Protein AF-A0A9P6SJZ7-F1 (afdb_monomer_lite)

Structure (mmCIF, N/CA/C/O backbone):
data_AF-A0A9P6SJZ7-F1
#
_entry.id   AF-A0A9P6SJZ7-F1
#
loop_
_atom_site.group_PDB
_atom_site.id
_atom_site.type_symbol
_atom_site.label_atom_id
_atom_site.label_alt_id
_atom_site.label_comp_id
_atom_site.label_asym_id
_atom_site.label_entity_id
_atom_site.label_seq_id
_atom_site.pdbx_PDB_ins_code
_atom_site.Cartn_x
_atom_site.Cartn_y
_atom_site.Cartn_z
_atom_site.occupancy
_atom_site.B_iso_or_equiv
_atom_site.auth_seq_id
_atom_site.auth_comp_id
_atom_site.auth_asym_id
_atom_site.auth_atom_id
_atom_site.pdbx_PDB_model_num
ATOM 1 N N . MET A 1 1 ? -29.362 -33.592 77.273 1.00 45.28 1 MET A N 1
ATOM 2 C CA . MET A 1 1 ? -28.822 -32.541 76.388 1.00 45.28 1 MET A CA 1
ATOM 3 C C . MET A 1 1 ? -29.513 -32.690 75.047 1.00 45.28 1 MET A C 1
ATOM 5 O O . MET A 1 1 ? -29.214 -33.643 74.344 1.00 45.28 1 MET A O 1
ATOM 9 N N . SER A 1 2 ? -30.472 -31.814 74.749 1.00 42.22 2 SER A N 1
ATOM 10 C CA . SER A 1 2 ? -31.204 -31.801 73.478 1.00 42.22 2 SER A CA 1
ATOM 11 C C . SER A 1 2 ? -31.212 -30.365 72.966 1.00 42.22 2 SER A C 1
ATOM 13 O O . SER A 1 2 ? -31.568 -29.448 73.703 1.00 42.22 2 SER A O 1
ATOM 15 N N . ILE A 1 3 ? -30.719 -30.195 71.743 1.00 48.28 3 ILE A N 1
ATOM 16 C CA . ILE A 1 3 ? -30.498 -28.920 71.056 1.00 48.28 3 ILE A CA 1
ATOM 17 C C . ILE A 1 3 ? -31.860 -28.366 70.599 1.00 48.28 3 ILE A C 1
ATOM 19 O O . ILE A 1 3 ? -32.620 -29.124 69.993 1.00 48.28 3 ILE A O 1
ATOM 23 N N . PRO A 1 4 ? -32.193 -27.088 70.862 1.00 56.38 4 PRO A N 1
ATOM 24 C CA . PRO A 1 4 ? -33.429 -26.502 70.364 1.00 56.38 4 PRO A CA 1
ATOM 25 C C . PRO A 1 4 ? -33.301 -26.196 68.865 1.00 56.38 4 PRO A C 1
ATOM 27 O O . PRO A 1 4 ? -32.329 -25.579 68.425 1.00 56.38 4 PRO A O 1
ATOM 30 N N . GLN A 1 5 ? -34.291 -26.642 68.090 1.00 55.72 5 GLN A N 1
ATOM 31 C CA . GLN A 1 5 ? -34.474 -26.267 66.688 1.00 55.72 5 GLN A CA 1
ATOM 32 C C . GLN A 1 5 ? -34.684 -24.751 66.582 1.00 55.72 5 GLN A C 1
ATOM 34 O O . GLN A 1 5 ? -35.579 -24.202 67.220 1.00 55.72 5 GLN A O 1
ATOM 39 N N . GLN A 1 6 ? -33.858 -24.089 65.770 1.00 48.66 6 GLN A N 1
ATOM 40 C CA . GLN A 1 6 ? -34.093 -22.719 65.323 1.00 48.66 6 GLN A CA 1
ATOM 41 C C . GLN A 1 6 ? -35.108 -22.735 64.177 1.00 48.66 6 GLN A C 1
ATOM 43 O O . GLN A 1 6 ? -34.898 -23.413 63.169 1.00 48.66 6 GLN A O 1
ATOM 48 N N . ASP A 1 7 ? -36.196 -21.989 64.355 1.00 55.56 7 ASP A N 1
ATOM 49 C CA . ASP A 1 7 ? -37.190 -21.708 63.322 1.00 55.56 7 ASP A CA 1
ATOM 50 C C . ASP A 1 7 ? -36.573 -20.960 62.122 1.00 55.56 7 ASP A C 1
ATOM 52 O O . ASP A 1 7 ? -35.641 -20.162 62.291 1.00 55.56 7 ASP A O 1
ATOM 56 N N . PRO A 1 8 ? -37.089 -21.187 60.900 1.00 63.00 8 PRO A N 1
ATOM 57 C CA . PRO A 1 8 ? -36.600 -20.541 59.692 1.00 63.00 8 PRO A CA 1
ATOM 58 C C . PRO A 1 8 ? -36.871 -19.034 59.743 1.00 63.00 8 PRO A C 1
ATOM 60 O O . PRO A 1 8 ? -38.009 -18.585 59.872 1.00 63.00 8 PRO A O 1
ATOM 63 N N . GLN A 1 9 ? -35.791 -18.264 59.626 1.00 53.25 9 GLN A N 1
ATOM 64 C CA . GLN A 1 9 ? -35.767 -16.806 59.591 1.00 53.25 9 GLN A CA 1
ATOM 65 C C . GLN A 1 9 ? -36.839 -16.238 58.646 1.00 53.25 9 GLN A C 1
ATOM 67 O O . GLN A 1 9 ? -36.715 -16.315 57.424 1.00 53.25 9 GLN A O 1
ATOM 72 N N . THR A 1 10 ? -37.868 -15.603 59.207 1.00 60.62 10 THR A N 1
ATOM 73 C CA . THR A 1 10 ? -38.680 -14.630 58.472 1.00 60.62 10 THR A CA 1
ATOM 74 C C . THR A 1 10 ? -37.756 -13.495 58.020 1.00 60.62 10 THR A C 1
ATOM 76 O O . THR A 1 10 ? -37.111 -12.888 58.882 1.00 60.62 10 THR A O 1
ATOM 79 N N . PRO A 1 11 ? -37.646 -13.206 56.709 1.00 64.38 11 PRO A N 1
ATOM 80 C CA . PRO A 1 11 ? -36.772 -12.150 56.217 1.00 64.38 11 PRO A CA 1
ATOM 81 C C . PRO A 1 11 ? -37.195 -10.828 56.852 1.00 64.38 11 PRO A C 1
ATOM 83 O O . PRO A 1 11 ? -38.359 -10.432 56.760 1.00 64.38 11 PRO A O 1
ATOM 86 N N . ALA A 1 12 ? -36.253 -10.181 57.541 1.00 62.22 12 ALA A N 1
ATOM 87 C CA . ALA A 1 12 ? -36.493 -8.905 58.193 1.00 62.22 12 ALA A CA 1
ATOM 88 C C . ALA A 1 12 ? -37.081 -7.917 57.168 1.00 62.22 12 ALA A C 1
ATOM 90 O O . ALA A 1 12 ? -36.536 -7.793 56.064 1.00 62.22 12 ALA A O 1
ATOM 91 N N . PRO A 1 13 ? -38.197 -7.238 57.485 1.00 59.28 13 PRO A N 1
ATOM 92 C CA . PRO A 1 13 ? -38.797 -6.287 56.569 1.00 59.28 13 PRO A CA 1
ATOM 93 C C . PRO A 1 13 ? -37.778 -5.195 56.238 1.00 59.28 13 PRO A C 1
ATOM 95 O O . PRO A 1 13 ? -37.149 -4.611 57.118 1.00 59.28 13 PRO A O 1
ATOM 98 N N . CYS A 1 14 ? -37.605 -4.948 54.943 1.00 65.62 14 CYS A N 1
ATOM 99 C CA . CYS A 1 14 ? -36.791 -3.870 54.396 1.00 65.62 14 CYS A CA 1
ATOM 100 C C . CYS A 1 14 ? -37.142 -2.542 55.101 1.00 65.62 14 CYS A C 1
ATOM 102 O O . CYS A 1 14 ? -38.218 -1.989 54.874 1.00 65.62 14 CYS A O 1
ATOM 104 N N . GLY A 1 15 ? -36.242 -2.016 55.943 1.00 60.41 15 GLY A N 1
ATOM 105 C CA . GLY A 1 15 ? -36.462 -0.757 56.677 1.00 60.41 15 GLY A CA 1
ATOM 106 C C . GLY A 1 15 ? -36.709 0.448 55.759 1.00 60.41 15 GLY A C 1
ATOM 107 O O . GLY A 1 15 ? -37.401 1.387 56.124 1.00 60.41 15 GLY A O 1
ATOM 108 N N . ILE A 1 16 ? -36.242 0.372 54.511 1.00 63.00 16 ILE A N 1
ATOM 109 C CA . ILE A 1 16 ? -36.445 1.394 53.471 1.00 63.00 16 ILE A CA 1
ATOM 110 C C . ILE A 1 16 ? -37.892 1.381 52.932 1.00 63.00 16 ILE A C 1
ATOM 112 O O . ILE A 1 16 ? -38.389 2.386 52.427 1.00 63.00 16 ILE A O 1
ATOM 116 N N . CYS A 1 17 ? -38.584 0.247 53.041 1.00 60.72 17 CYS A N 1
ATOM 117 C CA . CYS A 1 17 ? -39.892 0.011 52.440 1.00 60.72 17 CYS A CA 1
ATOM 118 C C . CYS A 1 17 ? -41.051 0.434 53.358 1.00 60.72 17 CYS A C 1
ATOM 120 O O . CYS A 1 17 ? -42.159 0.639 52.871 1.00 60.72 17 CYS A O 1
ATOM 122 N N . HIS A 1 18 ? -40.805 0.566 54.667 1.00 60.94 18 HIS A N 1
ATOM 123 C CA . HIS A 1 18 ? -41.845 0.867 55.656 1.00 60.94 18 HIS A CA 1
ATOM 124 C C . HIS A 1 18 ? -42.040 2.367 55.932 1.00 60.94 18 HIS A C 1
ATOM 126 O O . HIS A 1 18 ? -43.090 2.744 56.446 1.00 60.94 18 HIS A O 1
ATOM 132 N N . GLU A 1 19 ? -41.074 3.216 55.562 1.00 66.75 19 GLU A N 1
ATOM 133 C CA . GLU A 1 19 ? -41.114 4.667 55.826 1.00 66.75 19 GLU A CA 1
ATOM 134 C C . GLU A 1 19 ? -41.378 5.531 54.582 1.00 66.75 19 GLU A C 1
ATOM 136 O O . GLU A 1 19 ? -41.682 6.717 54.707 1.00 66.75 19 GLU A O 1
ATOM 141 N N . ARG A 1 20 ? -41.290 4.973 53.366 1.00 70.19 20 ARG A N 1
ATOM 142 C CA . ARG A 1 20 ? -41.592 5.728 52.139 1.00 70.19 20 ARG A CA 1
ATOM 143 C C . ARG A 1 20 ? -43.094 5.789 51.892 1.00 70.19 20 ARG A C 1
ATOM 145 O O . ARG A 1 20 ? -43.771 4.761 51.892 1.00 70.19 20 ARG A O 1
ATOM 152 N N . SER A 1 21 ? -43.614 6.984 51.604 1.00 83.31 21 SER A N 1
ATOM 153 C CA . SER A 1 21 ? -45.007 7.110 51.184 1.00 83.31 21 SER A CA 1
ATOM 154 C C . SER A 1 21 ? -45.212 6.401 49.841 1.00 83.31 21 SER A C 1
ATOM 156 O O . SER A 1 21 ? -44.324 6.375 48.982 1.00 83.31 21 SER A O 1
ATOM 158 N N . THR A 1 22 ? -46.407 5.850 49.618 1.00 81.06 22 THR A N 1
ATOM 159 C CA . THR A 1 22 ? -46.780 5.242 48.330 1.00 81.06 22 THR A CA 1
ATOM 160 C C . THR A 1 22 ? -46.576 6.220 47.163 1.00 81.06 22 THR A C 1
ATOM 162 O O . THR A 1 22 ? -46.242 5.807 46.054 1.00 81.06 22 THR A O 1
ATOM 165 N N . TRP A 1 23 ? -46.703 7.526 47.421 1.00 83.75 23 TRP A N 1
ATOM 166 C CA . TRP A 1 23 ? -46.460 8.584 46.444 1.00 83.75 23 TRP A CA 1
ATOM 167 C C . TRP A 1 23 ? -44.984 8.736 46.062 1.00 83.75 23 TRP A C 1
ATOM 169 O O . TRP A 1 23 ? -44.693 8.942 44.885 1.00 83.75 23 TRP A O 1
ATOM 179 N N . ASP A 1 24 ? -44.054 8.588 47.007 1.00 79.81 24 ASP A N 1
ATOM 180 C CA . ASP A 1 24 ? -42.613 8.670 46.725 1.00 79.81 24 ASP A CA 1
ATOM 181 C C . ASP A 1 24 ? -42.132 7.468 45.913 1.00 79.81 24 ASP A C 1
ATOM 183 O O . ASP A 1 24 ? -41.314 7.613 45.004 1.00 79.81 24 ASP A O 1
ATOM 187 N N . PHE A 1 25 ? -42.683 6.285 46.196 1.00 80.06 25 PHE A N 1
ATOM 188 C CA . PHE A 1 25 ? -42.429 5.090 45.395 1.00 80.06 25 PHE A CA 1
ATOM 189 C C . PHE A 1 25 ? -42.925 5.257 43.954 1.00 80.06 25 PHE A C 1
ATOM 191 O O . PHE A 1 25 ? -42.176 4.994 43.015 1.00 80.06 25 PHE A O 1
ATOM 198 N N . LEU A 1 26 ? -44.167 5.720 43.768 1.00 81.94 26 LEU A N 1
ATOM 199 C CA . LEU A 1 26 ? -44.723 5.952 42.432 1.00 81.94 26 LEU A CA 1
ATOM 200 C C . LEU A 1 26 ? -43.916 7.003 41.666 1.00 81.94 26 LEU A C 1
ATOM 202 O O . LEU A 1 26 ? -43.630 6.804 40.489 1.00 81.94 26 LEU A O 1
ATOM 206 N N . ARG A 1 27 ? -43.498 8.086 42.329 1.00 84.75 27 ARG A N 1
ATOM 207 C CA . ARG A 1 27 ? -42.651 9.115 41.717 1.00 84.75 27 ARG A CA 1
ATOM 208 C C . ARG A 1 27 ? -41.313 8.542 41.243 1.00 84.75 27 ARG A C 1
ATOM 210 O O . ARG A 1 27 ? -40.975 8.733 40.082 1.00 84.75 27 ARG A O 1
ATOM 217 N N . ASP A 1 28 ? -40.591 7.815 42.100 1.00 80.06 28 ASP A N 1
ATOM 218 C CA . ASP A 1 28 ? -39.312 7.177 41.735 1.00 80.06 28 ASP A CA 1
ATOM 219 C C . ASP A 1 28 ? -39.501 6.168 40.590 1.00 80.06 28 ASP A C 1
ATOM 221 O O . ASP A 1 28 ? -38.721 6.139 39.639 1.00 80.06 28 ASP A O 1
ATOM 225 N N . PHE A 1 29 ? -40.586 5.389 40.623 1.00 82.56 29 PHE A N 1
ATOM 226 C CA . PHE A 1 29 ? -40.931 4.474 39.539 1.00 82.56 29 PHE A CA 1
ATOM 227 C C . PHE A 1 29 ? -41.121 5.207 38.202 1.00 82.56 29 PHE A C 1
ATOM 229 O O . PHE A 1 29 ? -40.480 4.838 37.218 1.00 82.56 29 PHE A O 1
ATOM 236 N N . TYR A 1 30 ? -41.941 6.262 38.154 1.00 88.62 30 TYR A N 1
ATOM 237 C CA . TYR A 1 30 ? -42.153 7.032 36.924 1.00 88.62 30 TYR A CA 1
ATOM 238 C C . TYR A 1 30 ? -40.876 7.725 36.445 1.00 88.62 30 TYR A C 1
ATOM 240 O O . TYR A 1 30 ? -40.575 7.654 35.257 1.00 88.62 30 TYR A O 1
ATOM 248 N N . SER A 1 31 ? -40.070 8.295 37.346 1.00 86.06 31 SER A N 1
ATOM 249 C CA . SER A 1 31 ? -38.780 8.893 36.980 1.00 86.06 31 SER A CA 1
ATOM 250 C C . SER A 1 31 ? -37.820 7.875 36.358 1.00 86.06 31 SER A C 1
ATOM 252 O O . SER A 1 31 ? -37.134 8.187 35.387 1.00 86.06 31 SER A O 1
ATOM 254 N N . ARG A 1 32 ? -37.791 6.631 36.855 1.00 87.88 32 ARG A N 1
ATOM 255 C CA . ARG A 1 32 ? -36.987 5.555 36.249 1.00 87.88 32 ARG A CA 1
ATOM 256 C C . ARG A 1 32 ? -37.519 5.132 34.885 1.00 87.88 32 ARG A C 1
ATOM 258 O O . ARG A 1 32 ? -36.720 4.876 33.989 1.00 87.88 32 ARG A O 1
ATOM 265 N N . VAL A 1 33 ? -38.841 5.061 34.714 1.00 89.12 33 VAL A N 1
ATOM 266 C CA . VAL A 1 33 ? -39.465 4.750 33.417 1.00 89.12 33 VAL A CA 1
ATOM 267 C C . VAL A 1 33 ? -39.166 5.848 32.394 1.00 89.12 33 VAL A C 1
ATOM 269 O O . VAL A 1 33 ? -38.791 5.538 31.266 1.00 89.12 33 VAL A O 1
ATOM 272 N N . GLU A 1 34 ? -39.263 7.119 32.783 1.00 89.31 34 GLU A N 1
ATOM 273 C CA . GLU A 1 34 ? -38.906 8.256 31.928 1.00 89.31 34 GLU A CA 1
ATOM 274 C C . GLU A 1 34 ? -37.420 8.248 31.561 1.00 89.31 34 GLU A C 1
ATOM 276 O O . GLU A 1 34 ? -37.086 8.401 30.386 1.00 89.31 34 GLU A O 1
ATOM 281 N N . ALA A 1 35 ? -36.529 7.996 32.526 1.00 88.88 35 ALA A N 1
ATOM 282 C CA . ALA A 1 35 ? -35.095 7.875 32.270 1.00 88.88 35 ALA A CA 1
ATOM 283 C C . ALA A 1 35 ? -34.780 6.711 31.316 1.00 88.88 35 ALA A C 1
ATOM 285 O O . ALA A 1 35 ? -34.012 6.878 30.369 1.00 88.88 35 ALA A O 1
ATOM 286 N N . ALA A 1 36 ? -35.416 5.551 31.514 1.00 87.31 36 ALA A N 1
ATOM 287 C CA . ALA A 1 36 ? -35.267 4.398 30.631 1.00 87.31 36 ALA A CA 1
ATOM 288 C C . ALA A 1 36 ? -35.778 4.695 29.212 1.00 87.31 36 ALA A C 1
ATOM 290 O O . ALA A 1 36 ? -35.131 4.321 28.236 1.00 87.31 36 ALA A O 1
ATOM 291 N N . HIS A 1 37 ? -36.903 5.402 29.080 1.00 91.50 37 HIS A N 1
ATOM 292 C CA . HIS A 1 37 ? -37.440 5.797 27.779 1.00 91.50 37 HIS A CA 1
ATOM 293 C C . HIS A 1 37 ? -36.558 6.841 27.078 1.00 91.50 37 HIS A C 1
ATOM 295 O O . HIS A 1 37 ? -36.327 6.745 25.874 1.00 91.50 37 HIS A O 1
ATOM 301 N N . GLY A 1 38 ? -36.015 7.806 27.826 1.00 91.69 38 GLY A N 1
ATOM 302 C CA . GLY A 1 38 ? -35.042 8.770 27.313 1.00 91.69 38 GLY A CA 1
ATOM 303 C C . GLY A 1 38 ? -33.769 8.089 26.811 1.00 91.69 38 GLY A C 1
ATOM 304 O O . GLY A 1 38 ? -33.299 8.395 25.717 1.00 91.69 38 GLY A O 1
ATOM 305 N N . TYR A 1 39 ? -33.260 7.110 27.563 1.00 92.31 39 TYR A N 1
ATOM 306 C CA . TYR A 1 39 ? -32.106 6.312 27.156 1.00 92.31 39 TYR A CA 1
ATOM 307 C C . TYR A 1 39 ? -32.390 5.467 25.907 1.00 92.31 39 TYR A C 1
ATOM 309 O O . TYR A 1 39 ? -31.587 5.473 24.978 1.00 92.31 39 TYR A O 1
ATOM 317 N N . ALA A 1 40 ? -33.550 4.804 25.839 1.00 91.88 40 ALA A N 1
ATOM 318 C CA . ALA A 1 40 ? -33.957 4.037 24.661 1.00 91.88 40 ALA A CA 1
ATOM 319 C C . ALA A 1 40 ? -34.009 4.913 23.399 1.00 91.88 40 ALA A C 1
ATOM 321 O O . ALA A 1 40 ? -33.452 4.542 22.372 1.00 91.88 40 ALA A O 1
ATOM 322 N N . ARG A 1 41 ? -34.584 6.118 23.501 1.00 95.31 41 ARG A N 1
ATOM 323 C CA . ARG A 1 41 ? -34.624 7.074 22.387 1.00 95.31 41 ARG A CA 1
ATOM 324 C C . ARG A 1 41 ? -33.229 7.565 21.983 1.00 95.31 41 ARG A C 1
ATOM 326 O O . ARG A 1 41 ? -32.966 7.747 20.801 1.00 95.31 41 ARG A O 1
ATOM 333 N N . SER A 1 42 ? -32.330 7.779 22.948 1.00 94.75 42 SER A N 1
ATOM 334 C CA . SER A 1 42 ? -30.931 8.118 22.649 1.00 94.75 42 SER A CA 1
ATOM 335 C C . SER A 1 42 ? -30.250 7.004 21.859 1.00 94.75 42 SER A C 1
ATOM 337 O O . SER A 1 42 ? -29.617 7.285 20.849 1.00 94.75 42 SER A O 1
ATOM 339 N N . LEU A 1 43 ? -30.435 5.746 22.271 1.00 94.00 43 LEU A N 1
ATOM 340 C CA . LEU A 1 43 ? -29.889 4.591 21.559 1.00 94.00 43 LEU A CA 1
ATOM 341 C C . LEU A 1 43 ? -30.452 4.454 20.141 1.00 94.00 43 LEU A C 1
ATOM 343 O O . LEU A 1 43 ? -29.705 4.113 19.231 1.00 94.00 43 LEU A O 1
ATOM 347 N N . GLU A 1 44 ? -31.743 4.717 19.935 1.00 96.75 44 GLU A N 1
ATOM 348 C CA . GLU A 1 44 ? -32.350 4.727 18.597 1.00 96.75 44 GLU A CA 1
ATOM 349 C C . GLU A 1 44 ? -31.699 5.786 17.696 1.00 96.75 44 GLU A C 1
ATOM 351 O O . GLU A 1 44 ? -31.292 5.472 16.578 1.00 96.75 44 GLU A O 1
ATOM 356 N N . ASN A 1 45 ? -31.502 7.004 18.210 1.00 94.69 45 ASN A N 1
ATOM 357 C CA . ASN A 1 45 ? -30.818 8.069 17.475 1.00 94.69 45 ASN A CA 1
ATOM 358 C C . ASN A 1 45 ? -29.359 7.705 17.150 1.00 94.69 45 ASN A C 1
ATOM 360 O O . ASN A 1 45 ? -28.892 7.953 16.037 1.00 94.69 45 ASN A O 1
ATOM 364 N N . ASP A 1 46 ? -28.641 7.103 18.101 1.00 94.50 46 ASP A N 1
ATOM 365 C CA . ASP A 1 46 ? -27.258 6.662 17.900 1.00 94.50 46 ASP A CA 1
ATOM 366 C C . ASP A 1 46 ? -27.182 5.542 16.849 1.00 94.50 46 ASP A C 1
ATOM 368 O O . ASP A 1 46 ? -26.295 5.547 15.992 1.00 94.50 46 ASP A O 1
ATOM 372 N N . LEU A 1 47 ? -28.134 4.603 16.862 1.00 95.25 47 LEU A N 1
ATOM 373 C CA . LEU A 1 47 ? -28.239 3.545 15.855 1.00 95.25 47 LEU A CA 1
ATOM 374 C C . LEU A 1 47 ? -28.514 4.110 14.459 1.00 95.25 47 LEU A C 1
ATOM 376 O O . LEU A 1 47 ? -27.890 3.662 13.494 1.00 95.25 47 LEU A O 1
ATOM 380 N N . ASP A 1 48 ? -29.396 5.100 14.341 1.00 95.44 48 ASP A N 1
ATOM 381 C CA . ASP A 1 48 ? -29.671 5.766 13.067 1.00 95.44 48 ASP A CA 1
ATOM 382 C C . ASP A 1 48 ? -28.449 6.535 12.549 1.00 95.44 48 ASP A C 1
ATOM 384 O O . ASP A 1 48 ? -28.130 6.460 11.357 1.00 95.44 48 ASP A O 1
ATOM 388 N N . LEU A 1 49 ? -27.700 7.198 13.436 1.00 95.56 49 LEU A N 1
ATOM 389 C CA . LEU A 1 49 ? -26.453 7.875 13.081 1.00 95.56 49 LEU A CA 1
ATOM 390 C C . LEU A 1 49 ? -25.395 6.885 12.574 1.00 95.56 49 LEU A C 1
ATOM 392 O O . LEU A 1 49 ? -24.780 7.111 11.529 1.00 95.56 49 LEU A O 1
ATOM 396 N N . VAL A 1 50 ? -25.206 5.763 13.277 1.00 92.69 50 VAL A N 1
ATOM 397 C CA . VAL A 1 50 ? -24.278 4.701 12.857 1.00 92.69 50 VAL A CA 1
ATOM 398 C C . VAL A 1 50 ? -24.711 4.104 11.518 1.00 92.69 50 VAL A C 1
ATOM 400 O O . VAL A 1 50 ? -23.876 3.886 10.640 1.00 92.69 50 VAL A O 1
ATOM 403 N N . ARG A 1 51 ? -26.013 3.880 11.317 1.00 94.69 51 ARG A N 1
ATOM 404 C CA . ARG A 1 51 ? -26.553 3.365 10.055 1.00 94.69 51 ARG A CA 1
ATOM 405 C C . ARG A 1 51 ? -26.298 4.323 8.893 1.00 94.69 51 ARG A C 1
ATOM 407 O O . ARG A 1 51 ? -25.907 3.872 7.817 1.00 94.69 51 ARG A O 1
ATOM 414 N N . PHE A 1 52 ? -26.483 5.624 9.100 1.00 96.94 52 PHE A N 1
ATOM 415 C CA . PHE A 1 52 ? -26.171 6.637 8.094 1.00 96.94 52 PHE A CA 1
ATOM 416 C C . PHE A 1 52 ? -24.675 6.650 7.746 1.00 96.94 52 PHE A C 1
ATOM 418 O O . PHE A 1 52 ? -24.316 6.623 6.569 1.00 96.94 52 PHE A O 1
ATOM 425 N N . ALA A 1 53 ? -23.801 6.611 8.757 1.00 90.69 53 ALA A N 1
ATOM 426 C CA . ALA A 1 53 ? -22.357 6.560 8.548 1.00 90.69 53 ALA A CA 1
ATOM 427 C C . ALA A 1 53 ? -21.928 5.305 7.764 1.00 90.69 53 ALA A C 1
ATOM 429 O O . ALA A 1 53 ? -21.113 5.400 6.849 1.00 90.69 53 ALA A O 1
ATOM 430 N N . LEU A 1 54 ? -22.518 4.139 8.061 1.00 91.31 54 LEU A N 1
ATOM 431 C CA . LEU A 1 54 ? -22.255 2.900 7.321 1.00 91.31 54 LEU A CA 1
ATOM 432 C C . LEU A 1 54 ? -22.659 3.004 5.847 1.00 91.31 54 LEU A C 1
ATOM 434 O O . LEU A 1 54 ? -21.870 2.625 4.984 1.00 91.31 54 LEU A O 1
ATOM 438 N N . LEU A 1 55 ? -23.836 3.563 5.552 1.00 94.56 55 LEU A N 1
ATOM 439 C CA . LEU A 1 55 ? -24.281 3.790 4.172 1.00 94.56 55 LEU A CA 1
ATOM 440 C C . LEU A 1 55 ? -23.334 4.733 3.416 1.00 94.56 55 LEU A C 1
ATOM 442 O O . LEU A 1 55 ? -23.021 4.507 2.246 1.00 94.56 55 LEU A O 1
ATOM 446 N N . GLN A 1 56 ? -22.834 5.773 4.084 1.00 91.00 56 GLN A N 1
ATOM 447 C CA . GLN A 1 56 ? -21.857 6.685 3.493 1.00 91.00 56 GLN A CA 1
ATOM 448 C C . GLN A 1 56 ? -20.520 5.981 3.210 1.00 91.00 56 GLN A C 1
ATOM 450 O O . GLN A 1 56 ? -19.935 6.171 2.140 1.00 91.00 56 GLN A O 1
ATOM 455 N N . CYS A 1 57 ? -20.045 5.145 4.136 1.00 88.38 57 CYS A N 1
ATOM 456 C CA . CYS A 1 57 ? -18.849 4.330 3.931 1.00 88.38 57 CYS A CA 1
ATOM 457 C C . CYS A 1 57 ? -19.019 3.345 2.768 1.00 88.38 57 CYS A C 1
ATOM 459 O O . CYS A 1 57 ? -18.110 3.224 1.951 1.00 88.38 57 CYS A O 1
ATOM 461 N N . GLU A 1 58 ? -20.173 2.685 2.660 1.00 92.44 58 GLU A N 1
ATOM 462 C CA . GLU A 1 58 ? -20.492 1.762 1.566 1.00 92.44 58 GLU A CA 1
ATOM 463 C C . GLU A 1 58 ? -20.473 2.472 0.206 1.00 92.44 58 GLU A C 1
ATOM 465 O O . GLU A 1 58 ? -19.809 2.016 -0.724 1.00 92.44 58 GLU A O 1
ATOM 470 N N . SER A 1 59 ? -21.110 3.642 0.106 1.00 93.94 59 SER A N 1
ATOM 471 C CA . SER A 1 59 ? -21.094 4.454 -1.116 1.00 93.94 59 SER A CA 1
ATOM 472 C C . SER A 1 59 ? -19.678 4.908 -1.501 1.00 93.94 59 SER A C 1
ATOM 474 O O . SER A 1 59 ? -19.292 4.815 -2.668 1.00 93.94 59 SER A O 1
ATOM 476 N N . SER A 1 60 ? -18.872 5.338 -0.524 1.00 89.56 60 SER A N 1
ATOM 477 C CA . SER A 1 60 ? -17.471 5.726 -0.744 1.00 89.56 60 SER A CA 1
ATOM 478 C C . SER A 1 60 ? -16.608 4.545 -1.210 1.00 89.56 60 SER A C 1
ATOM 480 O O . SER A 1 60 ? -15.788 4.674 -2.125 1.00 89.56 60 SER A O 1
ATOM 482 N N . LEU A 1 61 ? -16.827 3.362 -0.630 1.00 89.81 61 LEU A N 1
ATOM 483 C CA . LEU A 1 61 ? -16.138 2.138 -1.022 1.00 89.81 61 LEU A CA 1
ATOM 484 C C . LEU A 1 61 ? -16.519 1.714 -2.444 1.00 89.81 61 LEU A C 1
ATOM 486 O O . LEU A 1 61 ? -15.633 1.387 -3.228 1.00 89.81 61 LEU A O 1
ATOM 490 N N . ASN A 1 62 ? -17.797 1.802 -2.814 1.00 91.69 62 ASN A N 1
ATOM 491 C CA . ASN A 1 62 ? -18.228 1.497 -4.176 1.00 91.69 62 ASN A CA 1
ATOM 492 C C . ASN A 1 62 ? -17.629 2.481 -5.199 1.00 91.69 62 ASN A C 1
ATOM 494 O O . ASN A 1 62 ? -17.091 2.057 -6.217 1.00 91.69 62 ASN A O 1
ATOM 498 N N . SER A 1 63 ? -17.614 3.783 -4.891 1.00 91.06 63 SER A N 1
ATOM 499 C CA . SER A 1 63 ? -16.992 4.799 -5.757 1.00 91.06 63 SER A CA 1
ATOM 500 C C . SER A 1 63 ? -15.481 4.601 -5.927 1.00 91.06 63 SER A C 1
ATOM 502 O O . SER A 1 63 ? -14.942 4.824 -7.013 1.00 91.06 63 SER A O 1
ATOM 504 N N . SER A 1 64 ? -14.770 4.212 -4.863 1.00 85.06 64 SER A N 1
ATOM 505 C CA . SER A 1 64 ? -13.330 3.939 -4.964 1.00 85.06 64 SER A CA 1
ATOM 506 C C . SER A 1 64 ? -13.049 2.656 -5.748 1.00 85.06 64 SER A C 1
ATOM 508 O O . SER A 1 64 ? -12.102 2.615 -6.531 1.00 85.06 64 SER A O 1
ATOM 510 N N . TRP A 1 65 ? -13.905 1.643 -5.610 1.00 91.69 65 TRP A N 1
ATOM 511 C CA . TRP A 1 65 ? -13.827 0.412 -6.389 1.00 91.69 65 TRP A CA 1
ATOM 512 C C . TRP A 1 65 ? -14.064 0.645 -7.889 1.00 91.69 65 TRP A C 1
ATOM 514 O O . TRP A 1 65 ? -13.309 0.124 -8.708 1.00 91.69 65 TRP A O 1
ATOM 524 N N . GLU A 1 66 ? -15.056 1.463 -8.254 1.00 96.44 66 GLU A N 1
ATOM 525 C CA . GLU A 1 66 ? -15.328 1.836 -9.650 1.00 96.44 66 GLU A CA 1
ATOM 526 C C . GLU A 1 66 ? -14.131 2.555 -10.286 1.00 96.44 66 GLU A C 1
ATOM 528 O O . GLU A 1 66 ? -13.678 2.145 -11.356 1.00 96.44 66 GLU A O 1
ATOM 533 N N . ARG A 1 67 ? -13.549 3.542 -9.588 1.00 90.00 67 ARG A N 1
ATOM 534 C CA . ARG A 1 67 ? -12.335 4.247 -10.040 1.00 90.00 67 ARG A CA 1
ATOM 535 C C . ARG A 1 67 ? -11.149 3.308 -10.239 1.00 90.00 67 ARG A C 1
ATOM 537 O O . ARG A 1 67 ? -10.487 3.360 -11.269 1.00 90.00 67 ARG A O 1
ATOM 544 N N . LEU A 1 68 ? -10.910 2.395 -9.297 1.00 89.75 68 LEU A N 1
ATOM 545 C CA . LEU A 1 68 ? -9.840 1.404 -9.434 1.00 89.75 68 LEU A CA 1
ATOM 546 C C . LEU A 1 68 ? -10.056 0.493 -10.653 1.00 89.75 68 LEU A C 1
ATOM 548 O O . LEU A 1 68 ? -9.099 0.050 -11.288 1.00 89.75 68 LEU A O 1
ATOM 552 N N . ASN A 1 69 ? -11.307 0.161 -10.970 1.00 92.94 69 ASN A N 1
ATOM 553 C CA . ASN A 1 69 ? -11.618 -0.665 -12.129 1.00 92.94 69 ASN A CA 1
ATOM 554 C C . ASN A 1 69 ? -11.399 0.086 -13.453 1.00 92.94 69 ASN A C 1
ATOM 556 O O . ASN A 1 69 ? -10.940 -0.525 -14.419 1.00 92.94 69 ASN A O 1
ATOM 560 N N . GLU A 1 70 ? -11.677 1.388 -13.480 1.00 95.44 70 GLU A N 1
ATOM 561 C CA . GLU A 1 70 ? -11.369 2.280 -14.602 1.00 95.44 70 GLU A CA 1
ATOM 562 C C . GLU A 1 70 ? -9.854 2.385 -14.832 1.00 95.44 70 GLU A C 1
ATOM 564 O O . GLU A 1 70 ? -9.386 2.053 -15.919 1.00 95.44 70 GLU A O 1
ATOM 569 N N . GLU A 1 71 ? -9.063 2.656 -13.789 1.00 89.62 71 GLU A N 1
ATOM 570 C CA . GLU A 1 71 ? -7.592 2.673 -13.883 1.00 89.62 71 GLU A CA 1
ATOM 571 C C . GLU A 1 71 ? -7.023 1.332 -14.381 1.00 89.62 71 GLU A C 1
ATOM 573 O O . GLU A 1 71 ? -6.079 1.284 -15.168 1.00 89.62 71 GLU A O 1
ATOM 578 N N . ARG A 1 72 ? -7.611 0.201 -13.971 1.00 93.12 72 ARG A N 1
ATOM 579 C CA . ARG A 1 72 ? -7.214 -1.134 -14.461 1.00 93.12 72 ARG A CA 1
ATOM 580 C C . ARG A 1 72 ? -7.554 -1.368 -15.931 1.00 93.12 72 ARG A C 1
ATOM 582 O O . ARG A 1 72 ? -6.953 -2.248 -16.555 1.00 93.12 72 ARG A O 1
ATOM 589 N N . LEU A 1 73 ? -8.568 -0.696 -16.466 1.00 94.50 73 LEU A N 1
ATOM 590 C CA . LEU A 1 73 ? -8.884 -0.735 -17.893 1.00 94.50 73 LEU A CA 1
ATOM 591 C C . LEU A 1 73 ? -7.893 0.133 -18.668 1.00 94.50 73 LEU A C 1
ATOM 593 O O . LEU A 1 73 ? -7.319 -0.351 -19.641 1.00 94.50 73 LEU A O 1
ATOM 597 N N . GLU A 1 74 ? -7.621 1.346 -18.189 1.00 92.38 74 GLU A N 1
ATOM 598 C CA . GLU A 1 74 ? -6.626 2.249 -18.778 1.00 92.38 74 GLU A CA 1
ATOM 599 C C . GLU A 1 74 ? -5.226 1.628 -18.788 1.00 92.38 74 GLU A C 1
ATOM 601 O O . GLU A 1 74 ? -4.555 1.627 -19.818 1.00 92.38 74 GLU A O 1
ATOM 606 N N . TYR A 1 75 ? -4.812 1.000 -17.684 1.00 88.75 75 TYR A N 1
ATOM 607 C CA . TYR A 1 75 ? -3.535 0.293 -17.597 1.00 88.75 75 TYR A CA 1
ATOM 608 C C . TYR A 1 75 ? -3.418 -0.827 -18.639 1.00 88.75 75 TYR A C 1
ATOM 610 O O . TYR A 1 75 ? -2.375 -0.975 -19.273 1.00 88.75 75 TYR A O 1
ATOM 618 N N . ARG A 1 76 ? -4.488 -1.608 -18.847 1.00 95.31 76 ARG A N 1
ATOM 619 C CA . ARG A 1 76 ? -4.506 -2.662 -19.874 1.00 95.31 76 ARG A CA 1
ATOM 620 C C . ARG A 1 76 ? -4.399 -2.080 -21.281 1.00 95.31 76 ARG A C 1
ATOM 622 O O . ARG A 1 76 ? -3.615 -2.594 -22.071 1.00 95.31 76 ARG A O 1
ATOM 629 N N . ALA A 1 77 ? -5.121 -0.999 -21.568 1.00 93.38 77 ALA A N 1
ATOM 630 C CA . ALA A 1 77 ? -5.038 -0.317 -22.857 1.00 93.38 77 ALA A CA 1
ATOM 631 C C . ALA A 1 77 ? -3.623 0.233 -23.120 1.00 93.38 77 ALA A C 1
ATOM 633 O O . ALA A 1 77 ? -3.056 -0.010 -24.183 1.00 93.38 77 ALA A O 1
ATOM 634 N N . ALA A 1 78 ? -3.012 0.889 -22.129 1.00 90.69 78 ALA A N 1
ATOM 635 C CA . ALA A 1 78 ? -1.640 1.387 -22.228 1.00 90.69 78 ALA A CA 1
ATOM 636 C C . ALA A 1 78 ? -0.623 0.249 -22.420 1.00 90.69 78 ALA A C 1
ATOM 638 O O . ALA A 1 78 ? 0.330 0.371 -23.188 1.00 90.69 78 ALA A O 1
ATOM 639 N N . GLN A 1 79 ? -0.830 -0.888 -21.751 1.00 93.75 79 GLN A N 1
ATOM 640 C CA . GLN A 1 79 ? 0.013 -2.067 -21.925 1.00 93.75 79 GLN A CA 1
ATOM 641 C C . GLN A 1 79 ? -0.077 -2.626 -23.354 1.00 93.75 79 GLN A C 1
ATOM 643 O O . GLN A 1 79 ? 0.948 -2.990 -23.930 1.00 93.75 79 GLN A O 1
ATOM 648 N N . GLU A 1 80 ? -1.275 -2.688 -23.937 1.00 96.62 80 GLU A N 1
ATOM 649 C CA . GLU A 1 80 ? -1.476 -3.114 -25.327 1.00 96.62 80 GLU A CA 1
ATOM 650 C C . GLU A 1 80 ? -0.814 -2.148 -26.323 1.00 96.62 80 GLU A C 1
ATOM 652 O O . GLU A 1 80 ? -0.149 -2.594 -27.260 1.00 96.62 80 GLU A O 1
ATOM 657 N N . GLU A 1 81 ? -0.909 -0.837 -26.087 1.00 95.50 81 GLU A N 1
ATOM 658 C CA . GLU A 1 81 ? -0.246 0.187 -26.904 1.00 95.50 81 GLU A CA 1
ATOM 659 C C . GLU A 1 81 ? 1.285 0.061 -26.858 1.00 95.50 81 GLU A C 1
ATOM 661 O O . GLU A 1 81 ? 1.943 0.085 -27.899 1.00 95.50 81 GLU A O 1
ATOM 666 N N . LEU A 1 82 ? 1.864 -0.174 -25.674 1.00 90.44 82 LEU A N 1
ATOM 667 C CA . LEU A 1 82 ? 3.304 -0.419 -25.530 1.00 90.44 82 LEU A CA 1
ATOM 668 C C . LEU A 1 82 ? 3.763 -1.682 -26.267 1.00 90.44 82 LEU A C 1
ATOM 670 O O . LEU A 1 82 ? 4.853 -1.701 -26.843 1.00 90.44 82 LEU A O 1
ATOM 674 N N . VAL A 1 83 ? 2.952 -2.743 -26.261 1.00 93.69 83 VAL A N 1
ATOM 675 C CA . VAL A 1 83 ? 3.248 -3.964 -27.025 1.00 93.69 83 VAL A CA 1
ATOM 676 C C . VAL A 1 83 ? 3.234 -3.674 -28.525 1.00 93.69 83 VAL A C 1
ATOM 678 O O . VAL A 1 83 ? 4.142 -4.114 -29.232 1.00 93.69 83 VAL A O 1
ATOM 681 N N . PHE A 1 84 ? 2.258 -2.900 -29.005 1.00 93.75 84 PHE A N 1
ATOM 682 C CA . PHE A 1 84 ? 2.182 -2.495 -30.408 1.00 93.75 84 PHE A CA 1
ATOM 683 C C . PHE A 1 84 ? 3.393 -1.650 -30.832 1.00 93.75 84 PHE A C 1
ATOM 685 O O . PHE A 1 84 ? 4.020 -1.930 -31.855 1.00 93.75 84 PHE A O 1
ATOM 692 N N . GLU A 1 85 ? 3.776 -0.661 -30.023 1.00 94.56 85 GLU A N 1
ATOM 693 C CA . GLU A 1 85 ? 4.957 0.170 -30.274 1.00 94.56 85 GLU A CA 1
ATOM 694 C C . GLU A 1 85 ? 6.254 -0.646 -30.301 1.00 94.56 85 GLU A C 1
ATOM 696 O O . GLU A 1 85 ? 7.100 -0.462 -31.181 1.00 94.56 85 GLU A O 1
ATOM 701 N N . ARG A 1 86 ? 6.397 -1.615 -29.390 1.00 92.56 86 ARG A N 1
ATOM 702 C CA . ARG A 1 86 ? 7.551 -2.520 -29.372 1.00 92.56 86 ARG A CA 1
ATOM 703 C C . ARG A 1 86 ? 7.668 -3.328 -30.662 1.00 92.56 86 ARG A C 1
ATOM 705 O O . ARG A 1 86 ? 8.771 -3.454 -31.196 1.00 92.56 86 ARG A O 1
ATOM 712 N N . GLU A 1 87 ? 6.558 -3.866 -31.161 1.00 95.69 87 GLU A N 1
ATOM 713 C CA . GLU A 1 87 ? 6.571 -4.654 -32.396 1.00 95.69 87 GLU A CA 1
ATOM 714 C C . GLU A 1 87 ? 6.884 -3.767 -33.611 1.00 95.69 87 GLU A C 1
ATOM 716 O O . GLU A 1 87 ? 7.700 -4.140 -34.452 1.00 95.69 87 GLU A O 1
ATOM 721 N N . ARG A 1 88 ? 6.370 -2.531 -33.643 1.00 93.88 88 ARG A N 1
ATOM 722 C CA . ARG A 1 88 ? 6.716 -1.540 -34.676 1.00 93.88 88 ARG A CA 1
ATOM 723 C C . ARG A 1 88 ? 8.206 -1.178 -34.674 1.00 93.88 88 ARG A C 1
ATOM 725 O O . ARG A 1 88 ? 8.830 -1.047 -35.731 1.00 93.88 88 ARG A O 1
ATOM 732 N N . HIS A 1 89 ? 8.799 -0.998 -33.495 1.00 94.06 89 HIS A N 1
ATOM 733 C CA . HIS A 1 89 ? 10.235 -0.737 -33.369 1.00 94.06 89 HIS A CA 1
ATOM 734 C C . HIS A 1 89 ? 11.073 -1.918 -33.855 1.00 94.06 89 HIS A C 1
ATOM 736 O O . HIS A 1 89 ? 12.063 -1.717 -34.557 1.00 94.06 89 HIS A O 1
ATOM 742 N N . LYS A 1 90 ? 10.647 -3.145 -33.548 1.00 96.50 90 LYS A N 1
ATOM 743 C CA . LYS A 1 90 ? 11.282 -4.363 -34.052 1.00 96.50 90 LYS A CA 1
ATOM 744 C C . LYS A 1 90 ? 11.235 -4.438 -35.582 1.00 96.50 90 LYS A C 1
ATOM 746 O O . LYS A 1 90 ? 12.275 -4.634 -36.196 1.00 96.50 90 LYS A O 1
ATOM 751 N N . GLU A 1 91 ? 10.088 -4.170 -36.207 1.00 95.31 91 GLU A N 1
ATOM 752 C CA . GLU A 1 91 ? 9.978 -4.109 -37.676 1.00 95.31 91 GLU A CA 1
ATOM 753 C C . GLU A 1 91 ? 10.907 -3.051 -38.295 1.00 95.31 91 GLU A C 1
ATOM 755 O O . GLU A 1 91 ? 11.539 -3.281 -39.330 1.00 95.31 91 GLU A O 1
ATOM 760 N N . THR A 1 92 ? 11.017 -1.888 -37.650 1.00 94.56 92 THR A N 1
ATOM 761 C CA . THR A 1 92 ? 11.901 -0.803 -38.100 1.00 94.56 92 THR A CA 1
ATOM 762 C C . THR A 1 92 ? 13.369 -1.217 -38.016 1.00 94.56 92 THR A C 1
ATOM 764 O O . THR A 1 92 ? 14.144 -0.962 -38.940 1.00 94.56 92 THR A O 1
ATOM 767 N N . MET A 1 93 ? 13.752 -1.887 -36.931 1.00 93.62 93 MET A N 1
ATOM 768 C CA . MET A 1 93 ? 15.102 -2.400 -36.722 1.00 93.62 93 MET A CA 1
ATOM 769 C C . MET A 1 93 ? 15.457 -3.483 -37.751 1.00 93.62 93 MET A C 1
ATOM 771 O O . MET A 1 93 ? 16.513 -3.392 -38.375 1.00 93.62 93 MET A O 1
ATOM 775 N N . ASP A 1 94 ? 14.545 -4.420 -38.025 1.00 96.06 94 ASP A N 1
ATOM 776 C CA . ASP A 1 94 ? 14.718 -5.450 -39.058 1.00 96.06 94 ASP A CA 1
ATOM 777 C C . ASP A 1 94 ? 14.900 -4.831 -40.460 1.00 96.06 94 ASP A C 1
ATOM 779 O O . ASP A 1 94 ? 15.647 -5.341 -41.301 1.00 96.06 94 ASP A O 1
ATOM 783 N N . MET A 1 95 ? 14.209 -3.721 -40.747 1.00 97.00 95 MET A N 1
ATOM 784 C CA . MET A 1 95 ? 14.362 -2.985 -42.005 1.00 97.00 95 MET A CA 1
ATOM 785 C C . MET A 1 95 ? 15.724 -2.286 -42.094 1.00 97.00 95 MET A C 1
ATOM 787 O O . MET A 1 95 ? 16.387 -2.365 -43.131 1.00 97.00 95 MET A O 1
ATOM 791 N N . LEU A 1 96 ? 16.160 -1.627 -41.016 1.00 93.31 96 LEU A N 1
ATOM 792 C CA . LEU A 1 96 ? 17.481 -0.997 -40.936 1.00 93.31 96 LEU A CA 1
ATOM 793 C C . LEU A 1 96 ? 18.593 -2.028 -41.123 1.00 93.31 96 LEU A C 1
ATOM 795 O O . LEU A 1 96 ? 19.501 -1.801 -41.920 1.00 93.31 96 LEU A O 1
ATOM 799 N N . GLU A 1 97 ? 18.493 -3.181 -40.464 1.00 94.81 97 GLU A N 1
ATOM 800 C CA . GLU A 1 97 ? 19.456 -4.270 -40.602 1.00 94.81 97 GLU A CA 1
ATOM 801 C C . GLU A 1 97 ? 19.577 -4.732 -42.061 1.00 94.81 97 GLU A C 1
ATOM 803 O O . GLU A 1 97 ? 20.688 -4.846 -42.582 1.00 94.81 97 GLU A O 1
ATOM 808 N N . LYS A 1 98 ? 18.457 -4.915 -42.773 1.00 97.19 98 LYS A N 1
ATOM 809 C CA . LYS A 1 98 ? 18.471 -5.253 -44.209 1.00 97.19 98 LYS A CA 1
ATOM 810 C C . LYS A 1 98 ? 19.138 -4.171 -45.059 1.00 97.19 98 LYS A C 1
ATOM 812 O O . LYS A 1 98 ? 19.916 -4.499 -45.953 1.00 97.19 98 LYS A O 1
ATOM 817 N N . MET A 1 99 ? 18.862 -2.894 -44.783 1.00 95.19 99 MET A N 1
ATOM 818 C CA . MET A 1 99 ? 19.502 -1.781 -45.496 1.00 95.19 99 MET A CA 1
ATOM 819 C C . MET A 1 99 ? 21.013 -1.741 -45.249 1.00 95.19 99 MET A C 1
ATOM 821 O O . MET A 1 99 ? 21.770 -1.534 -46.196 1.00 95.19 99 MET A O 1
ATOM 825 N N . PHE A 1 100 ? 21.466 -1.996 -44.018 1.00 95.38 100 PHE A N 1
ATOM 826 C CA . PHE A 1 100 ? 22.893 -2.089 -43.704 1.00 95.38 100 PHE A CA 1
ATOM 827 C C . PHE A 1 100 ? 23.571 -3.245 -44.442 1.00 95.38 100 PHE A C 1
ATOM 829 O O . PHE A 1 100 ? 24.635 -3.049 -45.027 1.00 95.38 100 PHE A O 1
ATOM 836 N N . HIS A 1 101 ? 22.948 -4.425 -44.477 1.00 97.75 101 HIS A N 1
ATOM 837 C CA . HIS A 1 101 ? 23.471 -5.566 -45.231 1.00 97.75 101 HIS A CA 1
ATOM 838 C C . HIS A 1 101 ? 23.602 -5.256 -46.729 1.00 97.75 101 HIS A C 1
ATOM 840 O O . HIS A 1 101 ? 24.631 -5.563 -47.335 1.00 97.75 101 HIS A O 1
ATOM 846 N N . GLU A 1 102 ? 22.601 -4.609 -47.330 1.00 98.00 102 GLU A N 1
ATOM 847 C CA . GLU A 1 102 ? 22.646 -4.245 -48.750 1.00 98.00 102 GLU A CA 1
ATOM 848 C C . GLU A 1 102 ? 23.675 -3.139 -49.038 1.00 98.00 102 GLU A C 1
ATOM 850 O O . GLU A 1 102 ? 24.375 -3.190 -50.052 1.00 98.00 102 GLU A O 1
ATOM 855 N N . ALA A 1 103 ? 23.836 -2.173 -48.129 1.00 94.81 103 ALA A N 1
ATOM 856 C CA . ALA A 1 103 ? 24.871 -1.146 -48.228 1.00 94.81 103 ALA A CA 1
ATOM 857 C C . ALA A 1 103 ? 26.282 -1.753 -48.147 1.00 94.81 103 ALA A C 1
ATOM 859 O O . ALA A 1 103 ? 27.139 -1.427 -48.969 1.00 94.81 103 ALA A O 1
ATOM 860 N N . MET A 1 104 ? 26.509 -2.690 -47.220 1.00 96.31 104 MET A N 1
ATOM 861 C CA . MET A 1 104 ? 27.771 -3.431 -47.099 1.00 96.31 104 MET A CA 1
ATOM 862 C C . MET A 1 104 ? 28.079 -4.233 -48.364 1.00 96.31 104 MET A C 1
ATOM 864 O O . MET A 1 104 ? 29.195 -4.177 -48.881 1.00 96.31 104 MET A O 1
ATOM 868 N N . ARG A 1 105 ? 27.080 -4.937 -48.906 1.00 98.00 105 ARG A N 1
ATOM 869 C CA . ARG A 1 105 ? 27.205 -5.661 -50.175 1.00 98.00 105 ARG A CA 1
ATOM 870 C C . ARG A 1 105 ? 27.545 -4.719 -51.333 1.00 98.00 105 ARG A C 1
ATOM 872 O O . ARG A 1 105 ? 28.416 -5.031 -52.141 1.00 98.00 105 ARG A O 1
ATOM 879 N N . SER A 1 106 ? 26.879 -3.569 -51.407 1.00 96.75 106 SER A N 1
ATOM 880 C CA . SER A 1 106 ? 27.134 -2.551 -52.431 1.00 96.75 106 SER A CA 1
ATOM 881 C C . SER A 1 106 ? 28.556 -1.992 -52.331 1.00 96.75 106 SER A C 1
ATOM 883 O O . SER A 1 106 ? 29.218 -1.837 -53.356 1.00 96.75 106 SER A O 1
ATOM 885 N N . GLY A 1 107 ? 29.053 -1.762 -51.110 1.00 97.19 107 GLY A N 1
ATOM 886 C CA . GLY A 1 107 ? 30.440 -1.368 -50.854 1.00 97.19 107 GLY A CA 1
ATOM 887 C C . GLY A 1 107 ? 31.444 -2.405 -51.361 1.00 97.19 107 GLY A C 1
ATOM 888 O O . GLY A 1 107 ? 32.335 -2.066 -52.131 1.00 97.19 107 GLY A O 1
ATOM 889 N N . GLN A 1 108 ? 31.232 -3.687 -51.045 1.00 97.50 108 GLN A N 1
ATOM 890 C CA . GLN A 1 108 ? 32.092 -4.780 -51.524 1.00 97.50 108 GLN A CA 1
ATOM 891 C C . GLN A 1 108 ? 32.143 -4.870 -53.058 1.00 97.50 108 GLN A C 1
ATOM 893 O O . GLN A 1 108 ? 33.206 -5.100 -53.632 1.00 97.50 108 GLN A O 1
ATOM 898 N N . ILE A 1 109 ? 31.005 -4.675 -53.737 1.00 97.88 109 ILE A N 1
ATOM 899 C CA . ILE A 1 109 ? 30.949 -4.639 -55.207 1.00 97.88 109 ILE A CA 1
ATOM 900 C C . ILE A 1 109 ? 31.734 -3.436 -55.745 1.00 97.88 109 ILE A C 1
ATOM 902 O O . ILE A 1 109 ? 32.481 -3.578 -56.713 1.00 97.88 109 ILE A O 1
ATOM 906 N N . ALA A 1 110 ? 31.583 -2.260 -55.130 1.00 97.19 110 ALA A N 1
ATOM 907 C CA . ALA A 1 110 ? 32.303 -1.057 -55.535 1.00 97.19 110 ALA A CA 1
ATOM 908 C C . ALA A 1 110 ? 33.824 -1.208 -55.364 1.00 97.19 110 ALA A C 1
ATOM 910 O O . ALA A 1 110 ? 34.575 -0.814 -56.258 1.00 97.19 110 ALA A O 1
ATOM 911 N N . ASP A 1 111 ? 34.274 -1.825 -54.270 1.00 97.00 111 ASP A N 1
ATOM 912 C CA . ASP A 1 111 ? 35.688 -2.121 -54.024 1.00 97.00 111 ASP A CA 1
ATOM 913 C C . ASP A 1 111 ? 36.242 -3.109 -55.060 1.00 97.00 111 ASP A C 1
ATOM 915 O O . ASP A 1 111 ? 37.314 -2.882 -55.628 1.00 97.00 111 ASP A O 1
ATOM 919 N N . PHE A 1 112 ? 35.484 -4.166 -55.376 1.00 97.81 112 PHE A N 1
ATOM 920 C CA . PHE A 1 112 ? 35.847 -5.139 -56.409 1.00 97.81 112 PHE A CA 1
ATOM 921 C C . PHE A 1 112 ? 36.006 -4.480 -57.789 1.00 97.81 112 PHE A C 1
ATOM 923 O O . PHE A 1 112 ? 37.051 -4.622 -58.428 1.00 97.81 112 PHE A O 1
ATOM 930 N N . LEU A 1 113 ? 35.010 -3.698 -58.222 1.00 96.50 113 LEU A N 1
ATOM 931 C CA . LEU A 1 113 ? 35.049 -2.972 -59.498 1.00 96.50 113 LEU A CA 1
ATOM 932 C C . LEU A 1 113 ? 36.176 -1.930 -59.531 1.00 96.50 113 LEU A C 1
ATOM 934 O O . LEU A 1 113 ? 36.826 -1.744 -60.560 1.00 96.50 113 LEU A O 1
ATOM 938 N N . SER A 1 114 ? 36.442 -1.261 -58.406 1.00 96.50 114 SER A N 1
ATOM 939 C CA . SER A 1 114 ? 37.567 -0.329 -58.282 1.00 96.50 114 SER A CA 1
ATOM 940 C C . SER A 1 114 ? 38.907 -1.046 -58.461 1.00 96.50 114 SER A C 1
ATOM 942 O O . SER A 1 114 ? 39.794 -0.522 -59.140 1.00 96.50 114 SER A O 1
ATOM 944 N N . GLY A 1 115 ? 39.034 -2.263 -57.923 1.00 96.25 115 GLY A N 1
ATOM 945 C CA . GLY A 1 115 ? 40.174 -3.150 -58.146 1.00 96.25 115 GLY A CA 1
ATOM 946 C C . GLY A 1 115 ? 40.357 -3.512 -59.622 1.00 96.25 115 GLY A C 1
ATOM 947 O O . GLY A 1 115 ? 41.446 -3.318 -60.167 1.00 96.25 115 GLY A O 1
ATOM 948 N N . GLU A 1 116 ? 39.295 -3.952 -60.305 1.00 97.19 116 GLU A N 1
ATOM 949 C CA . GLU A 1 116 ? 39.342 -4.249 -61.746 1.00 97.19 116 GLU A CA 1
ATOM 950 C C . GLU A 1 116 ? 39.766 -3.021 -62.567 1.00 97.19 116 GLU A C 1
ATOM 952 O O . GLU A 1 116 ? 40.684 -3.104 -63.386 1.00 97.19 116 GLU A O 1
ATOM 957 N N . ILE A 1 117 ? 39.187 -1.846 -62.301 1.00 95.94 117 ILE A N 1
ATOM 958 C CA . ILE A 1 117 ? 39.558 -0.599 -62.988 1.00 95.94 117 ILE A CA 1
ATOM 959 C C . ILE A 1 117 ? 41.033 -0.249 -62.753 1.00 95.94 117 ILE A C 1
ATOM 961 O O . ILE A 1 117 ? 41.721 0.161 -63.692 1.00 95.94 117 ILE A O 1
ATOM 965 N N . ALA A 1 118 ? 41.539 -0.399 -61.527 1.00 94.25 118 ALA A N 1
ATOM 966 C CA . ALA A 1 118 ? 42.941 -0.135 -61.215 1.00 94.25 118 ALA A CA 1
ATOM 967 C C . ALA A 1 118 ? 43.883 -1.073 -61.989 1.00 94.25 118 ALA A C 1
ATOM 969 O O . ALA A 1 118 ? 44.868 -0.604 -62.564 1.00 94.25 118 ALA A O 1
ATOM 970 N N . THR A 1 119 ? 43.554 -2.369 -62.076 1.00 94.25 119 THR A N 1
ATOM 971 C CA . THR A 1 119 ? 44.342 -3.337 -62.861 1.00 94.25 119 THR A CA 1
ATOM 972 C C . THR A 1 119 ? 44.342 -3.014 -64.355 1.00 94.25 119 THR A C 1
ATOM 974 O O . THR A 1 119 ? 45.406 -3.008 -64.975 1.00 94.25 119 THR A O 1
ATOM 977 N N . LEU A 1 120 ? 43.186 -2.655 -64.926 1.00 93.56 120 LEU A N 1
ATOM 978 C CA . LEU A 1 120 ? 43.076 -2.242 -66.327 1.00 93.56 120 LEU A CA 1
ATOM 979 C C . LEU A 1 120 ? 43.899 -0.980 -66.609 1.00 93.56 120 LEU A C 1
ATOM 981 O O . LEU A 1 120 ? 44.634 -0.930 -67.594 1.00 93.56 120 LEU A O 1
ATOM 985 N N . ARG A 1 121 ? 43.839 0.025 -65.725 1.00 90.81 121 ARG A N 1
ATOM 986 C CA . ARG A 1 121 ? 44.651 1.248 -65.850 1.00 90.81 121 ARG A CA 1
ATOM 987 C C . ARG A 1 121 ? 46.149 0.957 -65.777 1.00 90.81 121 ARG A C 1
ATOM 989 O O . ARG A 1 121 ? 46.904 1.524 -66.562 1.00 90.81 121 ARG A O 1
ATOM 996 N N . ALA A 1 122 ? 46.578 0.073 -64.877 1.00 90.25 122 ALA A N 1
ATOM 997 C CA . ALA A 1 122 ? 47.977 -0.336 -64.777 1.00 90.25 122 ALA A CA 1
ATOM 998 C C . ALA A 1 122 ? 48.448 -1.068 -66.046 1.00 90.25 122 ALA A C 1
ATOM 1000 O O . ALA A 1 122 ? 49.516 -0.755 -66.567 1.00 90.25 122 ALA A O 1
ATOM 1001 N N . ALA A 1 123 ? 47.634 -1.975 -66.597 1.00 88.12 123 ALA A N 1
ATOM 1002 C CA . ALA A 1 123 ? 47.937 -2.664 -67.853 1.00 88.12 123 ALA A CA 1
ATOM 1003 C C . ALA A 1 123 ? 48.065 -1.690 -69.039 1.00 88.12 123 ALA A C 1
ATOM 1005 O O . ALA A 1 123 ? 48.972 -1.829 -69.856 1.00 88.12 123 ALA A O 1
ATOM 1006 N N . MET A 1 124 ? 47.207 -0.666 -69.104 1.00 84.38 124 MET A N 1
ATOM 1007 C CA . MET A 1 124 ? 47.304 0.394 -70.114 1.00 84.38 124 MET A CA 1
ATOM 1008 C C . MET A 1 124 ? 48.560 1.261 -69.947 1.00 84.38 124 MET A C 1
ATOM 1010 O O . MET A 1 124 ? 49.138 1.681 -70.944 1.00 84.38 124 MET A O 1
ATOM 1014 N N . ALA A 1 125 ? 49.005 1.516 -68.714 1.00 79.56 125 ALA A N 1
ATOM 1015 C CA . ALA A 1 125 ? 50.213 2.299 -68.440 1.00 79.56 125 ALA A CA 1
ATOM 1016 C C . ALA A 1 125 ? 51.520 1.559 -68.797 1.00 79.56 125 ALA A C 1
ATOM 1018 O O . ALA A 1 125 ? 52.537 2.204 -69.036 1.00 79.56 125 ALA A O 1
ATOM 1019 N N . VAL A 1 126 ? 51.495 0.222 -68.858 1.00 71.75 126 VAL A N 1
ATOM 1020 C CA . VAL A 1 126 ? 52.632 -0.629 -69.268 1.00 71.75 126 VAL A CA 1
ATOM 1021 C C . VAL A 1 126 ? 52.669 -0.846 -70.799 1.00 71.75 126 VAL A C 1
ATOM 1023 O O . VAL A 1 126 ? 53.614 -1.425 -71.331 1.00 71.75 126 VAL A O 1
ATOM 1026 N N . GLY A 1 127 ? 51.675 -0.337 -71.535 1.00 56.84 127 GLY A N 1
ATOM 1027 C CA . GLY A 1 127 ? 51.587 -0.414 -72.994 1.00 56.84 127 GLY A CA 1
ATOM 1028 C C . GLY A 1 127 ? 52.450 0.616 -73.731 1.00 56.84 127 GLY A C 1
ATOM 1029 O O . GLY A 1 127 ? 51.977 1.691 -74.092 1.00 56.84 127 GLY A O 1
ATOM 1030 N N . ASP A 1 128 ? 53.692 0.229 -74.013 1.00 47.34 128 ASP A N 1
ATOM 1031 C CA . ASP A 1 128 ? 54.508 0.700 -75.140 1.00 47.34 128 ASP A CA 1
ATOM 1032 C C . ASP A 1 128 ? 53.749 0.479 -76.477 1.00 47.34 128 ASP A C 1
ATOM 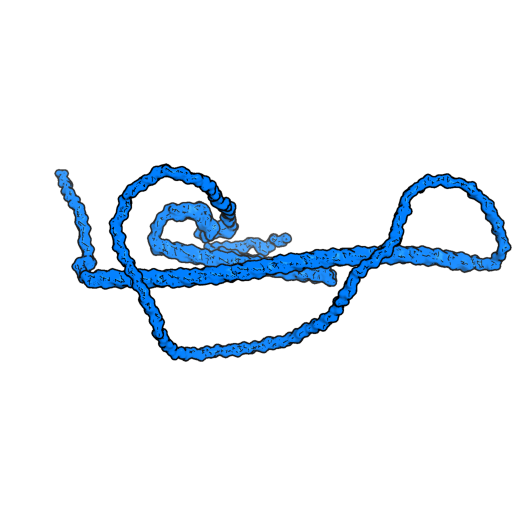1034 O O . ASP A 1 128 ? 53.200 -0.610 -76.692 1.00 47.34 128 ASP A O 1
ATOM 1038 N N . PRO A 1 129 ? 53.651 1.463 -77.395 1.00 55.12 129 PRO A N 1
ATOM 1039 C CA . PRO A 1 129 ? 52.904 1.287 -78.634 1.00 55.12 129 PRO A CA 1
ATOM 1040 C C . PRO A 1 129 ? 53.735 0.524 -79.673 1.00 55.12 129 PRO A C 1
ATOM 1042 O O . PRO A 1 129 ? 54.512 1.137 -80.404 1.00 55.12 129 PRO A O 1
ATOM 1045 N N . ARG A 1 130 ? 53.517 -0.789 -79.844 1.00 43.69 130 ARG A N 1
ATOM 1046 C CA . ARG A 1 130 ? 53.879 -1.477 -81.103 1.00 43.69 130 ARG A CA 1
ATOM 1047 C C . ARG A 1 130 ? 52.888 -2.558 -81.558 1.00 43.69 130 ARG A C 1
ATOM 1049 O O . ARG A 1 130 ? 52.139 -3.090 -80.746 1.00 43.69 130 ARG A O 1
ATOM 1056 N N . PRO A 1 131 ? 52.812 -2.794 -82.886 1.00 52.47 131 PRO A N 1
ATOM 1057 C CA . PRO A 1 131 ? 51.551 -3.043 -83.576 1.00 52.47 131 PRO A CA 1
ATOM 1058 C C . PRO A 1 131 ? 51.231 -4.526 -83.812 1.00 52.47 131 PRO A C 1
ATOM 1060 O O . PRO A 1 131 ? 52.123 -5.359 -83.912 1.00 52.47 131 PRO A O 1
ATOM 1063 N N . LEU A 1 132 ? 49.924 -4.779 -83.972 1.00 62.25 132 LEU A N 1
ATOM 1064 C CA . LEU A 1 132 ? 49.261 -5.788 -84.819 1.00 62.25 132 LEU A CA 1
ATOM 1065 C C . LEU A 1 132 ? 50.096 -7.001 -85.280 1.00 62.25 132 LEU A C 1
ATOM 1067 O O . LEU A 1 132 ? 50.847 -6.864 -86.238 1.00 62.25 132 LEU A O 1
ATOM 1071 N N . SER A 1 133 ? 49.840 -8.175 -84.684 1.00 54.50 133 SER A N 1
ATOM 1072 C CA . SER A 1 133 ? 49.845 -9.559 -85.237 1.00 54.50 133 SER A CA 1
ATOM 1073 C C . SER A 1 133 ? 49.950 -10.507 -84.017 1.00 54.50 133 SER A C 1
ATOM 1075 O O . SER A 1 133 ? 50.719 -10.205 -83.121 1.00 54.50 133 SER A O 1
ATOM 1077 N N . GLU A 1 134 ? 49.242 -11.613 -83.779 1.00 42.47 134 GLU A N 1
ATOM 1078 C CA . GLU A 1 134 ? 48.643 -12.651 -84.612 1.00 42.47 134 GLU A CA 1
ATOM 1079 C C . GLU A 1 134 ? 47.505 -13.355 -83.842 1.00 42.47 134 GLU A C 1
ATOM 1081 O O . GLU A 1 134 ? 47.501 -13.473 -82.618 1.00 42.47 134 GLU A O 1
ATOM 1086 N N . LYS A 1 135 ? 46.555 -13.887 -84.609 1.00 49.38 135 LYS A N 1
ATOM 1087 C CA . LYS A 1 135 ? 45.529 -14.861 -84.214 1.00 49.38 135 LYS A CA 1
ATOM 1088 C C . LYS A 1 135 ? 46.193 -16.219 -83.917 1.00 49.38 135 LYS A C 1
ATOM 1090 O O . LYS A 1 135 ? 47.042 -16.627 -84.708 1.00 49.38 135 LYS A O 1
ATOM 1095 N N . PRO A 1 136 ? 45.712 -17.012 -82.938 1.00 48.28 136 PRO A N 1
ATOM 1096 C CA . PRO A 1 136 ? 45.404 -18.396 -83.314 1.00 48.28 136 PRO A CA 1
ATOM 1097 C C . PRO A 1 136 ? 44.159 -19.015 -82.648 1.00 48.28 136 PRO A C 1
ATOM 1099 O O . PRO A 1 136 ? 43.936 -18.935 -81.448 1.00 48.28 136 PRO A O 1
ATOM 1102 N N . LYS A 1 137 ? 43.391 -19.684 -83.519 1.00 43.38 137 LYS A N 1
ATOM 1103 C CA . LYS A 1 137 ? 42.742 -21.005 -83.393 1.00 43.38 137 LYS A CA 1
ATOM 1104 C C . LYS A 1 137 ? 42.109 -21.438 -82.057 1.00 43.38 137 LYS A C 1
ATOM 1106 O O . LYS A 1 137 ? 42.784 -21.857 -81.127 1.00 43.38 137 LYS A O 1
ATOM 1111 N N . SER A 1 138 ? 40.782 -21.583 -82.122 1.00 47.47 138 SER A N 1
ATOM 1112 C CA . SER A 1 138 ? 40.020 -22.685 -81.510 1.00 47.47 138 SER A CA 1
ATOM 1113 C C . SER A 1 138 ? 40.646 -24.053 -81.838 1.00 47.4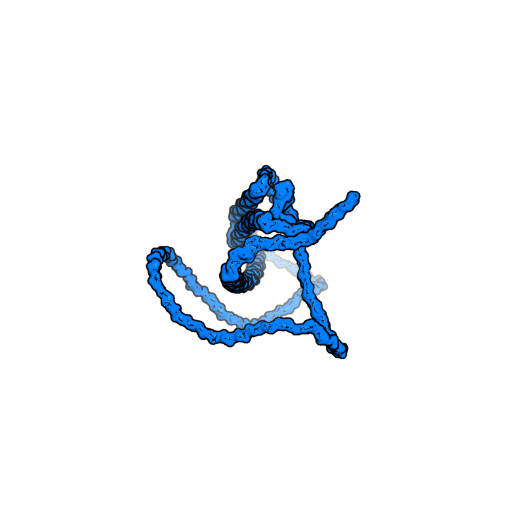7 138 SER A C 1
ATOM 1115 O O . SER A 1 138 ? 41.126 -24.228 -82.966 1.00 47.47 138 SER A O 1
ATOM 1117 N N . PRO A 1 139 ? 40.578 -25.047 -80.935 1.00 54.91 139 PRO A N 1
ATOM 1118 C CA . PRO A 1 139 ? 39.428 -25.963 -80.983 1.00 54.91 139 PRO A CA 1
ATOM 1119 C C . PRO A 1 139 ? 39.007 -26.523 -79.607 1.00 54.91 139 PRO A C 1
ATOM 1121 O O . PRO A 1 139 ? 39.840 -26.743 -78.736 1.00 54.91 139 PRO A O 1
ATOM 1124 N N . ASN A 1 140 ? 37.722 -26.845 -79.443 1.00 41.84 140 ASN A N 1
ATOM 1125 C CA . ASN A 1 140 ? 37.235 -28.229 -79.328 1.00 41.84 140 ASN A CA 1
ATOM 1126 C C . ASN A 1 140 ? 35.931 -28.296 -78.510 1.00 41.84 140 ASN A C 1
ATOM 1128 O O . ASN A 1 140 ? 35.873 -27.902 -77.348 1.00 41.84 140 ASN A O 1
ATOM 1132 N N . GLU A 1 141 ? 34.896 -28.812 -79.162 1.00 43.72 141 GLU A N 1
ATOM 1133 C CA . GLU A 1 141 ? 33.584 -29.147 -78.617 1.00 43.72 141 GLU A CA 1
ATOM 1134 C C . GLU A 1 141 ? 33.675 -30.475 -77.837 1.00 43.72 141 GLU A C 1
ATOM 1136 O O . GLU A 1 141 ? 34.331 -31.410 -78.294 1.00 43.72 141 GLU A O 1
ATOM 1141 N N . ASN A 1 142 ? 33.092 -30.576 -76.634 1.00 47.72 142 ASN A N 1
ATOM 1142 C CA . ASN A 1 142 ? 31.918 -31.407 -76.261 1.00 47.72 142 ASN A CA 1
ATOM 1143 C C . ASN A 1 142 ? 32.194 -32.112 -74.903 1.00 47.72 142 ASN A C 1
ATOM 1145 O O . ASN A 1 142 ? 33.359 -32.228 -74.528 1.00 47.72 142 ASN A O 1
ATOM 1149 N N . PRO A 1 143 ? 31.213 -32.750 -74.227 1.00 54.56 143 PRO A N 1
ATOM 1150 C CA . PRO A 1 143 ? 29.843 -32.335 -73.924 1.00 54.56 143 PRO A CA 1
ATOM 1151 C C . PRO A 1 143 ? 29.504 -32.449 -72.406 1.00 54.56 143 PRO A C 1
ATOM 1153 O O . PRO A 1 143 ? 30.281 -32.914 -71.579 1.00 54.56 143 PRO A O 1
ATOM 1156 N N . VAL A 1 144 ? 28.287 -32.012 -72.075 1.00 45.88 144 VAL A N 1
ATOM 1157 C CA . VAL A 1 144 ? 27.579 -31.963 -70.772 1.00 45.88 144 VAL A CA 1
ATOM 1158 C C . VAL A 1 144 ? 27.390 -33.355 -70.108 1.00 45.88 144 VAL A C 1
ATOM 1160 O O . VAL A 1 144 ? 27.328 -34.356 -70.821 1.00 45.88 144 VAL A O 1
ATOM 1163 N N . PRO A 1 145 ? 27.243 -33.447 -68.762 1.00 53.69 145 PRO A N 1
ATOM 1164 C CA . PRO A 1 145 ? 25.928 -33.754 -68.146 1.00 53.69 145 PRO A CA 1
ATOM 1165 C C . PRO A 1 145 ? 25.677 -32.904 -66.871 1.00 53.69 145 PRO A C 1
ATOM 1167 O O . PRO A 1 145 ? 26.515 -32.825 -65.985 1.00 53.69 145 PRO A O 1
ATOM 1170 N N . ARG A 1 146 ? 24.636 -32.065 -66.796 1.00 44.22 146 ARG A N 1
ATOM 1171 C CA . ARG A 1 146 ? 23.256 -32.316 -66.320 1.00 44.22 146 ARG A CA 1
ATOM 1172 C C . ARG A 1 146 ? 23.135 -32.878 -64.886 1.00 44.22 146 ARG A C 1
ATOM 1174 O O . ARG A 1 146 ? 23.130 -34.085 -64.695 1.00 44.22 146 ARG A O 1
ATOM 1181 N N . ALA A 1 147 ? 22.854 -31.982 -63.936 1.00 39.16 147 ALA A N 1
ATOM 1182 C CA . ALA A 1 147 ? 21.998 -32.190 -62.755 1.00 39.16 147 ALA A CA 1
ATOM 1183 C C . ALA A 1 147 ? 21.408 -30.805 -62.389 1.00 39.16 147 ALA A C 1
ATOM 1185 O O . ALA A 1 147 ? 22.153 -29.882 -62.096 1.00 39.16 147 ALA A O 1
ATOM 1186 N N . ALA A 1 148 ? 20.176 -30.492 -62.803 1.00 37.25 148 ALA A N 1
ATOM 1187 C CA . ALA A 1 148 ? 18.908 -30.731 -62.102 1.00 37.25 148 ALA A CA 1
ATOM 1188 C C . ALA A 1 148 ? 18.560 -29.617 -61.089 1.00 37.25 148 ALA A C 1
ATOM 1190 O O . ALA A 1 148 ? 19.141 -29.578 -60.017 1.00 37.25 148 ALA A O 1
ATOM 1191 N N . SER A 1 149 ? 17.570 -28.791 -61.480 1.00 40.19 149 SER A N 1
ATOM 1192 C CA . SER A 1 149 ? 16.441 -28.269 -60.675 1.00 40.19 149 SER A CA 1
ATOM 1193 C C . SER A 1 149 ? 16.804 -27.404 -59.443 1.00 40.19 149 SER A C 1
ATOM 1195 O O . SER A 1 149 ? 17.590 -27.802 -58.608 1.00 40.19 149 SER A O 1
ATOM 1197 N N . ILE A 1 150 ? 16.250 -26.223 -59.159 1.00 41.66 150 ILE A N 1
ATOM 1198 C CA . ILE A 1 150 ? 14.855 -25.767 -59.150 1.00 41.66 150 ILE A CA 1
ATOM 1199 C C . ILE A 1 150 ? 14.920 -24.229 -59.047 1.00 41.66 150 ILE A C 1
ATOM 1201 O O . ILE A 1 150 ? 15.422 -23.723 -58.051 1.00 41.66 150 ILE A O 1
ATOM 1205 N N . LEU A 1 151 ? 14.385 -23.475 -60.011 1.00 38.09 151 LEU A N 1
ATOM 1206 C CA . LEU A 1 151 ? 13.950 -22.091 -59.777 1.00 38.09 151 LEU A CA 1
ATOM 1207 C C . LEU A 1 151 ? 12.651 -21.859 -60.541 1.00 38.09 151 LEU A C 1
ATOM 1209 O O . LEU A 1 151 ? 12.613 -21.480 -61.711 1.00 38.09 151 LEU A O 1
ATOM 1213 N N . SER A 1 152 ? 11.568 -22.153 -59.836 1.00 34.25 152 SER A N 1
ATOM 1214 C CA . SER A 1 152 ? 10.216 -21.744 -60.165 1.00 34.25 152 SER A CA 1
ATOM 1215 C C . SER A 1 152 ? 10.122 -20.229 -59.975 1.00 34.25 152 SER A C 1
ATOM 1217 O O . SER A 1 152 ? 10.241 -19.731 -58.859 1.00 34.25 152 SER A O 1
ATOM 1219 N N . SER A 1 153 ? 9.885 -19.491 -61.057 1.00 46.22 153 SER A N 1
ATOM 1220 C CA . SER A 1 153 ? 9.217 -18.188 -60.956 1.00 46.22 153 SER A CA 1
ATOM 1221 C C . SER A 1 153 ? 7.784 -18.388 -60.439 1.00 46.22 153 SER A C 1
ATOM 1223 O O . SER A 1 153 ? 7.177 -19.428 -60.706 1.00 46.22 153 SER A O 1
ATOM 1225 N N . PRO A 1 154 ? 7.197 -17.379 -59.780 1.00 53.62 154 PRO A N 1
ATOM 1226 C CA . PRO A 1 154 ? 6.160 -16.621 -60.484 1.00 53.62 154 PRO A CA 1
ATOM 1227 C C . PRO A 1 154 ? 6.350 -15.106 -60.295 1.00 53.62 154 PRO A C 1
ATOM 1229 O O . PRO A 1 154 ? 6.701 -14.620 -59.230 1.00 53.62 154 PRO A O 1
ATOM 1232 N N . ARG A 1 155 ? 6.292 -14.326 -61.374 1.00 36.50 155 ARG A N 1
ATOM 1233 C CA . ARG A 1 155 ? 5.063 -13.796 -61.995 1.00 36.50 155 ARG A CA 1
ATOM 1234 C C . ARG A 1 155 ? 4.476 -12.639 -61.176 1.00 36.50 155 ARG A C 1
ATOM 1236 O O . ARG A 1 155 ? 3.779 -12.831 -60.188 1.00 36.50 155 ARG A O 1
ATOM 1243 N N . ARG A 1 156 ? 4.763 -11.430 -61.673 1.00 47.34 156 ARG A N 1
ATOM 1244 C CA . ARG A 1 156 ? 4.054 -10.182 -61.375 1.00 47.34 156 ARG A CA 1
ATOM 1245 C C . ARG A 1 156 ? 2.546 -10.416 -61.464 1.00 47.34 156 ARG A C 1
ATOM 1247 O O . ARG A 1 156 ? 2.078 -10.834 -62.519 1.00 47.34 156 ARG A O 1
ATOM 1254 N N . ASN A 1 157 ? 1.822 -10.055 -60.412 1.00 35.25 157 ASN A N 1
ATOM 1255 C CA . ASN A 1 157 ? 0.419 -9.686 -60.501 1.00 35.25 157 ASN A CA 1
ATOM 1256 C C . ASN A 1 157 ? 0.245 -8.315 -59.858 1.00 35.25 157 ASN A C 1
ATOM 1258 O O . ASN A 1 157 ? 0.424 -8.132 -58.657 1.00 35.25 157 ASN A O 1
ATOM 1262 N N . SER A 1 158 ? -0.082 -7.360 -60.719 1.00 46.81 158 SER A N 1
ATOM 1263 C CA . SER A 1 158 ? -0.656 -6.073 -60.378 1.00 46.81 158 SER A CA 1
ATOM 1264 C C . SER A 1 158 ? -2.005 -6.304 -59.700 1.00 46.81 158 SER A C 1
ATOM 1266 O O . SER A 1 158 ? -2.907 -6.886 -60.298 1.00 46.81 158 SER A O 1
ATOM 1268 N N . GLY A 1 159 ? -2.138 -5.838 -58.465 1.00 33.34 159 GLY A N 1
ATOM 1269 C CA . GLY A 1 159 ? -3.395 -5.762 -57.733 1.00 33.34 159 GLY A CA 1
ATOM 1270 C C . GLY A 1 159 ? -3.440 -4.420 -57.028 1.00 33.34 159 GLY A C 1
ATOM 1271 O O . GLY A 1 159 ? -2.895 -4.263 -55.943 1.00 33.34 159 GLY A O 1
ATOM 1272 N N . ALA A 1 160 ? -4.028 -3.433 -57.697 1.00 45.78 160 ALA A N 1
ATOM 1273 C CA . ALA A 1 160 ? -4.394 -2.172 -57.086 1.00 45.78 160 ALA A CA 1
ATOM 1274 C C . ALA A 1 160 ? -5.538 -2.431 -56.097 1.00 45.78 160 ALA A C 1
ATOM 1276 O O . ALA A 1 160 ? -6.654 -2.734 -56.511 1.00 45.78 160 ALA A O 1
ATOM 1277 N N . THR A 1 161 ? -5.269 -2.289 -54.803 1.00 38.91 161 THR A N 1
ATOM 1278 C CA . THR A 1 161 ? -6.303 -2.029 -53.798 1.00 38.91 161 THR A CA 1
ATOM 1279 C C . THR A 1 161 ? -6.053 -0.657 -53.204 1.00 38.91 161 THR A C 1
ATOM 1281 O O . THR A 1 161 ? -5.111 -0.415 -52.454 1.00 38.91 161 THR A O 1
ATOM 1284 N N . GLN A 1 162 ? -6.921 0.240 -53.643 1.00 48.50 162 GLN A N 1
ATOM 1285 C CA . GLN A 1 162 ? -7.261 1.531 -53.082 1.00 48.50 162 GLN A CA 1
ATOM 1286 C C . GLN A 1 162 ? -7.470 1.396 -51.564 1.00 48.50 162 GLN A C 1
ATOM 1288 O O . GLN A 1 162 ? -8.451 0.804 -51.127 1.00 48.50 162 GLN A O 1
ATOM 1293 N N . ILE A 1 163 ? -6.543 1.927 -50.766 1.00 42.03 163 ILE A N 1
ATOM 1294 C CA . ILE A 1 163 ? -6.778 2.232 -49.353 1.00 42.03 163 ILE A CA 1
ATOM 1295 C C . ILE A 1 163 ? -6.491 3.717 -49.174 1.00 42.03 163 ILE A C 1
ATOM 1297 O O . ILE A 1 163 ? -5.470 4.249 -49.614 1.00 42.03 163 ILE A O 1
ATOM 1301 N N . GLU A 1 164 ? -7.496 4.383 -48.626 1.00 38.84 164 GLU A N 1
ATOM 1302 C CA . GLU A 1 164 ? -7.644 5.817 -48.494 1.00 38.84 164 GLU A CA 1
ATOM 1303 C C . GLU A 1 164 ? -6.436 6.481 -47.828 1.00 38.84 164 GLU A C 1
ATOM 1305 O O . GLU A 1 164 ? -6.020 6.142 -46.721 1.00 38.84 164 GLU A O 1
ATOM 1310 N N . LYS A 1 165 ? -5.934 7.528 -48.484 1.00 43.41 165 LYS A N 1
ATOM 1311 C CA . LYS A 1 165 ? -5.151 8.576 -47.837 1.00 43.41 165 LYS A CA 1
ATOM 1312 C C . LYS A 1 165 ? -6.066 9.329 -46.866 1.00 43.41 165 LYS A C 1
ATOM 1314 O O . LYS A 1 165 ? -6.701 10.304 -47.260 1.00 43.41 165 LYS A O 1
ATOM 1319 N N . LYS A 1 166 ? -6.109 8.928 -45.595 1.00 40.22 166 LYS A N 1
ATOM 1320 C CA . LYS A 1 166 ? -6.444 9.869 -44.520 1.00 40.22 166 LYS A CA 1
ATOM 1321 C C . LYS A 1 166 ? -5.180 10.645 -44.167 1.00 40.22 166 LYS A C 1
ATOM 1323 O O . LYS A 1 166 ? -4.293 10.149 -43.484 1.00 40.22 166 LYS A O 1
ATOM 1328 N N . LEU A 1 167 ? -5.107 11.866 -44.699 1.00 37.81 167 LEU A N 1
ATOM 1329 C CA . LEU A 1 167 ? -4.263 12.933 -44.173 1.00 37.81 167 LEU A CA 1
ATOM 1330 C C . LEU A 1 167 ? -4.526 13.052 -42.665 1.00 37.81 167 LEU A C 1
ATOM 1332 O O . LEU A 1 167 ? -5.600 13.497 -42.265 1.00 37.81 167 LEU A O 1
ATOM 1336 N N . CYS A 1 168 ? -3.543 12.704 -41.842 1.00 35.62 168 CYS A N 1
ATOM 1337 C CA . CYS A 1 168 ? -3.435 13.271 -40.507 1.00 35.62 168 CYS A CA 1
ATOM 1338 C C . CYS A 1 168 ? -2.484 14.464 -40.618 1.00 35.62 168 CYS A C 1
ATOM 1340 O O . CYS A 1 168 ? -1.264 14.315 -40.633 1.00 35.62 168 CYS A O 1
ATOM 1342 N N . SER A 1 169 ? -3.064 15.651 -40.777 1.00 39.47 169 SER A N 1
ATOM 1343 C CA . SER A 1 169 ? -2.360 16.914 -40.576 1.00 39.47 169 SER A CA 1
ATOM 1344 C C . SER A 1 169 ? -1.934 17.024 -39.106 1.00 39.47 169 SER A C 1
ATOM 1346 O O . SER A 1 169 ? -2.748 16.728 -38.226 1.00 39.47 169 SER A O 1
ATOM 1348 N N . PRO A 1 170 ? -0.715 17.497 -38.798 1.00 41.69 170 PRO A N 1
ATOM 1349 C CA . PRO A 1 170 ? -0.347 17.849 -37.439 1.00 41.69 170 PRO A CA 1
ATOM 1350 C C . PRO A 1 170 ? -0.991 19.199 -37.110 1.00 41.69 170 PRO A C 1
ATOM 1352 O O . PRO A 1 170 ? -0.520 20.257 -37.527 1.00 41.69 170 PRO A O 1
ATOM 1355 N N . THR A 1 171 ? -2.104 19.178 -36.378 1.00 39.47 171 THR A N 1
ATOM 1356 C CA . THR A 1 171 ? -2.642 20.402 -35.776 1.00 39.47 171 THR A CA 1
ATOM 1357 C C . THR A 1 171 ? -1.782 20.717 -34.560 1.00 39.47 171 THR A C 1
ATOM 1359 O O . THR A 1 171 ? -1.994 20.175 -33.478 1.00 39.47 171 THR A O 1
ATOM 1362 N N . GLY A 1 172 ? -0.778 21.571 -34.754 1.00 45.69 172 GLY A N 1
ATOM 1363 C CA . GLY A 1 172 ? -0.067 22.208 -33.658 1.00 45.69 172 GLY A CA 1
ATOM 1364 C C . GLY A 1 172 ? -1.067 22.980 -3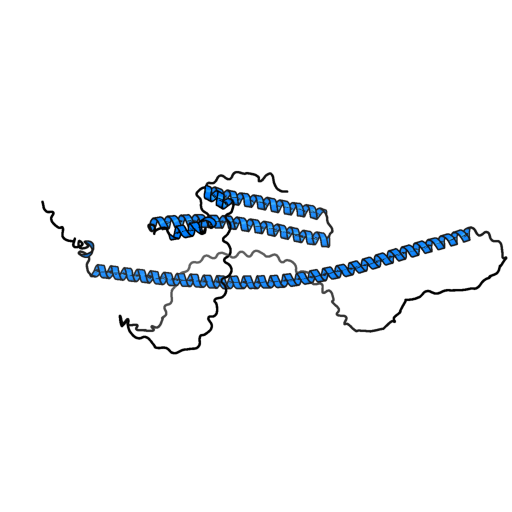2.802 1.00 45.69 172 GLY A C 1
ATOM 1365 O O . GLY A 1 172 ? -1.655 23.963 -33.252 1.00 45.69 172 GLY A O 1
ATOM 1366 N N . ARG A 1 173 ? -1.279 22.520 -31.571 1.00 36.34 173 ARG A N 1
ATOM 1367 C CA . ARG A 1 173 ? -1.951 23.292 -30.532 1.00 36.34 173 ARG A CA 1
ATOM 1368 C C . ARG A 1 173 ? -0.922 23.537 -29.436 1.00 36.34 173 ARG A C 1
ATOM 1370 O O . ARG A 1 173 ? -0.524 22.616 -28.731 1.00 36.34 173 ARG A O 1
ATOM 1377 N N . ALA A 1 174 ? -0.457 24.781 -29.380 1.00 45.44 174 ALA A N 1
ATOM 1378 C CA . ALA A 1 174 ? 0.400 25.294 -28.325 1.00 45.44 174 ALA A CA 1
ATOM 1379 C C . ALA A 1 174 ? -0.260 25.091 -26.944 1.00 45.44 174 ALA A C 1
ATOM 1381 O O . ALA A 1 174 ? -1.492 25.161 -26.847 1.00 45.44 174 ALA A O 1
ATOM 1382 N N . PRO A 1 175 ? 0.527 24.849 -25.883 1.00 49.09 175 PRO A N 1
ATOM 1383 C CA . PRO A 1 175 ? 0.002 24.771 -24.528 1.00 49.09 175 PRO A CA 1
ATOM 1384 C C . PRO A 1 175 ? -0.438 26.170 -24.063 1.00 49.09 175 PRO A C 1
ATOM 1386 O O . PRO A 1 175 ? 0.254 27.148 -24.355 1.00 49.09 175 PRO A O 1
ATOM 1389 N N . PRO A 1 176 ? -1.575 26.309 -23.357 1.00 49.25 176 PRO A N 1
ATOM 1390 C CA . PRO A 1 176 ? -1.943 27.584 -22.772 1.00 49.25 176 PRO A CA 1
ATOM 1391 C C . PRO A 1 176 ? -1.010 27.910 -21.605 1.00 49.25 176 PRO A C 1
ATOM 1393 O O . PRO A 1 176 ? -0.753 27.083 -20.730 1.00 49.25 176 PRO A O 1
ATOM 1396 N N . GLU A 1 177 ? -0.534 29.149 -21.633 1.00 38.56 177 GLU A N 1
ATOM 1397 C CA . GLU A 1 177 ? 0.216 29.823 -20.586 1.00 38.56 177 GLU A CA 1
ATOM 1398 C C . GLU A 1 177 ? -0.419 29.608 -19.207 1.00 38.56 177 GLU A C 1
ATOM 1400 O O . GLU A 1 177 ? -1.619 29.804 -18.983 1.00 38.56 177 GLU A O 1
ATOM 1405 N N . SER A 1 178 ? 0.436 29.218 -18.270 1.00 39.03 178 SER A N 1
ATOM 1406 C CA . SER A 1 178 ? 0.189 29.171 -16.839 1.00 39.03 178 SER A CA 1
ATOM 1407 C C . SER A 1 178 ? -0.234 30.547 -16.324 1.00 39.03 178 SER A C 1
ATOM 1409 O O . SER A 1 178 ? 0.604 31.415 -16.086 1.00 39.03 178 SER A O 1
ATOM 1411 N N . LYS A 1 179 ? -1.540 30.743 -16.118 1.00 39.66 179 LYS A N 1
ATOM 1412 C CA . LYS A 1 179 ? -2.037 31.826 -15.268 1.00 39.66 179 LYS A CA 1
ATOM 1413 C C . LYS A 1 179 ? -1.792 31.466 -13.809 1.00 39.66 179 LYS A C 1
ATOM 1415 O O . LYS A 1 179 ? -2.292 30.455 -13.313 1.00 39.66 179 LYS A O 1
ATOM 1420 N N . GLU A 1 180 ? -1.013 32.319 -13.158 1.00 38.81 180 GLU A N 1
ATOM 1421 C CA . GLU A 1 180 ? -0.798 32.384 -11.720 1.00 38.81 180 GLU A CA 1
ATOM 1422 C C . GLU A 1 180 ? -2.132 32.254 -10.971 1.00 38.81 180 GLU A C 1
ATOM 1424 O O . GLU A 1 180 ? -3.066 33.033 -11.168 1.00 38.81 180 GLU A O 1
ATOM 1429 N N . ARG A 1 181 ? -2.231 31.246 -10.099 1.00 38.03 181 ARG A N 1
ATOM 1430 C CA . ARG A 1 181 ? -3.274 31.204 -9.073 1.00 38.03 181 ARG A CA 1
ATOM 1431 C C . ARG A 1 181 ? -2.879 32.173 -7.970 1.00 38.03 181 ARG A C 1
ATOM 1433 O O . ARG A 1 181 ? -2.154 31.829 -7.042 1.00 38.03 181 ARG A O 1
ATOM 1440 N N . GLU A 1 182 ? -3.385 33.388 -8.104 1.00 39.31 182 GLU A N 1
ATOM 1441 C CA . GLU A 1 182 ? -3.504 34.365 -7.035 1.00 39.31 182 GLU A CA 1
ATOM 1442 C C . GLU A 1 182 ? -4.314 33.747 -5.879 1.00 39.31 182 GLU A C 1
ATOM 1444 O O . GLU A 1 182 ? -5.467 33.333 -6.035 1.00 39.31 182 GLU A O 1
ATOM 1449 N N . TYR A 1 183 ? -3.676 33.619 -4.714 1.00 36.03 183 TYR A N 1
ATOM 1450 C CA . TYR A 1 183 ? -4.307 33.171 -3.475 1.00 36.03 183 TYR A CA 1
ATOM 1451 C C . TYR A 1 183 ? -5.336 34.216 -3.021 1.00 36.03 183 TYR A C 1
ATOM 1453 O O . TYR A 1 183 ? -5.003 35.195 -2.351 1.00 36.03 183 TYR A O 1
ATOM 1461 N N . VAL A 1 184 ? -6.611 33.990 -3.340 1.00 36.28 184 VAL A N 1
ATOM 1462 C CA . VAL A 1 184 ? -7.720 34.731 -2.731 1.00 36.28 184 VAL A CA 1
ATOM 1463 C C . VAL A 1 184 ? -7.864 34.276 -1.276 1.00 36.28 184 VAL A C 1
ATOM 1465 O O . VAL A 1 184 ? -8.349 33.184 -0.984 1.00 36.28 184 VAL A O 1
ATOM 1468 N N . LYS A 1 185 ? -7.426 35.136 -0.349 1.00 39.81 185 LYS A N 1
ATOM 1469 C CA . LYS A 1 185 ? -7.774 35.077 1.077 1.00 39.81 185 LYS A CA 1
ATOM 1470 C C . LYS A 1 185 ? -9.296 35.155 1.224 1.00 39.81 185 LYS A C 1
ATOM 1472 O O . LYS A 1 185 ? -9.886 36.200 0.963 1.00 39.81 185 LYS A O 1
ATOM 1477 N N . LEU A 1 186 ? -9.917 34.079 1.698 1.00 35.94 186 LEU A N 1
ATOM 1478 C CA . LEU A 1 186 ? -11.278 34.131 2.230 1.00 35.94 186 LEU A CA 1
ATOM 1479 C C . LEU A 1 186 ? -11.251 34.794 3.620 1.00 35.94 186 LEU A C 1
ATOM 1481 O O . LEU A 1 186 ? -10.468 34.363 4.473 1.00 35.94 186 LEU A O 1
ATOM 1485 N N . PRO A 1 187 ? -12.073 35.825 3.881 1.00 43.12 187 PRO A N 1
ATOM 1486 C CA . PRO A 1 187 ? -12.210 36.380 5.217 1.00 43.12 187 PRO A CA 1
ATOM 1487 C C . PRO A 1 187 ? -13.059 35.453 6.094 1.00 43.12 187 PRO A C 1
ATOM 1489 O O . PRO A 1 187 ? -14.191 35.104 5.760 1.00 43.12 187 PRO A O 1
ATOM 1492 N N . VAL A 1 188 ? -12.507 35.099 7.254 1.00 39.38 188 VAL A N 1
ATOM 1493 C CA . VAL A 1 188 ? -13.262 34.584 8.399 1.00 39.38 188 VAL A CA 1
ATOM 1494 C C . VAL A 1 188 ? -14.194 35.702 8.859 1.00 39.38 188 VAL A C 1
ATOM 1496 O O . VAL A 1 188 ? -13.744 36.704 9.409 1.00 39.38 188 VAL A O 1
ATOM 1499 N N . SER A 1 189 ? -15.492 35.545 8.603 1.00 32.75 189 SER A N 1
ATOM 1500 C CA . SER A 1 189 ? -16.528 36.394 9.181 1.00 32.75 189 SER A CA 1
ATOM 1501 C C . SER A 1 189 ? -17.170 35.644 10.341 1.00 32.75 189 SER A C 1
ATOM 1503 O O . SER A 1 189 ? -17.970 34.729 10.166 1.00 32.75 189 SER A O 1
ATOM 1505 N N . THR A 1 190 ? -16.759 36.026 11.546 1.00 43.81 190 THR A N 1
ATOM 1506 C CA . THR A 1 190 ? -17.543 35.876 12.766 1.00 43.81 190 THR A CA 1
ATOM 1507 C C . THR A 1 190 ? -18.815 36.699 12.620 1.00 43.81 190 THR A C 1
ATOM 1509 O O . THR A 1 190 ? -18.700 37.897 12.386 1.00 43.81 190 THR A O 1
ATOM 1512 N N . ASN A 1 191 ? -19.986 36.090 12.799 1.00 33.12 191 ASN A N 1
ATOM 1513 C CA . ASN A 1 191 ? -21.162 36.775 13.331 1.00 33.12 191 ASN A CA 1
ATOM 1514 C C . ASN A 1 191 ? -22.135 35.758 13.932 1.00 33.12 191 ASN A C 1
ATOM 1516 O O . ASN A 1 191 ? -22.788 34.985 13.236 1.00 33.12 191 ASN A O 1
ATOM 1520 N N . SER A 1 192 ? -22.211 35.803 15.257 1.00 38.69 192 SER A N 1
ATOM 1521 C CA . SER A 1 192 ? -23.336 35.344 16.057 1.00 38.69 192 SER A CA 1
ATOM 1522 C C . SER A 1 192 ? -24.549 36.218 15.747 1.00 38.69 192 SER A C 1
ATOM 1524 O O . SER A 1 192 ? -24.444 37.441 15.820 1.00 38.69 192 SER A O 1
ATOM 1526 N N . THR A 1 193 ? -25.708 35.632 15.458 1.00 33.88 193 THR A N 1
ATOM 1527 C CA . THR A 1 193 ? -26.999 36.305 15.655 1.00 33.88 193 THR A CA 1
ATOM 1528 C C . THR A 1 193 ? -28.075 35.258 15.922 1.00 33.88 193 THR A C 1
ATOM 1530 O O . THR A 1 193 ? -28.327 34.370 15.110 1.00 33.88 193 THR A O 1
ATOM 1533 N N . GLU A 1 194 ? -28.661 35.372 17.109 1.00 36.12 194 GLU A N 1
ATOM 1534 C CA . GLU A 1 194 ? -29.902 34.745 17.550 1.00 36.12 194 GLU A CA 1
ATOM 1535 C C . GLU A 1 194 ? -31.056 35.065 16.592 1.00 36.12 194 GLU A C 1
ATOM 1537 O O . GLU A 1 194 ? -31.219 36.220 16.211 1.00 36.12 194 GLU A O 1
ATOM 1542 N N . ALA A 1 195 ? -31.912 34.086 16.287 1.00 33.44 195 ALA A N 1
ATOM 1543 C CA . ALA A 1 195 ? -33.360 34.295 16.192 1.00 33.44 195 ALA A CA 1
ATOM 1544 C C . ALA A 1 195 ? -34.112 32.975 15.944 1.00 33.44 195 ALA A C 1
ATOM 1546 O O . ALA A 1 195 ? -33.953 32.325 14.918 1.00 33.44 195 ALA A O 1
ATOM 1547 N N . SER A 1 196 ? -35.000 32.679 16.892 1.00 34.09 196 SER A N 1
ATOM 1548 C CA . SER A 1 196 ? -36.406 32.321 16.669 1.00 34.09 196 SER A CA 1
ATOM 1549 C C . SER A 1 196 ? -36.761 31.058 15.875 1.00 34.09 196 SER A C 1
ATOM 1551 O O . SER A 1 196 ? -36.717 30.990 14.651 1.00 34.09 196 SER A O 1
ATOM 1553 N N . ALA A 1 197 ? -37.291 30.101 16.636 1.00 42.09 197 ALA A N 1
ATOM 1554 C CA . ALA A 1 197 ? -38.098 28.976 16.187 1.00 42.09 197 ALA A CA 1
ATOM 1555 C C . ALA A 1 197 ? -39.332 29.389 15.360 1.00 42.09 197 ALA A C 1
ATOM 1557 O O . ALA A 1 197 ? -39.944 30.425 15.633 1.00 42.09 197 ALA A O 1
ATOM 1558 N N . PRO A 1 198 ? -39.821 28.475 14.507 1.00 47.88 198 PRO A N 1
ATOM 1559 C CA . PRO A 1 198 ? -41.245 28.347 14.252 1.00 47.88 198 PRO A CA 1
ATOM 1560 C C . PRO A 1 198 ? -41.784 26.980 14.700 1.00 47.88 198 PRO A C 1
ATOM 1562 O O . PRO A 1 198 ? -41.224 25.920 14.425 1.00 47.88 198 PRO A O 1
ATOM 1565 N N . ARG A 1 199 ? -42.924 27.044 15.393 1.00 41.22 199 ARG A N 1
ATOM 1566 C CA . ARG A 1 199 ? -43.863 25.941 15.623 1.00 41.22 199 ARG A CA 1
ATOM 1567 C C . ARG A 1 199 ? -44.487 25.487 14.297 1.00 41.22 199 ARG A C 1
ATOM 1569 O O . ARG A 1 199 ? -44.829 26.334 13.476 1.00 41.22 199 ARG A O 1
ATOM 1576 N N . SER A 1 200 ? -44.704 24.185 14.139 1.00 35.12 200 SER A N 1
ATOM 1577 C CA . SER A 1 200 ? -45.849 23.564 13.433 1.00 35.12 200 SER A CA 1
ATOM 1578 C C . SER A 1 200 ? -45.691 22.040 13.548 1.00 35.12 200 SER A C 1
ATOM 1580 O O . SER A 1 200 ? -44.665 21.478 13.187 1.00 35.12 200 SER A O 1
ATOM 1582 N N . ASP A 1 201 ? -46.515 21.393 14.366 1.00 33.16 201 ASP A N 1
ATOM 1583 C CA . ASP A 1 201 ? -47.792 20.767 13.984 1.00 33.16 201 ASP A CA 1
ATOM 1584 C C . ASP A 1 201 ? -47.588 19.406 13.300 1.00 33.16 201 ASP A C 1
ATOM 1586 O O . ASP A 1 201 ? -47.552 19.274 12.080 1.00 33.16 201 ASP A O 1
ATOM 1590 N N . THR A 1 202 ? -47.478 18.365 14.128 1.00 39.62 202 THR A N 1
ATOM 1591 C CA . THR A 1 202 ? -47.663 16.966 13.724 1.00 39.62 202 THR A CA 1
ATOM 1592 C C . THR A 1 202 ? -49.097 16.539 14.056 1.00 39.62 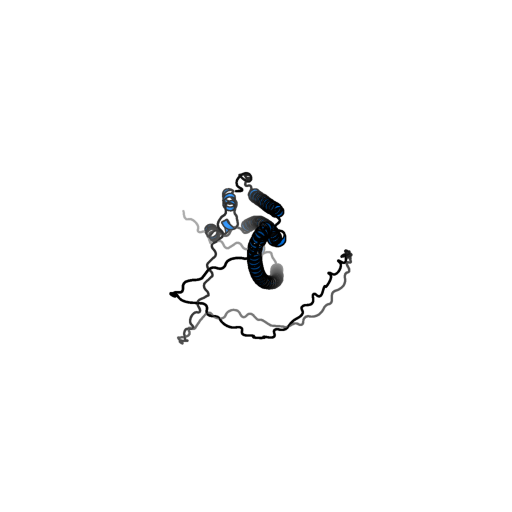202 THR A C 1
ATOM 1594 O O . THR A 1 202 ? -49.529 16.715 15.198 1.00 39.62 202 THR A O 1
ATOM 1597 N N . PRO A 1 203 ? -49.866 15.974 13.105 1.00 47.66 203 PRO A N 1
ATOM 1598 C CA . PRO A 1 203 ? -51.174 15.416 13.406 1.00 47.66 203 PRO A CA 1
ATOM 1599 C C . PRO A 1 203 ? -51.039 14.027 14.041 1.00 47.66 203 PRO A C 1
ATOM 1601 O O . PRO A 1 203 ? -50.281 13.168 13.587 1.00 47.66 203 PRO A O 1
ATOM 1604 N N . ALA A 1 204 ? -51.819 13.827 15.100 1.00 37.06 204 ALA A N 1
ATOM 1605 C CA . ALA A 1 204 ? -51.978 12.572 15.811 1.00 37.06 204 ALA A CA 1
ATOM 1606 C C . ALA A 1 204 ? -52.596 11.492 14.907 1.00 37.06 204 ALA A C 1
ATOM 1608 O O . ALA A 1 204 ? -53.688 11.680 14.371 1.00 37.06 204 ALA A O 1
ATOM 1609 N N . TYR A 1 205 ? -51.938 10.334 14.802 1.00 36.00 205 TYR A N 1
ATOM 1610 C CA . TYR A 1 205 ? -52.614 9.085 14.465 1.00 36.00 205 TYR A CA 1
ATOM 1611 C C . TYR A 1 205 ? -52.636 8.195 15.708 1.00 36.00 205 TYR A C 1
ATOM 1613 O O . TYR A 1 205 ? -51.626 7.792 16.279 1.00 36.00 205 TYR A O 1
ATOM 1621 N N . GLU A 1 206 ? -53.853 7.955 16.156 1.00 34.38 206 GLU A N 1
ATOM 1622 C CA . GLU A 1 206 ? -54.215 7.195 17.332 1.00 34.38 206 GLU A CA 1
ATOM 1623 C C . GLU A 1 206 ? -54.290 5.715 16.927 1.00 34.38 206 GLU A C 1
ATOM 1625 O O . GLU A 1 206 ? -55.200 5.303 16.211 1.00 34.38 206 GLU A O 1
ATOM 1630 N N . THR A 1 207 ? -53.330 4.889 17.350 1.00 35.19 207 THR A N 1
ATOM 1631 C CA . THR A 1 207 ? -53.469 3.424 17.268 1.00 35.19 207 THR A CA 1
ATOM 1632 C C . THR A 1 207 ? -53.398 2.809 18.657 1.00 35.19 207 THR A C 1
ATOM 1634 O O . THR A 1 207 ? -52.356 2.565 19.254 1.00 35.19 207 THR A O 1
ATOM 1637 N N . ARG A 1 208 ? -54.604 2.578 19.170 1.00 36.97 208 ARG A N 1
ATOM 1638 C CA . ARG A 1 208 ? -54.960 1.826 20.368 1.00 36.97 208 ARG A CA 1
ATOM 1639 C C . ARG A 1 208 ? -54.424 0.387 20.275 1.00 36.97 208 ARG A C 1
ATOM 1641 O O . ARG A 1 208 ? -55.062 -0.462 19.661 1.00 36.97 208 ARG A O 1
ATOM 1648 N N . PHE A 1 209 ? -53.315 0.089 20.952 1.00 33.22 209 PHE A N 1
ATOM 1649 C CA . PHE A 1 209 ? -52.904 -1.284 21.267 1.00 33.22 209 PHE A CA 1
ATOM 1650 C C . PHE A 1 209 ? -53.247 -1.608 22.726 1.00 33.22 209 PHE A C 1
ATOM 1652 O O . PHE A 1 209 ? -52.703 -1.025 23.661 1.00 33.22 209 PHE A O 1
ATOM 1659 N N . LYS A 1 210 ? -54.185 -2.541 22.922 1.00 39.66 210 LYS A N 1
ATOM 1660 C CA . LYS A 1 210 ? -54.443 -3.193 24.213 1.00 39.66 210 LYS A CA 1
ATOM 1661 C C . LYS A 1 210 ? -53.557 -4.442 24.315 1.00 39.66 210 LYS A C 1
ATOM 1663 O O . LYS A 1 210 ? -53.538 -5.206 23.353 1.00 39.66 210 LYS A O 1
ATOM 1668 N N . PRO A 1 211 ? -52.898 -4.721 25.452 1.00 35.66 211 PRO A N 1
ATOM 1669 C CA . PRO A 1 211 ? -52.240 -5.999 25.661 1.00 35.66 211 PRO A CA 1
ATOM 1670 C C . PRO A 1 211 ? -53.219 -6.967 26.336 1.00 35.66 211 PRO A C 1
ATOM 1672 O O . PRO A 1 211 ? -53.630 -6.753 27.477 1.00 35.66 211 PRO A O 1
ATOM 1675 N N . THR A 1 212 ? -53.594 -8.047 25.655 1.00 35.34 212 THR A N 1
ATOM 1676 C CA . THR A 1 212 ? -54.227 -9.202 26.304 1.00 35.34 212 THR A CA 1
ATOM 1677 C C . THR A 1 212 ? -53.169 -10.252 26.606 1.00 35.34 212 THR A C 1
ATOM 1679 O O . THR A 1 212 ? -52.555 -10.832 25.714 1.00 35.34 212 THR A O 1
ATOM 1682 N N . LYS A 1 213 ? -52.953 -10.441 27.908 1.00 37.25 213 LYS A N 1
ATOM 1683 C CA . LYS A 1 213 ? -52.170 -11.506 28.528 1.00 37.25 213 LYS A CA 1
ATOM 1684 C C . LYS A 1 213 ? -52.842 -12.863 28.298 1.00 37.25 213 LYS A C 1
ATOM 1686 O O . LYS A 1 213 ? -54.044 -12.977 28.497 1.00 37.25 213 LYS A O 1
ATOM 1691 N N . ASN A 1 214 ? -51.991 -13.858 28.055 1.00 39.62 214 ASN A N 1
ATOM 1692 C CA . ASN A 1 214 ? -52.138 -15.269 28.417 1.00 39.62 214 ASN A CA 1
ATOM 1693 C C . ASN A 1 214 ? -53.313 -16.027 27.818 1.00 39.62 214 ASN A C 1
ATOM 1695 O O . ASN A 1 214 ? -54.372 -16.028 28.423 1.00 39.62 214 ASN A O 1
ATOM 1699 N N . GLU A 1 215 ? -53.057 -16.803 26.762 1.00 33.84 215 GLU A N 1
ATOM 1700 C CA . GLU A 1 215 ? -53.923 -17.915 26.377 1.00 33.84 215 GLU A CA 1
ATOM 1701 C C . GLU A 1 215 ? -53.137 -18.988 25.571 1.00 33.84 215 GLU A C 1
ATOM 1703 O O . GLU A 1 215 ? -52.837 -18.837 24.394 1.00 33.84 215 GLU A O 1
ATOM 1708 N N . TRP A 1 216 ? -52.796 -20.070 26.290 1.00 32.81 216 TRP A N 1
ATOM 1709 C CA . TRP A 1 216 ? -52.757 -21.476 25.846 1.00 32.81 216 TRP A CA 1
ATOM 1710 C C . TRP A 1 216 ? -51.623 -21.968 24.930 1.00 32.81 216 TRP A C 1
ATOM 1712 O O . TRP A 1 216 ? -51.759 -22.180 23.728 1.00 32.81 216 TRP A O 1
ATOM 1722 N N . TRP A 1 217 ? -50.545 -22.389 25.595 1.00 32.22 217 TRP A N 1
ATOM 1723 C CA . TRP A 1 217 ? 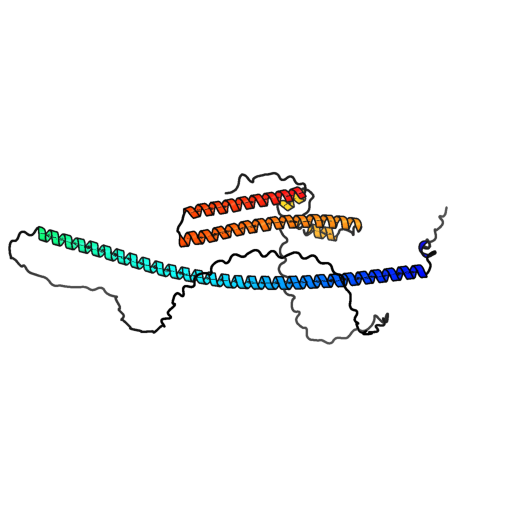-49.945 -23.694 25.321 1.00 32.22 217 TRP A CA 1
ATOM 1724 C C . TRP A 1 217 ? -51.032 -24.782 25.383 1.00 32.22 217 TRP A C 1
ATOM 1726 O O . TRP A 1 217 ? -51.527 -25.058 26.473 1.00 32.22 217 TRP A O 1
ATOM 1736 N N . ASN A 1 218 ? -51.413 -25.378 24.246 1.00 34.94 218 ASN A N 1
ATOM 1737 C CA . ASN A 1 218 ? -51.572 -26.831 24.036 1.00 34.94 218 ASN A CA 1
ATOM 1738 C C . ASN A 1 218 ? -52.560 -27.200 22.914 1.00 34.94 218 ASN A C 1
ATOM 1740 O O . ASN A 1 218 ? -53.667 -26.685 22.835 1.00 34.94 218 ASN A O 1
ATOM 1744 N N . MET A 1 219 ? -52.157 -28.253 22.189 1.00 29.44 219 MET A N 1
ATOM 1745 C CA . MET A 1 219 ? -52.921 -29.110 21.264 1.00 29.44 219 MET A CA 1
ATOM 1746 C C . MET A 1 219 ? -53.151 -28.497 19.865 1.00 29.44 219 MET A C 1
ATOM 1748 O O . MET A 1 219 ? -53.705 -27.423 19.727 1.00 29.44 219 MET A O 1
ATOM 1752 N N . SER A 1 220 ? -52.755 -29.102 18.742 1.00 34.19 220 SER A N 1
ATOM 1753 C CA . SER A 1 220 ? -52.762 -30.525 18.392 1.00 34.19 220 SER A CA 1
ATOM 1754 C C . SER A 1 220 ? -51.787 -30.816 17.240 1.00 34.19 220 SER A C 1
ATOM 1756 O O . SER A 1 220 ? -51.552 -29.973 16.377 1.00 34.19 220 SER A O 1
ATOM 1758 N N . LYS A 1 221 ? -51.246 -32.039 17.206 1.00 47.97 221 LYS A N 1
ATOM 1759 C CA . LYS A 1 221 ? -50.467 -32.588 16.082 1.00 47.97 221 LYS A CA 1
ATOM 1760 C C . LYS A 1 221 ? -51.285 -32.547 14.777 1.00 47.97 221 LYS A C 1
ATOM 1762 O O . LYS A 1 221 ? -52.435 -32.983 14.816 1.00 47.97 221 LYS A O 1
ATOM 1767 N N . PRO A 1 222 ? -50.695 -32.200 13.619 1.00 39.38 222 PRO A N 1
ATOM 1768 C CA . PRO A 1 222 ? -51.241 -32.604 12.335 1.00 39.38 222 PRO A CA 1
ATOM 1769 C C . PRO A 1 222 ? -50.551 -33.870 11.829 1.00 39.38 222 PRO A C 1
ATOM 1771 O O . PRO A 1 222 ? -49.332 -33.955 11.677 1.00 39.38 222 PRO A O 1
ATOM 1774 N N . THR A 1 223 ? -51.401 -34.850 11.566 1.00 38.59 223 THR A N 1
ATOM 1775 C CA . THR A 1 223 ? -51.174 -36.058 10.787 1.00 38.59 223 THR A CA 1
ATOM 1776 C C . THR A 1 223 ? -50.581 -35.749 9.410 1.00 38.59 223 THR A C 1
ATOM 1778 O O . THR A 1 223 ? -51.006 -34.828 8.719 1.00 38.59 223 THR A O 1
ATOM 1781 N N . THR A 1 224 ? -49.614 -36.580 9.032 1.00 43.28 224 THR A N 1
ATOM 1782 C CA . THR A 1 224 ? -49.138 -36.925 7.688 1.00 43.28 224 THR A CA 1
ATOM 1783 C C . THR A 1 224 ? -49.934 -36.339 6.513 1.00 43.28 224 THR A C 1
ATOM 1785 O O . THR A 1 224 ? -51.004 -36.832 6.169 1.00 43.28 224 THR A O 1
ATOM 1788 N N . SER A 1 225 ? -49.326 -35.391 5.797 1.00 35.56 225 SER A N 1
ATOM 1789 C CA . SER A 1 225 ? -49.532 -35.226 4.355 1.00 35.56 225 SER A CA 1
ATOM 1790 C C . SER A 1 225 ? -48.173 -35.022 3.688 1.00 35.56 225 SER A C 1
ATOM 1792 O O . SER A 1 225 ? -47.409 -34.114 4.016 1.00 35.56 225 SER A O 1
ATOM 1794 N N . ARG A 1 226 ? -47.833 -35.966 2.812 1.00 44.00 226 ARG A N 1
ATOM 1795 C CA . ARG A 1 226 ? -46.546 -36.119 2.137 1.00 44.00 226 ARG A CA 1
ATOM 1796 C C . ARG A 1 226 ? -46.453 -35.094 1.003 1.00 44.00 226 ARG A C 1
ATOM 1798 O O . ARG A 1 226 ? -46.890 -35.368 -0.108 1.00 44.00 226 ARG A O 1
ATOM 1805 N N . ALA A 1 227 ? -45.881 -33.926 1.287 1.00 43.94 227 ALA A N 1
ATOM 1806 C CA . ALA A 1 227 ? -45.426 -32.991 0.259 1.00 43.94 227 ALA A CA 1
ATOM 1807 C C . ALA A 1 227 ? -44.065 -33.450 -0.314 1.00 43.94 227 ALA A C 1
ATOM 1809 O O . ALA A 1 227 ? -43.257 -34.027 0.424 1.00 43.94 227 ALA A O 1
ATOM 1810 N N . PRO A 1 228 ? -43.788 -33.233 -1.613 1.00 49.16 228 PRO A N 1
ATOM 1811 C CA . PRO A 1 228 ? -42.550 -33.676 -2.239 1.00 49.16 228 PRO A CA 1
ATOM 1812 C C . PRO A 1 228 ? -41.349 -32.926 -1.654 1.00 49.16 228 PRO A C 1
ATOM 1814 O O . PRO A 1 228 ? -41.346 -31.703 -1.515 1.00 49.16 228 PRO A O 1
ATOM 1817 N N . ILE A 1 229 ? -40.326 -33.700 -1.297 1.00 44.03 229 ILE A N 1
ATOM 1818 C CA . ILE A 1 229 ? -39.061 -33.242 -0.726 1.00 44.03 229 ILE A CA 1
ATOM 1819 C C . ILE A 1 229 ? -38.395 -32.294 -1.726 1.00 44.03 229 ILE A C 1
ATOM 1821 O O . ILE A 1 229 ? -37.890 -32.716 -2.765 1.00 44.03 229 ILE A O 1
ATOM 1825 N N . ARG A 1 230 ? -38.383 -31.002 -1.393 1.00 41.75 230 ARG A N 1
ATOM 1826 C CA . ARG A 1 230 ? -37.531 -30.010 -2.048 1.00 41.75 230 ARG A CA 1
ATOM 1827 C C . ARG A 1 230 ? -36.074 -30.386 -1.734 1.00 41.75 230 ARG A C 1
ATOM 1829 O O . ARG A 1 230 ? -35.757 -30.538 -0.551 1.00 41.75 230 ARG A O 1
ATOM 1836 N N . PRO A 1 231 ? -35.190 -30.571 -2.730 1.00 45.69 231 PRO A N 1
ATOM 1837 C CA . PRO A 1 231 ? -33.792 -30.865 -2.456 1.00 45.69 231 PRO A CA 1
ATOM 1838 C C . PRO A 1 231 ? -33.203 -29.721 -1.629 1.00 45.69 231 PRO A C 1
ATOM 1840 O O . PRO A 1 231 ? -33.314 -28.550 -1.998 1.00 45.69 231 PRO A O 1
ATOM 1843 N N . LYS A 1 232 ? -32.625 -30.074 -0.474 1.00 45.22 232 LYS A N 1
ATOM 1844 C CA . LYS A 1 232 ? -31.844 -29.166 0.365 1.00 45.22 232 LYS A CA 1
ATOM 1845 C C . LYS A 1 232 ? -30.747 -28.578 -0.516 1.00 45.22 232 LYS A C 1
ATOM 1847 O O . LYS A 1 232 ? -29.803 -29.280 -0.864 1.00 45.22 232 LYS A O 1
ATOM 1852 N N . GLN A 1 233 ? -30.896 -27.311 -0.888 1.00 47.53 233 GLN A N 1
ATOM 1853 C CA . GLN A 1 233 ? -29.795 -26.528 -1.423 1.00 47.53 233 GLN A CA 1
ATOM 1854 C C . GLN A 1 233 ? -28.708 -26.547 -0.351 1.00 47.53 233 GLN A C 1
ATOM 1856 O O . GLN A 1 233 ? -28.902 -26.043 0.757 1.00 47.53 233 GLN A O 1
ATOM 1861 N N . SER A 1 234 ? -27.615 -27.244 -0.646 1.00 53.34 234 SER A N 1
ATOM 1862 C CA . SER A 1 234 ? -26.400 -27.205 0.150 1.00 53.34 234 SER A CA 1
ATOM 1863 C C . SER A 1 234 ? -26.012 -25.744 0.321 1.00 53.34 234 SER A C 1
ATOM 1865 O O . SER A 1 234 ? -25.878 -25.029 -0.675 1.00 53.34 234 SER A O 1
ATOM 1867 N N . ALA A 1 235 ? -25.862 -25.308 1.572 1.00 60.03 235 ALA A N 1
ATOM 1868 C CA . ALA A 1 235 ? -25.263 -24.018 1.867 1.00 60.03 235 ALA A CA 1
ATOM 1869 C C . ALA A 1 235 ? -23.946 -23.895 1.078 1.00 60.03 235 ALA A C 1
ATOM 1871 O O . ALA A 1 235 ? -23.231 -24.899 0.955 1.00 60.03 235 ALA A O 1
ATOM 1872 N N . PRO A 1 236 ? -23.641 -22.716 0.512 1.00 57.66 236 PRO A N 1
ATOM 1873 C CA . PRO A 1 236 ? -22.391 -22.516 -0.201 1.00 57.66 236 PRO A CA 1
ATOM 1874 C C . PRO A 1 236 ? -21.227 -22.928 0.712 1.00 57.66 236 PRO A C 1
ATOM 1876 O O . PRO A 1 236 ? -21.284 -22.660 1.918 1.00 57.66 236 PRO A O 1
ATOM 1879 N N . PRO A 1 237 ? -20.208 -23.626 0.180 1.00 56.41 237 PRO A N 1
ATOM 1880 C CA . PRO A 1 237 ? -19.059 -24.038 0.968 1.00 56.41 237 PRO A CA 1
ATOM 1881 C C . PRO A 1 237 ? -18.474 -22.799 1.639 1.00 56.41 237 PRO A C 1
ATOM 1883 O O . PRO A 1 237 ? -18.119 -21.829 0.968 1.00 56.41 237 PRO A O 1
ATOM 1886 N N . ILE A 1 238 ? -18.437 -22.825 2.973 1.00 56.38 238 ILE A N 1
ATOM 1887 C CA . ILE A 1 238 ? -17.791 -21.786 3.771 1.00 56.38 238 ILE A CA 1
ATOM 1888 C C . ILE A 1 238 ? -16.375 -21.652 3.201 1.00 56.38 238 ILE A C 1
ATOM 1890 O O . ILE A 1 238 ? -15.686 -22.676 3.111 1.00 56.38 238 ILE A O 1
ATOM 1894 N N . PRO A 1 239 ? -15.952 -20.449 2.771 1.00 49.59 239 PRO A N 1
ATOM 1895 C CA . PRO A 1 239 ? -14.618 -20.260 2.228 1.00 49.59 239 PRO A CA 1
ATOM 1896 C C . PRO A 1 239 ? -13.596 -20.813 3.226 1.00 49.59 239 PRO A C 1
ATOM 1898 O O . PRO A 1 239 ? -13.815 -20.706 4.441 1.00 49.59 239 PRO A O 1
ATOM 1901 N N . PRO A 1 240 ? -12.518 -21.457 2.744 1.00 53.75 240 PRO A N 1
ATOM 1902 C CA . PRO A 1 240 ? -11.523 -22.062 3.614 1.00 53.75 240 PRO A CA 1
ATOM 1903 C C . PRO A 1 240 ? -11.081 -21.014 4.631 1.00 53.75 240 PRO A C 1
ATOM 1905 O O . PRO A 1 240 ? -10.631 -19.933 4.252 1.00 53.75 240 PRO A O 1
ATOM 1908 N N . ARG A 1 241 ? -11.291 -21.316 5.920 1.00 57.47 241 ARG A N 1
ATOM 1909 C CA . ARG A 1 241 ? -10.914 -20.423 7.017 1.00 57.47 241 ARG A CA 1
ATOM 1910 C C . ARG A 1 241 ? -9.446 -20.079 6.821 1.00 57.47 241 ARG A C 1
ATOM 1912 O O . ARG A 1 241 ? -8.597 -20.969 6.880 1.00 57.47 241 ARG A O 1
ATOM 1919 N N . THR A 1 242 ? -9.174 -18.811 6.536 1.00 60.12 242 THR A N 1
ATOM 1920 C CA . THR A 1 242 ? -7.815 -18.304 6.435 1.00 60.12 242 THR A CA 1
ATOM 1921 C C . THR A 1 242 ? -7.102 -18.661 7.728 1.00 60.12 242 THR A C 1
ATOM 1923 O O . THR A 1 242 ? -7.630 -18.476 8.829 1.00 60.12 242 THR A O 1
ATOM 1926 N N . LYS A 1 243 ? -5.935 -19.290 7.589 1.00 63.28 243 LYS A N 1
ATOM 1927 C CA . LYS A 1 243 ? -5.100 -19.638 8.733 1.00 63.28 243 LYS A CA 1
ATOM 1928 C C . LYS A 1 243 ? -4.845 -18.339 9.513 1.00 63.28 243 LYS A C 1
ATOM 1930 O O . LYS A 1 243 ? -4.541 -17.333 8.867 1.00 63.28 243 LYS A O 1
ATOM 1935 N N . PRO A 1 244 ? -5.010 -18.326 10.848 1.00 63.19 244 PRO A N 1
ATOM 1936 C CA . PRO A 1 244 ? -4.728 -17.130 11.624 1.00 63.19 244 PRO A CA 1
ATOM 1937 C C . PRO A 1 244 ? -3.286 -16.671 11.367 1.00 63.19 244 PRO A C 1
ATOM 1939 O O . PRO A 1 244 ? -2.432 -17.519 11.064 1.00 63.19 244 PRO A O 1
ATOM 1942 N N . PRO A 1 245 ? -3.019 -15.356 11.460 1.00 67.62 245 PRO A N 1
ATOM 1943 C CA . PRO A 1 245 ? -1.676 -14.816 11.312 1.00 67.62 245 PRO A CA 1
ATOM 1944 C C . PRO A 1 245 ? -0.688 -15.588 12.190 1.00 67.62 245 PRO A C 1
ATOM 1946 O O . PRO A 1 245 ? -1.000 -15.941 13.329 1.00 67.62 245 PRO A O 1
ATOM 1949 N N . GLY A 1 246 ? 0.480 -15.904 11.634 1.00 78.31 246 GLY A N 1
ATOM 1950 C CA . GLY A 1 246 ? 1.549 -16.532 12.404 1.00 78.31 246 GLY A CA 1
ATOM 1951 C C . GLY A 1 246 ? 2.085 -15.571 13.464 1.00 78.31 246 GLY A C 1
ATOM 1952 O O . GLY A 1 246 ? 2.116 -14.365 13.241 1.00 78.31 246 GLY A O 1
ATOM 1953 N N . VAL A 1 247 ? 2.516 -16.119 14.599 1.00 85.12 247 VAL A N 1
ATOM 1954 C CA . VAL A 1 247 ? 3.211 -15.365 15.651 1.00 85.12 247 VAL A CA 1
ATOM 1955 C C . VAL A 1 247 ? 4.574 -14.919 15.111 1.00 85.12 247 VAL A C 1
ATOM 1957 O O . VAL A 1 247 ? 5.332 -15.749 14.604 1.00 85.12 247 VAL A O 1
ATOM 1960 N N . ASN A 1 248 ? 4.873 -13.622 15.178 1.00 87.25 248 ASN A N 1
ATOM 1961 C CA . ASN A 1 248 ? 6.139 -13.041 14.731 1.00 87.25 248 ASN A CA 1
ATOM 1962 C C . ASN A 1 248 ? 7.177 -13.011 15.877 1.00 87.25 248 ASN A C 1
ATOM 1964 O O . ASN A 1 248 ? 6.845 -13.141 17.054 1.00 87.25 248 ASN A O 1
ATOM 1968 N N . ARG A 1 249 ? 8.457 -12.776 15.552 1.00 92.75 249 ARG A N 1
ATOM 1969 C CA . ARG A 1 249 ? 9.554 -12.514 16.502 1.00 92.75 249 ARG A CA 1
ATOM 1970 C C . ARG A 1 249 ? 9.178 -11.456 17.543 1.00 92.75 249 ARG A C 1
ATOM 1972 O O . ARG A 1 249 ? 9.460 -11.653 18.720 1.00 92.75 249 ARG A O 1
ATOM 1979 N N . LEU A 1 250 ? 8.534 -10.364 17.127 1.00 90.94 250 LEU A N 1
ATOM 1980 C CA . LEU A 1 250 ? 8.110 -9.302 18.046 1.00 90.94 250 LEU A CA 1
ATOM 1981 C C . LEU A 1 250 ? 7.063 -9.788 19.042 1.00 90.94 250 LEU A C 1
ATOM 1983 O O . LEU A 1 250 ? 7.207 -9.535 20.233 1.00 90.94 250 LEU A O 1
ATOM 1987 N N . ASP A 1 251 ? 6.074 -10.554 18.584 1.00 92.06 251 ASP A N 1
ATOM 1988 C CA . ASP A 1 251 ? 5.066 -11.147 19.464 1.00 92.06 251 ASP A CA 1
ATOM 1989 C C . ASP A 1 251 ? 5.716 -12.077 20.496 1.00 92.06 251 ASP A C 1
ATOM 1991 O O . ASP A 1 251 ? 5.363 -12.049 21.671 1.00 92.06 251 ASP A O 1
ATOM 1995 N N . HIS A 1 252 ? 6.719 -12.861 20.085 1.00 91.69 252 HIS A N 1
ATOM 1996 C CA . HIS A 1 252 ? 7.482 -13.706 21.003 1.00 91.69 252 HIS A CA 1
ATOM 1997 C C . HIS A 1 252 ? 8.245 -12.895 22.057 1.00 91.69 252 HIS A C 1
ATOM 1999 O O . HIS A 1 252 ? 8.217 -13.258 23.232 1.00 91.69 252 HIS A O 1
ATOM 2005 N N . LEU A 1 253 ? 8.909 -11.803 21.667 1.00 93.06 253 LEU A N 1
ATOM 2006 C CA . LEU A 1 253 ? 9.616 -10.927 22.608 1.00 93.06 253 LEU A CA 1
ATOM 2007 C C . LEU A 1 253 ? 8.646 -10.266 23.591 1.00 93.06 253 LEU A C 1
ATOM 2009 O O . LEU A 1 253 ? 8.895 -10.273 24.795 1.00 93.06 253 LEU A O 1
ATOM 2013 N N . ILE A 1 254 ? 7.517 -9.766 23.087 1.00 94.00 254 ILE A N 1
ATOM 2014 C CA . ILE A 1 254 ? 6.460 -9.148 23.891 1.00 94.00 254 ILE A CA 1
ATOM 2015 C C . ILE A 1 254 ? 5.888 -10.154 24.887 1.00 94.00 254 ILE A C 1
ATOM 2017 O O . ILE A 1 254 ? 5.771 -9.845 26.071 1.00 94.00 254 ILE A O 1
ATOM 2021 N N . TYR A 1 255 ? 5.623 -11.381 24.444 1.00 92.94 255 TYR A N 1
ATOM 2022 C CA . TYR A 1 255 ? 5.157 -12.459 25.310 1.00 92.94 255 TYR A CA 1
ATOM 2023 C C . TYR A 1 255 ? 6.147 -12.782 26.438 1.00 92.94 255 TYR A C 1
ATOM 2025 O O . TYR A 1 255 ? 5.741 -12.931 27.589 1.00 92.94 255 TYR A O 1
ATOM 2033 N N . LEU A 1 256 ? 7.450 -12.857 26.135 1.00 92.88 256 LEU A N 1
ATOM 2034 C CA . LEU A 1 256 ? 8.494 -13.076 27.145 1.00 92.88 256 LEU A CA 1
ATOM 2035 C C . LEU A 1 256 ? 8.588 -11.918 28.152 1.00 92.88 256 LEU A C 1
ATOM 2037 O O . LEU A 1 256 ? 8.942 -12.143 29.306 1.00 92.88 256 LEU A O 1
ATOM 2041 N N . GLY A 1 257 ? 8.237 -10.702 27.730 1.00 92.06 257 GLY A N 1
ATOM 2042 C CA . GLY A 1 257 ? 8.115 -9.516 28.580 1.00 92.06 257 GLY A CA 1
ATOM 2043 C C . GLY A 1 257 ? 6.805 -9.424 29.372 1.00 92.06 257 GLY A C 1
ATOM 2044 O O . GLY A 1 257 ? 6.501 -8.357 29.896 1.00 92.06 257 GLY A O 1
ATOM 2045 N N . ASN A 1 258 ? 6.012 -10.500 29.460 1.00 92.44 258 ASN A N 1
ATOM 2046 C CA . ASN A 1 258 ? 4.661 -10.517 30.047 1.00 92.44 258 ASN A CA 1
ATOM 2047 C C . ASN A 1 258 ? 3.653 -9.577 29.355 1.00 92.44 258 ASN A C 1
ATOM 2049 O O . ASN A 1 258 ? 2.609 -9.251 29.925 1.00 92.44 258 ASN A O 1
ATOM 2053 N N . GLY A 1 259 ? 3.9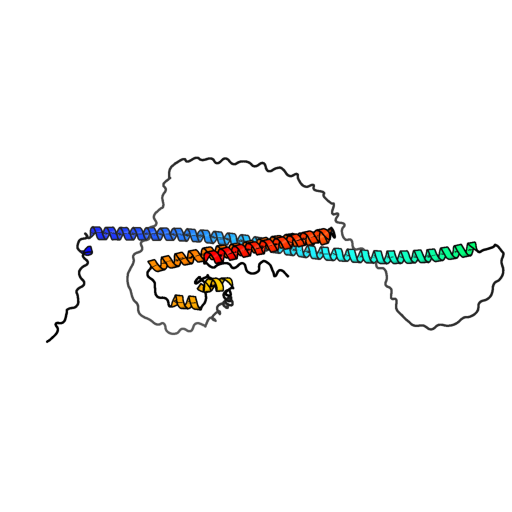48 -9.147 28.131 1.00 93.12 259 GLY A N 1
ATOM 2054 C CA . GLY A 1 259 ? 3.019 -8.426 27.277 1.00 93.12 259 GLY A CA 1
ATOM 2055 C C . GLY A 1 259 ? 2.097 -9.362 26.497 1.00 93.12 259 GLY A C 1
ATOM 2056 O O . GLY A 1 259 ? 2.232 -10.589 26.530 1.00 93.12 259 GLY A O 1
ATOM 2057 N N . SER A 1 260 ? 1.145 -8.774 25.773 1.00 92.88 260 SER A N 1
ATOM 2058 C CA . SER A 1 260 ? 0.263 -9.526 24.882 1.00 92.88 260 SER A CA 1
ATOM 2059 C C . SER A 1 260 ? -0.133 -8.702 23.666 1.00 92.88 260 SER A C 1
ATOM 2061 O O . SER A 1 260 ? -0.526 -7.546 23.794 1.00 92.88 260 SER A O 1
ATOM 2063 N N . THR A 1 261 ? -0.027 -9.303 22.487 1.00 93.69 261 THR A N 1
ATOM 2064 C CA . THR A 1 261 ? -0.464 -8.711 21.219 1.00 93.69 261 THR A CA 1
ATOM 2065 C C . THR A 1 261 ? -1.783 -9.329 20.783 1.00 93.69 261 THR A C 1
ATOM 2067 O O . THR A 1 261 ? -2.165 -10.410 21.247 1.00 93.69 261 THR A O 1
ATOM 2070 N N . SER A 1 262 ? -2.483 -8.676 19.857 1.00 91.31 262 SER A N 1
ATOM 2071 C CA . SER A 1 262 ? -3.736 -9.198 19.311 1.00 91.31 262 SER A CA 1
ATOM 2072 C C . SER A 1 262 ? -3.589 -10.625 18.763 1.00 91.31 262 SER A C 1
ATOM 2074 O O . SER A 1 262 ? -4.442 -11.475 19.011 1.00 91.31 262 SER A O 1
ATOM 2076 N N . VAL A 1 263 ? -2.472 -10.936 18.095 1.00 90.12 263 VAL A N 1
ATOM 2077 C CA . VAL A 1 263 ? -2.180 -12.274 17.551 1.00 90.12 263 VAL A CA 1
ATOM 2078 C C . VAL A 1 263 ? -2.133 -13.334 18.656 1.00 90.12 263 VAL A C 1
ATOM 2080 O O . VAL A 1 263 ? -2.640 -14.445 18.476 1.00 90.12 263 VAL A O 1
ATOM 2083 N N . LEU A 1 264 ? -1.563 -12.993 19.814 1.00 89.81 264 LEU A N 1
ATOM 2084 C CA . LEU A 1 264 ? -1.499 -13.885 20.968 1.00 89.81 264 LEU A CA 1
ATOM 2085 C C . LEU A 1 264 ? -2.872 -14.034 21.629 1.00 89.81 264 LEU A C 1
ATOM 2087 O O . LEU A 1 264 ? -3.287 -15.163 21.899 1.00 89.81 264 LEU A O 1
ATOM 2091 N N . GLU A 1 265 ? -3.606 -12.939 21.833 1.00 89.69 265 GLU A N 1
ATOM 2092 C CA . GLU A 1 265 ? -4.945 -12.961 22.441 1.00 89.69 265 GLU A CA 1
ATOM 2093 C C . GLU A 1 265 ? -5.977 -13.716 21.590 1.00 89.69 265 GLU A C 1
ATOM 2095 O O . GLU A 1 265 ? -6.807 -14.457 22.119 1.00 89.69 265 GLU A O 1
ATOM 2100 N N . PHE A 1 266 ? -5.884 -13.626 20.261 1.00 85.88 266 PHE A N 1
ATOM 2101 C CA . PHE A 1 266 ? -6.748 -14.372 19.340 1.00 85.88 266 PHE A CA 1
ATOM 2102 C C . PHE A 1 266 ? -6.281 -15.809 19.071 1.00 85.88 266 PHE A C 1
ATOM 2104 O O . PHE A 1 266 ? -6.904 -16.524 18.275 1.00 85.88 266 PHE A O 1
ATOM 2111 N N . SER A 1 267 ? -5.223 -16.277 19.739 1.00 85.50 267 SER A N 1
ATOM 2112 C CA . SER A 1 267 ? -4.810 -17.676 19.637 1.00 85.50 267 SER A CA 1
ATOM 2113 C C . SER A 1 267 ? -5.923 -18.618 20.129 1.00 85.50 267 SER A C 1
ATOM 2115 O O . SER A 1 267 ? -6.629 -18.309 21.097 1.00 85.50 267 SER A O 1
ATOM 2117 N N . PRO A 1 268 ? -6.099 -19.804 19.512 1.00 85.81 268 PRO A N 1
ATOM 2118 C CA . PRO A 1 268 ? -7.138 -20.750 19.919 1.00 85.81 268 PRO A CA 1
ATOM 2119 C C . PRO A 1 268 ? -7.094 -21.101 21.410 1.00 85.81 268 PRO A C 1
ATOM 2121 O O . PRO A 1 268 ? -8.143 -21.270 22.026 1.00 85.81 268 PRO A O 1
ATOM 2124 N N . GLN A 1 269 ? -5.894 -21.185 21.988 1.00 86.25 269 GLN A N 1
ATOM 2125 C CA . GLN A 1 269 ? -5.676 -21.479 23.401 1.00 86.25 269 GLN A CA 1
ATOM 2126 C C . GLN A 1 269 ? -6.218 -20.357 24.294 1.00 86.25 269 GLN A C 1
ATOM 2128 O O . GLN A 1 269 ? -6.985 -20.631 25.215 1.00 86.25 269 GLN A O 1
ATOM 2133 N N . ARG A 1 270 ? -5.878 -19.096 23.999 1.00 87.50 270 ARG A N 1
ATOM 2134 C CA . ARG A 1 270 ? -6.341 -17.926 24.765 1.00 87.50 270 ARG A CA 1
ATOM 2135 C C . ARG A 1 270 ? -7.845 -17.735 24.648 1.00 87.50 270 ARG A C 1
ATOM 2137 O O . ARG A 1 270 ? -8.518 -17.577 25.660 1.00 87.50 270 ARG A O 1
ATOM 2144 N N . VAL A 1 271 ? -8.397 -17.896 23.446 1.00 86.88 271 VAL A N 1
ATOM 2145 C CA . VAL A 1 271 ? -9.849 -17.851 23.222 1.00 86.88 271 VAL A CA 1
ATOM 2146 C C . VAL A 1 271 ? -10.575 -18.969 23.982 1.00 86.88 271 VAL A C 1
ATOM 2148 O O . VAL A 1 271 ? -11.669 -18.753 24.499 1.00 86.88 271 VAL A O 1
ATOM 2151 N N . GLN A 1 272 ? -10.003 -20.175 24.068 1.00 89.38 272 GLN A N 1
ATOM 2152 C CA . GLN A 1 272 ? -10.586 -21.264 24.862 1.00 89.38 272 GLN A CA 1
ATOM 2153 C C . GLN A 1 272 ? -10.525 -20.982 26.365 1.00 89.38 272 GLN A C 1
ATOM 2155 O O . GLN A 1 272 ? -11.513 -21.227 27.054 1.00 89.38 272 GLN A O 1
ATOM 2160 N N . LEU A 1 273 ? -9.417 -20.429 26.861 1.00 88.38 273 LEU A N 1
ATOM 2161 C CA . LEU A 1 273 ? -9.286 -20.013 28.258 1.00 88.38 273 LEU A CA 1
ATOM 2162 C C . LEU A 1 273 ? -10.280 -18.897 28.610 1.00 88.38 273 LEU A C 1
ATOM 2164 O O . LEU A 1 273 ? -10.973 -19.000 29.619 1.00 88.38 273 LEU A O 1
ATOM 2168 N N . ALA A 1 274 ? -10.443 -17.901 27.737 1.00 85.38 274 ALA A N 1
ATOM 2169 C CA . ALA A 1 274 ? -11.407 -16.812 27.910 1.00 85.38 274 ALA A CA 1
ATOM 2170 C C . ALA A 1 274 ? -12.872 -17.292 27.924 1.00 85.38 274 ALA A C 1
ATOM 2172 O O . ALA A 1 274 ? -13.742 -16.660 28.514 1.00 85.38 274 ALA A O 1
ATOM 2173 N N . LYS A 1 275 ? -13.177 -18.438 27.300 1.00 86.00 275 LYS A N 1
ATOM 2174 C CA . LYS A 1 275 ? -14.508 -19.067 27.402 1.00 86.00 275 LYS A CA 1
ATOM 2175 C C . LYS A 1 275 ? -14.742 -19.763 28.740 1.00 86.00 275 LYS A C 1
ATOM 2177 O O . LYS A 1 275 ? -15.892 -19.977 29.109 1.00 86.00 275 LYS A O 1
ATOM 2182 N N . GLN A 1 276 ? -13.673 -20.178 29.415 1.00 89.44 276 GLN A N 1
ATOM 2183 C CA . GLN A 1 276 ? -13.727 -20.888 30.695 1.00 89.44 276 GLN A CA 1
ATOM 2184 C C . GLN A 1 276 ? -13.613 -19.934 31.893 1.00 89.44 276 GLN A C 1
ATOM 2186 O O . GLN A 1 276 ? -13.973 -20.308 33.012 1.00 89.44 276 GLN A O 1
ATOM 2191 N N . SER A 1 277 ? -13.131 -18.706 31.679 1.00 82.88 277 SER A N 1
ATOM 2192 C CA . SER A 1 277 ? -13.034 -17.697 32.731 1.00 82.88 277 SER A CA 1
ATOM 2193 C C . SER A 1 277 ? -14.418 -17.288 33.230 1.00 82.88 277 SER A C 1
ATOM 2195 O O . SER A 1 277 ? -15.331 -17.026 32.446 1.00 82.88 277 SER A O 1
ATOM 2197 N N . HIS A 1 278 ? -14.570 -17.252 34.553 1.00 77.69 278 HIS A N 1
ATOM 2198 C CA . HIS A 1 278 ? -15.810 -16.851 35.212 1.00 77.69 278 HIS A CA 1
ATOM 2199 C C . HIS A 1 278 ? -16.053 -15.341 35.064 1.00 77.69 278 HIS A C 1
ATOM 2201 O O . HIS A 1 278 ? -15.095 -14.594 34.853 1.00 77.69 278 HIS A O 1
ATOM 2207 N N . PRO A 1 279 ? -17.310 -14.875 35.191 1.00 68.50 279 PRO A N 1
ATOM 2208 C CA . PRO A 1 279 ? -17.620 -13.453 35.149 1.00 68.50 279 PRO A CA 1
ATOM 2209 C C . PRO A 1 279 ? -16.858 -12.727 36.259 1.00 68.50 279 PRO A C 1
ATOM 2211 O O . PRO A 1 279 ? -17.070 -12.994 37.442 1.00 68.50 279 PRO A O 1
ATOM 2214 N N . LEU A 1 280 ? -15.947 -11.841 35.865 1.00 80.25 280 LEU A N 1
ATOM 2215 C CA . LEU A 1 280 ? -15.274 -10.928 36.780 1.00 80.25 280 LEU A CA 1
ATOM 2216 C C . LEU A 1 280 ? -16.274 -9.901 37.314 1.00 80.25 280 LEU A C 1
ATOM 2218 O O . LEU A 1 280 ? -17.301 -9.627 36.685 1.00 80.25 280 LEU A O 1
ATOM 2222 N N . ASP A 1 281 ? -15.945 -9.311 38.461 1.00 89.88 281 ASP A N 1
ATOM 2223 C CA . ASP A 1 281 ? -16.624 -8.105 38.918 1.00 89.88 281 ASP A CA 1
ATOM 2224 C C . ASP A 1 281 ? -16.560 -7.021 37.828 1.00 89.88 281 ASP A C 1
ATOM 2226 O O . ASP A 1 281 ? -15.553 -6.874 37.126 1.00 89.88 281 ASP A O 1
ATOM 2230 N N . LEU A 1 282 ? -17.653 -6.273 37.668 1.00 89.81 282 LEU A N 1
ATOM 2231 C CA . LEU A 1 282 ? -17.824 -5.339 36.556 1.00 89.81 282 LEU A CA 1
ATOM 2232 C C . LEU A 1 282 ? -16.720 -4.274 36.549 1.00 89.81 282 LEU A C 1
ATOM 2234 O O . LEU A 1 282 ? -16.226 -3.919 35.481 1.00 89.81 282 LEU A O 1
ATOM 2238 N N . SER A 1 283 ? -16.307 -3.805 37.731 1.00 92.00 283 SER A N 1
ATOM 2239 C CA . SER A 1 283 ? -15.242 -2.806 37.871 1.00 92.00 283 SER A CA 1
ATOM 2240 C C . SER A 1 283 ? -13.913 -3.323 37.322 1.00 92.00 283 SER A C 1
ATOM 2242 O O . SER A 1 283 ? -13.288 -2.674 36.486 1.00 92.00 283 SER A O 1
ATOM 2244 N N . VAL A 1 284 ? -13.526 -4.537 37.725 1.00 90.25 284 VAL A N 1
ATOM 2245 C CA . VAL A 1 284 ? -12.290 -5.188 37.269 1.00 90.25 284 VAL A CA 1
ATOM 2246 C C . VAL A 1 284 ? -12.323 -5.394 35.757 1.00 90.25 284 VAL A C 1
ATOM 2248 O O . VAL A 1 284 ? -11.346 -5.122 35.061 1.00 90.25 284 VAL A O 1
ATOM 2251 N N . ARG A 1 285 ? -13.477 -5.802 35.214 1.00 89.44 285 ARG A N 1
ATOM 2252 C CA . ARG A 1 285 ? -13.612 -6.021 33.772 1.00 89.44 285 ARG A CA 1
ATOM 2253 C C . ARG A 1 285 ? -13.472 -4.733 32.956 1.00 89.44 285 ARG A C 1
ATOM 2255 O O . ARG A 1 285 ? -12.919 -4.767 31.858 1.00 89.44 285 ARG A O 1
ATOM 2262 N N . VAL A 1 286 ? -13.963 -3.602 33.464 1.00 89.50 286 VAL A N 1
ATOM 2263 C CA . VAL A 1 286 ? -13.818 -2.296 32.798 1.00 89.50 286 VAL A CA 1
ATOM 2264 C C . VAL A 1 286 ? -12.353 -1.854 32.762 1.00 89.50 286 VAL A C 1
ATOM 2266 O O . VAL A 1 286 ? -11.892 -1.368 31.726 1.00 89.50 286 VAL A O 1
ATOM 2269 N N . GLU A 1 287 ? -11.603 -2.053 33.846 1.00 93.06 287 GLU A N 1
ATOM 2270 C CA . GLU A 1 287 ? -10.167 -1.746 33.897 1.00 93.06 287 GLU A CA 1
ATOM 2271 C C . GLU A 1 287 ? -9.367 -2.600 32.903 1.00 93.06 287 GLU A C 1
ATOM 2273 O O . GLU A 1 287 ? -8.552 -2.070 32.142 1.00 93.06 287 GLU A O 1
ATOM 2278 N N . GLU A 1 288 ? -9.649 -3.906 32.840 1.00 90.19 288 GLU A N 1
ATOM 2279 C CA . GLU A 1 288 ? -9.039 -4.816 31.865 1.00 90.19 288 GLU A CA 1
ATOM 2280 C C . GLU A 1 288 ? -9.297 -4.379 30.424 1.00 90.19 288 GLU A C 1
ATOM 2282 O O . GLU A 1 288 ? -8.348 -4.231 29.655 1.00 90.19 288 GLU A O 1
ATOM 2287 N N . LEU A 1 289 ? -10.560 -4.121 30.069 1.00 88.69 289 LEU A N 1
ATOM 2288 C CA . LEU A 1 289 ? -10.939 -3.686 28.723 1.00 88.69 289 LEU A CA 1
ATOM 2289 C C . LEU A 1 289 ? -10.304 -2.343 28.359 1.00 88.69 289 LEU A C 1
ATOM 2291 O O . LEU A 1 289 ? -9.894 -2.140 27.218 1.00 88.69 289 LEU A O 1
ATOM 2295 N N . THR A 1 290 ? -10.191 -1.428 29.321 1.00 91.69 290 THR A N 1
ATOM 2296 C CA . THR A 1 290 ? -9.532 -0.133 29.109 1.00 91.69 290 THR A CA 1
ATOM 2297 C C . THR A 1 290 ? -8.046 -0.320 28.805 1.00 91.69 290 THR A C 1
ATOM 2299 O O . THR A 1 290 ? -7.513 0.320 27.894 1.00 91.69 290 THR A O 1
ATOM 2302 N N . ARG A 1 291 ? -7.380 -1.238 29.515 1.00 93.00 291 ARG A N 1
ATOM 2303 C CA . ARG A 1 291 ? -5.983 -1.610 29.264 1.00 93.00 291 ARG A CA 1
ATOM 2304 C C . ARG A 1 291 ? -5.808 -2.300 27.906 1.00 93.00 291 ARG A C 1
ATOM 2306 O O . ARG A 1 291 ? -4.941 -1.882 27.142 1.00 93.00 291 ARG A O 1
ATOM 2313 N N . GLU A 1 292 ? -6.633 -3.300 27.587 1.00 90.81 292 GLU A N 1
ATOM 2314 C CA . GLU A 1 292 ? -6.622 -4.019 26.298 1.00 90.81 292 GLU A CA 1
ATOM 2315 C C . GLU A 1 292 ? -6.832 -3.053 25.122 1.00 90.81 292 GLU A C 1
ATOM 2317 O O . GLU A 1 292 ? -6.104 -3.080 24.131 1.00 90.81 292 GLU A O 1
ATOM 2322 N N . LEU A 1 293 ? -7.780 -2.124 25.251 1.00 90.12 293 LEU A N 1
ATOM 2323 C CA . LEU A 1 293 ? -8.046 -1.102 24.243 1.00 90.12 293 LEU A CA 1
ATOM 2324 C C . LEU A 1 293 ? -6.862 -0.137 24.064 1.00 90.12 293 LEU A C 1
ATOM 2326 O O . LEU A 1 293 ? -6.576 0.286 22.942 1.00 90.12 293 LEU A O 1
ATOM 2330 N N . GLY A 1 294 ? -6.150 0.192 25.144 1.00 91.62 294 GLY A N 1
ATOM 2331 C CA . GLY A 1 294 ? -4.895 0.942 25.083 1.00 91.62 294 GLY A CA 1
ATOM 2332 C C . GLY A 1 294 ? -3.802 0.201 24.306 1.00 91.62 294 GLY A C 1
ATOM 2333 O O . GLY A 1 294 ? -3.167 0.794 23.435 1.00 91.62 294 GLY A O 1
ATOM 2334 N N . GLN A 1 295 ? -3.633 -1.097 24.567 1.00 93.06 295 GLN A N 1
ATOM 2335 C CA . GLN A 1 295 ? -2.665 -1.955 23.872 1.00 93.06 295 GLN A CA 1
ATOM 2336 C C . GLN A 1 295 ? -2.984 -2.066 22.376 1.00 93.06 295 GLN A C 1
ATOM 2338 O O . GLN A 1 295 ? -2.115 -1.807 21.545 1.00 93.06 295 GLN A O 1
ATOM 2343 N N . LEU A 1 296 ? -4.247 -2.334 22.023 1.00 91.12 296 LEU A N 1
ATOM 2344 C CA . LEU A 1 296 ? -4.691 -2.423 20.628 1.00 91.12 296 LEU A CA 1
ATOM 2345 C C . LEU A 1 296 ? -4.490 -1.111 19.862 1.00 91.12 296 LEU A C 1
ATOM 2347 O O . LEU A 1 296 ? -4.100 -1.128 18.697 1.00 91.12 296 LEU A O 1
ATOM 2351 N N . ARG A 1 297 ? -4.730 0.044 20.496 1.00 93.62 297 ARG A N 1
ATOM 2352 C CA . ARG A 1 297 ? -4.470 1.349 19.865 1.00 93.62 297 ARG A CA 1
ATOM 2353 C C . ARG A 1 297 ? -3.000 1.515 19.497 1.00 93.62 297 ARG A C 1
ATOM 2355 O O . ARG A 1 297 ? -2.712 2.000 18.406 1.00 93.62 297 ARG A O 1
ATOM 2362 N N . GLN A 1 298 ? -2.091 1.108 20.376 1.00 94.12 298 GLN A N 1
ATOM 2363 C CA . GLN A 1 298 ? -0.656 1.209 20.117 1.00 94.12 298 GLN A CA 1
ATOM 2364 C C . GLN A 1 298 ? -0.188 0.197 19.067 1.00 94.12 298 GLN A C 1
ATOM 2366 O O . GLN A 1 298 ? 0.579 0.553 18.176 1.00 94.12 298 GLN A O 1
ATOM 2371 N N . GLU A 1 299 ? -0.740 -1.016 19.081 1.00 92.31 299 GLU A N 1
ATOM 2372 C CA . GLU A 1 299 ? -0.495 -2.025 18.046 1.00 92.31 299 GLU A CA 1
ATOM 2373 C C . GLU A 1 299 ? -0.944 -1.529 16.657 1.00 92.31 299 GLU A C 1
ATOM 2375 O O . GLU A 1 299 ? -0.210 -1.639 15.675 1.00 92.31 299 GLU A O 1
ATOM 2380 N N . ILE A 1 300 ? -2.114 -0.882 16.572 1.00 89.69 300 ILE A N 1
ATOM 2381 C CA . ILE A 1 300 ? -2.597 -0.245 15.336 1.00 89.69 300 ILE A CA 1
ATOM 2382 C C . ILE A 1 300 ? -1.644 0.864 14.870 1.00 89.69 300 ILE A C 1
ATOM 2384 O O . ILE A 1 300 ? -1.400 0.982 13.669 1.00 89.69 300 ILE A O 1
ATOM 2388 N N . ILE A 1 301 ? -1.117 1.687 15.782 1.00 92.50 301 ILE A N 1
ATOM 2389 C CA . ILE A 1 301 ? -0.155 2.748 15.444 1.00 92.50 301 ILE A CA 1
ATOM 2390 C C . ILE A 1 301 ? 1.122 2.139 14.854 1.00 92.50 301 ILE A C 1
ATOM 2392 O O . ILE A 1 301 ? 1.566 2.589 13.797 1.00 92.50 301 ILE A O 1
ATOM 2396 N N . PHE A 1 302 ? 1.666 1.094 15.479 1.00 92.06 302 PHE A N 1
ATOM 2397 C CA . PHE A 1 302 ? 2.846 0.382 14.988 1.00 92.06 302 PHE A CA 1
ATOM 2398 C C . PHE A 1 302 ? 2.637 -0.163 13.566 1.00 92.06 302 PHE A C 1
ATOM 2400 O O . PHE A 1 302 ? 3.418 0.138 12.661 1.00 92.06 302 PHE A O 1
ATOM 2407 N N . TYR A 1 303 ? 1.541 -0.889 13.320 1.00 87.75 303 TYR A N 1
ATOM 2408 C CA . TYR A 1 303 ? 1.271 -1.432 11.984 1.00 87.75 303 TYR A CA 1
ATOM 2409 C C . TYR A 1 303 ? 0.993 -0.351 10.936 1.00 87.75 303 TYR A C 1
ATOM 2411 O O . TYR A 1 303 ? 1.381 -0.513 9.777 1.00 87.75 303 TYR A O 1
ATOM 2419 N N . ARG A 1 304 ? 0.367 0.771 11.317 1.00 89.44 304 ARG A N 1
ATOM 2420 C CA . ARG A 1 304 ? 0.202 1.925 10.419 1.00 89.44 304 ARG A CA 1
ATOM 2421 C C . ARG A 1 304 ? 1.549 2.505 10.006 1.00 89.44 304 ARG A C 1
ATOM 2423 O O . ARG A 1 304 ? 1.749 2.742 8.821 1.00 89.44 304 ARG A O 1
ATOM 2430 N N . GLN A 1 305 ? 2.480 2.669 10.945 1.00 91.06 305 GLN A N 1
ATOM 2431 C CA . GLN A 1 305 ? 3.832 3.141 10.639 1.00 91.06 305 GLN A CA 1
ATOM 2432 C C . GLN A 1 305 ? 4.568 2.181 9.699 1.00 91.06 305 GLN A C 1
ATOM 2434 O O . GLN A 1 305 ? 5.151 2.629 8.714 1.00 91.06 305 GLN A O 1
ATOM 2439 N N . GLY A 1 306 ? 4.489 0.870 9.949 1.00 85.12 306 GLY A N 1
ATOM 2440 C CA . GLY A 1 306 ? 5.066 -0.140 9.056 1.00 85.12 306 GLY A CA 1
ATOM 2441 C C . GLY A 1 306 ? 4.484 -0.072 7.640 1.00 85.12 306 GLY A C 1
ATOM 2442 O O . GLY A 1 306 ? 5.226 -0.048 6.659 1.00 85.12 306 GLY A O 1
ATOM 2443 N N . PHE A 1 307 ? 3.159 0.046 7.520 1.00 87.62 307 PHE A N 1
ATOM 2444 C CA . PHE A 1 307 ? 2.497 0.197 6.224 1.00 87.62 307 PHE A CA 1
ATOM 2445 C C . PHE A 1 307 ? 2.910 1.485 5.499 1.00 87.62 307 PHE A C 1
ATOM 2447 O O . PHE A 1 307 ? 3.209 1.446 4.308 1.00 87.62 307 PHE A O 1
ATOM 2454 N N . GLU A 1 308 ? 2.958 2.621 6.198 1.00 89.94 308 GLU A N 1
ATOM 2455 C CA . GLU A 1 308 ? 3.408 3.892 5.621 1.00 89.94 308 GLU A CA 1
ATOM 2456 C C . GLU A 1 308 ? 4.864 3.835 5.146 1.00 89.94 308 GLU A C 1
ATOM 2458 O O . GLU A 1 308 ? 5.184 4.375 4.087 1.00 89.94 308 GLU A O 1
ATOM 2463 N N . ASN A 1 309 ? 5.752 3.183 5.903 1.00 87.56 309 ASN A N 1
ATOM 2464 C CA . ASN A 1 309 ? 7.147 2.997 5.503 1.00 87.56 309 ASN A CA 1
ATOM 2465 C C . ASN A 1 309 ? 7.240 2.186 4.207 1.00 87.56 309 ASN A C 1
ATOM 2467 O O . ASN A 1 309 ? 7.898 2.625 3.262 1.00 87.56 309 ASN A O 1
ATOM 2471 N N . LEU A 1 310 ? 6.495 1.079 4.124 1.00 86.94 310 LEU A N 1
ATOM 2472 C CA . LEU A 1 310 ? 6.432 0.246 2.926 1.00 86.94 310 LEU A CA 1
ATOM 2473 C C . LEU A 1 310 ? 5.884 1.008 1.711 1.00 86.94 310 LEU A C 1
ATOM 2475 O O . LEU A 1 310 ? 6.414 0.854 0.612 1.00 86.94 310 LEU A O 1
ATOM 2479 N N . GLN A 1 311 ? 4.844 1.835 1.880 1.00 91.25 311 GLN A N 1
ATOM 2480 C CA . GLN A 1 311 ? 4.310 2.635 0.770 1.00 91.25 311 GLN A CA 1
ATOM 2481 C C . GLN A 1 311 ? 5.333 3.652 0.253 1.00 91.25 311 GLN A C 1
ATOM 2483 O O . GLN A 1 311 ? 5.515 3.746 -0.956 1.00 91.25 311 GLN A O 1
ATOM 2488 N N . ARG A 1 312 ? 6.068 4.339 1.136 1.00 93.25 312 ARG A N 1
ATOM 2489 C CA . ARG A 1 312 ? 7.119 5.288 0.720 1.00 93.25 312 ARG A CA 1
ATOM 2490 C C . ARG A 1 312 ? 8.266 4.602 -0.025 1.00 93.25 312 ARG A C 1
ATOM 2492 O O . ARG A 1 312 ? 8.771 5.138 -1.012 1.00 93.25 312 ARG A O 1
ATOM 2499 N N . LEU A 1 313 ? 8.679 3.413 0.427 1.00 90.69 313 LEU A N 1
ATOM 2500 C CA . LEU A 1 313 ? 9.682 2.620 -0.288 1.00 90.69 313 LEU A CA 1
ATOM 2501 C C . LEU A 1 313 ? 9.154 2.205 -1.665 1.00 90.69 313 LEU A C 1
ATOM 2503 O O . LEU A 1 313 ? 9.846 2.357 -2.667 1.00 90.69 313 LEU A O 1
ATOM 2507 N N . ARG A 1 314 ? 7.904 1.733 -1.724 1.00 91.00 314 ARG A N 1
ATOM 2508 C CA . ARG A 1 314 ? 7.232 1.360 -2.971 1.00 91.00 314 ARG A CA 1
ATOM 2509 C C . ARG A 1 314 ? 7.187 2.527 -3.962 1.00 91.00 314 ARG A C 1
ATOM 2511 O O . ARG A 1 314 ? 7.540 2.316 -5.116 1.00 91.00 314 ARG A O 1
ATOM 2518 N N . GLU A 1 315 ? 6.789 3.723 -3.530 1.00 92.19 315 GLU A N 1
ATOM 2519 C CA . GLU A 1 315 ? 6.807 4.954 -4.342 1.00 92.19 315 GLU A CA 1
ATOM 2520 C C . GLU A 1 315 ? 8.205 5.217 -4.915 1.00 92.19 315 GLU A C 1
ATOM 2522 O O . GLU A 1 315 ? 8.358 5.324 -6.128 1.00 92.19 315 GLU A O 1
ATOM 2527 N N . THR A 1 316 ? 9.238 5.176 -4.066 1.00 92.75 316 THR A N 1
ATOM 2528 C CA . THR A 1 316 ? 10.636 5.363 -4.492 1.00 92.75 316 THR A CA 1
ATOM 2529 C C . THR A 1 316 ? 11.055 4.333 -5.549 1.00 92.75 316 THR A C 1
ATOM 2531 O O . THR A 1 316 ? 11.668 4.685 -6.556 1.00 92.75 316 THR A O 1
ATOM 2534 N N . CYS A 1 317 ? 10.692 3.059 -5.364 1.00 87.88 317 CYS A N 1
ATOM 2535 C CA . CYS A 1 317 ? 10.967 2.008 -6.343 1.00 87.88 317 CYS A CA 1
ATOM 2536 C C . CYS A 1 317 ? 10.260 2.259 -7.683 1.00 87.88 317 CYS A C 1
ATOM 2538 O O . CYS A 1 317 ? 10.858 2.025 -8.734 1.00 87.88 317 CYS A O 1
ATOM 2540 N N . TYR A 1 318 ? 9.004 2.722 -7.668 1.00 90.69 318 TYR A N 1
ATOM 2541 C CA . TYR A 1 318 ? 8.276 3.048 -8.897 1.00 90.69 318 TYR A CA 1
ATOM 2542 C C . TYR A 1 318 ? 8.890 4.240 -9.625 1.00 90.69 318 TYR A C 1
ATOM 2544 O O . TYR A 1 318 ? 9.060 4.164 -10.842 1.00 90.69 318 TYR A O 1
ATOM 2552 N N . ASP A 1 319 ? 9.271 5.290 -8.900 1.00 92.50 319 ASP A N 1
ATOM 2553 C CA . ASP A 1 319 ? 9.918 6.468 -9.479 1.00 92.50 319 ASP A CA 1
ATOM 2554 C C . ASP A 1 319 ? 11.245 6.089 -10.147 1.00 92.50 319 ASP A C 1
ATOM 2556 O O . ASP A 1 319 ? 11.498 6.457 -11.297 1.00 92.50 319 ASP A O 1
ATOM 2560 N N . VAL A 1 320 ? 12.075 5.290 -9.465 1.00 91.00 320 VAL A N 1
ATOM 2561 C CA . VAL A 1 320 ? 13.335 4.775 -10.019 1.00 91.00 320 VAL A CA 1
ATOM 2562 C C . VAL A 1 320 ? 13.078 3.903 -11.249 1.00 91.00 320 VAL A C 1
ATOM 2564 O O . VAL A 1 320 ? 13.738 4.077 -12.272 1.00 91.00 320 VAL A O 1
ATOM 2567 N N . TYR A 1 321 ? 12.097 2.998 -11.191 1.00 85.31 321 TYR A N 1
ATOM 2568 C CA . TYR A 1 321 ? 11.732 2.138 -12.317 1.00 85.31 321 TYR A CA 1
ATOM 2569 C C . TYR A 1 321 ? 11.296 2.944 -13.548 1.00 85.31 321 TYR A C 1
ATOM 2571 O O . TYR A 1 321 ? 11.764 2.676 -14.655 1.00 85.31 321 TYR A O 1
ATOM 2579 N N . GLN A 1 322 ? 10.430 3.944 -13.368 1.00 88.06 322 GLN A N 1
ATOM 2580 C CA . GLN A 1 322 ? 9.965 4.800 -14.461 1.00 88.06 322 GLN A CA 1
ATOM 2581 C C . GLN A 1 322 ? 11.117 5.592 -15.082 1.00 88.06 322 GLN A C 1
ATOM 2583 O O . GLN A 1 322 ? 11.241 5.653 -16.306 1.00 88.06 322 GLN A O 1
ATOM 2588 N N . GLN A 1 323 ? 11.996 6.159 -14.255 1.00 89.25 323 GLN A N 1
ATOM 2589 C CA . GLN A 1 323 ? 13.162 6.888 -14.744 1.00 89.25 323 GLN A CA 1
ATOM 2590 C C . GLN A 1 323 ? 14.149 5.983 -15.478 1.00 89.25 323 GLN A C 1
ATOM 2592 O O . GLN A 1 323 ? 14.683 6.383 -16.511 1.00 89.25 323 GLN A O 1
ATOM 2597 N N . LEU A 1 324 ? 14.358 4.760 -14.988 1.00 85.31 324 LEU A N 1
ATOM 2598 C CA . LEU A 1 324 ? 15.209 3.767 -15.634 1.00 85.31 324 LEU A CA 1
ATOM 2599 C C . LEU A 1 324 ? 14.638 3.346 -16.990 1.00 85.31 324 LEU A C 1
ATOM 2601 O O . LEU A 1 324 ? 15.372 3.270 -17.974 1.00 85.31 324 LEU A O 1
ATOM 2605 N N . PHE A 1 325 ? 13.324 3.118 -17.054 1.00 82.81 325 PHE A N 1
ATOM 2606 C CA . PHE A 1 325 ? 12.627 2.814 -18.299 1.00 82.81 325 PHE A CA 1
ATOM 2607 C C . PHE A 1 325 ? 12.834 3.928 -19.336 1.00 82.81 325 PHE A C 1
ATOM 2609 O O . PHE A 1 325 ? 13.233 3.643 -20.463 1.00 82.81 325 PHE A O 1
ATOM 2616 N N . LEU A 1 326 ? 12.650 5.194 -18.944 1.00 84.31 326 LEU A N 1
ATOM 2617 C CA . LEU A 1 326 ? 12.853 6.345 -19.831 1.00 84.31 326 LEU A CA 1
ATOM 2618 C C . LEU A 1 326 ? 14.320 6.517 -20.249 1.00 84.31 326 LEU A C 1
ATOM 2620 O O . LEU A 1 326 ? 14.598 6.702 -21.431 1.00 84.31 326 LEU A O 1
ATOM 2624 N N . ALA A 1 327 ? 15.263 6.420 -19.307 1.00 82.81 327 ALA A N 1
ATOM 2625 C CA . ALA A 1 327 ? 16.693 6.577 -19.578 1.00 82.81 327 ALA A CA 1
ATOM 2626 C C . ALA A 1 327 ? 17.226 5.507 -20.545 1.00 82.81 327 ALA A C 1
ATOM 2628 O O . ALA A 1 327 ? 18.024 5.816 -21.430 1.00 82.81 327 ALA A O 1
ATOM 2629 N N . ASN A 1 328 ? 16.753 4.265 -20.407 1.00 77.88 328 ASN A N 1
ATOM 2630 C CA . ASN A 1 328 ? 17.160 3.153 -21.261 1.00 77.88 328 ASN A CA 1
ATOM 2631 C C . ASN A 1 328 ? 16.534 3.221 -22.666 1.00 77.88 328 ASN A C 1
ATOM 2633 O O . ASN A 1 328 ? 17.137 2.760 -23.631 1.00 77.88 328 ASN A O 1
ATOM 2637 N N . TYR A 1 329 ? 15.333 3.794 -22.794 1.00 73.56 329 TYR A N 1
ATOM 2638 C CA . TYR A 1 329 ? 14.634 3.884 -24.079 1.00 73.56 329 TYR A CA 1
ATOM 2639 C C . TYR A 1 329 ? 15.018 5.123 -24.899 1.00 73.56 329 TYR A C 1
ATOM 2641 O O . TYR A 1 329 ? 14.990 5.062 -26.126 1.00 73.56 329 TYR A O 1
ATOM 2649 N N . LEU A 1 330 ? 15.356 6.239 -24.240 1.00 69.81 330 LEU A N 1
ATOM 2650 C CA . LEU A 1 330 ? 15.570 7.530 -24.905 1.00 69.81 330 LEU A CA 1
ATOM 2651 C C . LEU A 1 330 ? 17.047 7.924 -25.029 1.00 69.81 330 LEU A C 1
ATOM 2653 O O . LEU A 1 330 ? 17.461 8.330 -26.110 1.00 69.81 330 LEU A O 1
ATOM 2657 N N . ASP A 1 331 ? 17.839 7.785 -23.961 1.00 65.12 331 ASP A N 1
ATOM 2658 C CA . ASP A 1 331 ? 19.123 8.501 -23.862 1.00 65.12 331 ASP A CA 1
ATOM 2659 C C . ASP A 1 331 ? 20.367 7.597 -23.773 1.00 65.12 331 ASP A C 1
ATOM 2661 O O . ASP A 1 331 ? 21.479 8.111 -23.867 1.00 65.12 331 ASP A O 1
ATOM 2665 N N . GLN A 1 332 ? 20.221 6.274 -23.574 1.00 68.12 332 GLN A N 1
ATOM 2666 C CA . GLN A 1 332 ? 21.334 5.324 -23.327 1.00 68.12 332 GLN A CA 1
ATOM 2667 C C . GLN A 1 332 ? 22.383 5.856 -22.325 1.00 68.12 332 GLN A C 1
ATOM 2669 O O . GLN A 1 332 ? 23.584 5.605 -22.440 1.00 68.12 332 GLN A O 1
ATOM 2674 N N . ASN A 1 333 ? 21.932 6.631 -21.337 1.00 75.25 333 ASN A N 1
ATOM 2675 C CA . ASN A 1 333 ? 22.810 7.335 -20.417 1.00 75.25 333 ASN A CA 1
ATOM 2676 C C . ASN A 1 333 ? 23.156 6.438 -19.218 1.00 75.25 333 ASN A C 1
ATOM 2678 O O . ASN A 1 333 ? 22.365 6.292 -18.284 1.00 75.25 333 ASN A O 1
ATOM 2682 N N . PHE A 1 334 ? 24.347 5.841 -19.254 1.00 72.06 334 PHE A N 1
ATOM 2683 C CA . PHE A 1 334 ? 24.858 4.963 -18.197 1.00 72.06 334 PHE A CA 1
ATOM 2684 C C . PHE A 1 334 ? 25.184 5.698 -16.888 1.00 72.06 334 PHE A C 1
ATOM 2686 O O . PHE A 1 334 ? 25.091 5.086 -15.826 1.00 72.06 334 PHE A O 1
ATOM 2693 N N . ASP A 1 335 ? 25.497 6.996 -16.921 1.00 81.00 335 ASP A N 1
ATOM 2694 C CA . ASP A 1 335 ? 25.769 7.763 -15.696 1.00 81.00 335 ASP A CA 1
ATOM 2695 C C . ASP A 1 335 ? 24.494 7.915 -14.854 1.00 81.00 335 ASP A C 1
ATOM 2697 O O . ASP A 1 335 ? 24.513 7.761 -13.631 1.00 81.00 335 ASP A O 1
ATOM 2701 N N . ARG A 1 336 ? 23.346 8.070 -15.525 1.00 84.25 336 ARG A N 1
ATOM 2702 C CA . ARG A 1 336 ? 22.027 8.136 -14.885 1.00 84.25 336 ARG A CA 1
ATOM 2703 C C . ARG A 1 336 ? 21.632 6.830 -14.190 1.00 84.25 336 ARG A C 1
ATOM 2705 O O . ARG A 1 336 ? 20.897 6.856 -13.208 1.00 84.25 336 ARG A O 1
ATOM 2712 N N . LEU A 1 337 ? 22.126 5.683 -14.658 1.00 85.00 337 LEU A N 1
ATOM 2713 C CA . LEU A 1 337 ? 21.886 4.398 -13.995 1.00 85.00 337 LEU A CA 1
ATOM 2714 C C . LEU A 1 337 ? 22.504 4.374 -12.590 1.00 85.00 337 LEU A C 1
ATOM 2716 O O . LEU A 1 337 ? 21.849 3.932 -11.648 1.00 85.00 337 LEU A O 1
ATOM 2720 N N . ASN A 1 338 ? 23.733 4.875 -12.441 1.00 86.56 338 ASN A N 1
ATOM 2721 C CA . ASN A 1 338 ? 24.399 4.933 -11.140 1.00 86.56 338 ASN A CA 1
ATOM 2722 C C . ASN A 1 338 ? 23.648 5.847 -10.165 1.00 86.56 338 ASN A C 1
ATOM 2724 O O . ASN A 1 338 ? 23.455 5.474 -9.010 1.00 86.56 338 ASN A O 1
ATOM 2728 N N . GLU A 1 339 ? 23.157 6.999 -10.627 1.00 91.62 339 GLU A N 1
ATOM 2729 C CA . GLU A 1 339 ? 22.332 7.901 -9.809 1.00 91.62 339 GLU A CA 1
ATOM 2730 C C . GLU A 1 339 ? 21.048 7.218 -9.312 1.00 91.62 339 GLU A C 1
ATOM 2732 O O . GLU A 1 339 ? 20.697 7.321 -8.136 1.00 91.62 339 GLU A O 1
ATOM 2737 N N . LEU A 1 340 ? 20.375 6.460 -10.182 1.00 90.81 340 LEU A N 1
ATOM 2738 C CA . LEU A 1 340 ? 19.155 5.724 -9.845 1.00 90.81 340 LEU A CA 1
ATOM 2739 C C . LEU A 1 340 ? 19.405 4.571 -8.862 1.00 90.81 340 LEU A C 1
ATOM 2741 O O . LEU A 1 340 ? 18.597 4.347 -7.958 1.00 90.81 340 LEU A O 1
ATOM 2745 N N . ILE A 1 341 ? 20.531 3.864 -8.998 1.00 87.19 341 ILE A N 1
ATOM 2746 C CA . ILE A 1 341 ? 20.957 2.839 -8.032 1.00 87.19 341 ILE A CA 1
ATOM 2747 C C . ILE A 1 341 ? 21.199 3.479 -6.663 1.00 87.19 341 ILE A C 1
ATOM 2749 O O . ILE A 1 341 ? 20.709 2.972 -5.654 1.00 87.19 341 ILE A O 1
ATOM 2753 N N . ILE A 1 342 ? 21.900 4.616 -6.627 1.00 92.56 342 ILE A N 1
ATOM 2754 C CA . ILE A 1 342 ? 22.141 5.372 -5.395 1.00 92.56 342 ILE A CA 1
ATOM 2755 C C . ILE A 1 342 ? 20.809 5.808 -4.770 1.00 92.56 342 ILE A C 1
ATOM 2757 O O . ILE A 1 342 ? 20.633 5.660 -3.562 1.00 92.56 342 ILE A O 1
ATOM 2761 N N . GLN A 1 343 ? 19.852 6.297 -5.562 1.00 94.06 343 GLN A N 1
ATOM 2762 C CA . GLN A 1 343 ? 18.530 6.695 -5.070 1.00 94.06 343 GLN A CA 1
ATOM 2763 C C . GLN A 1 343 ? 17.763 5.519 -4.448 1.00 94.06 343 GLN A C 1
ATOM 2765 O O . GLN A 1 343 ? 17.183 5.665 -3.370 1.00 94.06 343 GLN A O 1
ATOM 2770 N N . LEU A 1 344 ? 17.779 4.351 -5.096 1.00 93.00 344 LEU A N 1
ATOM 2771 C CA . LEU A 1 344 ? 17.141 3.146 -4.566 1.00 93.00 344 LEU A CA 1
ATOM 2772 C C . LEU A 1 344 ? 17.795 2.696 -3.255 1.00 93.00 344 LEU A C 1
ATOM 2774 O O . LEU A 1 344 ? 17.088 2.344 -2.312 1.00 93.00 344 LEU A O 1
ATOM 2778 N N . HIS A 1 345 ? 19.127 2.748 -3.185 1.00 92.88 345 HIS A N 1
ATOM 2779 C CA . HIS A 1 345 ? 19.878 2.397 -1.983 1.00 92.88 345 HIS A CA 1
ATOM 2780 C C . HIS A 1 345 ? 19.503 3.302 -0.805 1.00 92.88 345 HIS A C 1
ATOM 2782 O O . HIS A 1 345 ? 19.085 2.803 0.236 1.00 92.88 345 HIS A O 1
ATOM 2788 N N . HIS A 1 346 ? 19.518 4.624 -1.006 1.00 95.50 346 HIS A N 1
ATOM 2789 C CA . HIS A 1 346 ? 19.087 5.580 0.017 1.00 95.50 346 HIS A CA 1
ATOM 2790 C C . HIS A 1 346 ? 17.628 5.361 0.430 1.00 95.50 346 HIS A C 1
ATOM 2792 O O . HIS A 1 346 ? 17.308 5.444 1.612 1.00 95.50 346 HIS A O 1
ATOM 2798 N N . GLY A 1 347 ? 16.733 5.062 -0.519 1.00 92.56 347 GLY A N 1
ATOM 2799 C CA . GLY A 1 347 ? 15.333 4.749 -0.224 1.00 92.56 347 GLY A CA 1
ATOM 2800 C C . GLY A 1 347 ? 15.175 3.513 0.666 1.00 92.56 347 GLY A C 1
ATOM 2801 O O . GLY A 1 347 ? 14.370 3.523 1.602 1.00 92.56 347 GLY A O 1
ATOM 2802 N N . LEU A 1 348 ? 15.969 2.470 0.408 1.00 93.00 348 LEU A N 1
ATOM 2803 C CA . LEU A 1 348 ? 15.992 1.246 1.204 1.00 93.00 348 LEU A CA 1
ATOM 2804 C C . LEU A 1 348 ? 16.561 1.492 2.607 1.00 93.00 348 LEU A C 1
ATOM 2806 O O . LEU A 1 348 ? 15.917 1.118 3.587 1.00 93.00 348 LEU A O 1
ATOM 2810 N N . GLU A 1 349 ? 17.707 2.167 2.716 1.00 94.62 349 GLU A N 1
ATOM 2811 C CA . GLU A 1 349 ? 18.312 2.553 3.999 1.00 94.62 349 GLU A CA 1
ATOM 2812 C C . GLU A 1 349 ? 17.342 3.382 4.850 1.00 94.62 349 GLU A C 1
ATOM 2814 O O . GLU A 1 349 ? 17.146 3.122 6.042 1.00 94.62 349 GLU A O 1
ATOM 2819 N N . ASP A 1 350 ? 16.668 4.353 4.230 1.00 94.44 350 ASP A N 1
ATOM 2820 C CA . ASP A 1 350 ? 15.658 5.171 4.887 1.00 94.44 350 ASP A CA 1
ATOM 2821 C C . ASP A 1 350 ? 14.468 4.337 5.382 1.00 94.44 350 ASP A C 1
ATOM 2823 O O . ASP A 1 350 ? 13.948 4.614 6.471 1.00 94.44 350 ASP A O 1
ATOM 2827 N N . SER A 1 351 ? 14.032 3.333 4.612 1.00 93.44 351 SER A N 1
ATOM 2828 C CA . SER A 1 351 ? 12.962 2.408 5.008 1.00 93.44 351 SER A CA 1
ATOM 2829 C C . SER A 1 351 ? 13.373 1.581 6.221 1.00 93.44 351 SER A C 1
ATOM 2831 O O . SER A 1 351 ? 12.678 1.609 7.237 1.00 93.44 351 SER A O 1
ATOM 2833 N N . VAL A 1 352 ? 14.544 0.939 6.161 1.00 90.94 352 VAL A N 1
ATOM 2834 C CA . VAL A 1 352 ? 15.101 0.119 7.250 1.00 90.94 352 VAL A CA 1
ATOM 2835 C C . VAL A 1 352 ? 15.253 0.946 8.527 1.00 90.94 352 VAL A C 1
ATOM 2837 O O . VAL A 1 352 ? 14.821 0.531 9.603 1.00 90.94 352 VAL A O 1
ATOM 2840 N N . ARG A 1 353 ? 15.778 2.173 8.423 1.00 95.12 353 ARG A N 1
ATOM 2841 C CA . ARG A 1 353 ? 15.921 3.083 9.569 1.00 95.12 353 ARG A CA 1
ATOM 2842 C C . ARG A 1 353 ? 14.571 3.426 10.209 1.00 95.12 353 ARG A C 1
ATOM 2844 O O . ARG A 1 353 ? 14.470 3.502 11.436 1.00 95.12 353 ARG A O 1
ATOM 2851 N N . ARG A 1 354 ? 13.528 3.678 9.408 1.00 93.69 354 ARG A N 1
ATOM 2852 C CA . ARG A 1 354 ? 12.181 3.992 9.926 1.00 93.69 354 ARG A CA 1
ATOM 2853 C C . ARG A 1 354 ? 11.502 2.768 10.535 1.00 93.69 354 ARG A C 1
ATOM 2855 O O . ARG A 1 354 ? 10.824 2.921 11.549 1.00 93.69 354 ARG A O 1
ATOM 2862 N N . GLU A 1 355 ? 11.691 1.587 9.955 1.00 91.69 355 GLU A N 1
ATOM 2863 C CA . GLU A 1 355 ? 11.208 0.321 10.514 1.00 91.69 355 GLU A CA 1
ATOM 2864 C C . GLU A 1 355 ? 11.866 0.023 11.860 1.00 91.69 355 GLU A C 1
ATOM 2866 O O . GLU A 1 355 ? 11.153 -0.182 12.838 1.00 91.69 355 GLU A O 1
ATOM 2871 N N . GLY A 1 356 ? 13.194 0.136 11.958 1.00 92.31 356 GLY A N 1
ATOM 2872 C CA . GLY A 1 356 ? 13.913 -0.028 13.224 1.00 92.31 356 GLY A CA 1
ATOM 2873 C C . GLY A 1 356 ? 13.458 0.968 14.296 1.00 92.31 356 GLY A C 1
ATOM 2874 O O . GLY A 1 356 ? 13.294 0.608 15.460 1.00 92.31 356 GLY A O 1
ATOM 2875 N N . LYS A 1 357 ? 13.158 2.220 13.915 1.00 95.00 357 LYS A N 1
ATOM 2876 C CA . LYS A 1 357 ? 12.573 3.208 14.836 1.00 95.00 357 LYS A CA 1
ATOM 2877 C C . LYS A 1 357 ? 11.176 2.795 15.317 1.00 95.00 357 LYS A C 1
ATOM 2879 O O . LYS A 1 357 ? 10.893 2.933 16.504 1.00 95.00 357 LYS A O 1
ATOM 2884 N N . ALA A 1 358 ? 10.318 2.307 14.420 1.00 93.62 358 ALA A N 1
ATOM 2885 C CA . ALA A 1 358 ? 8.979 1.837 14.773 1.00 93.62 358 ALA A CA 1
ATOM 2886 C C . ALA A 1 358 ? 9.038 0.592 15.676 1.00 93.62 358 ALA A C 1
ATOM 2888 O O . ALA A 1 358 ? 8.327 0.532 16.677 1.00 93.62 358 ALA A O 1
ATOM 2889 N N . GLU A 1 359 ? 9.929 -0.359 15.374 1.00 93.19 359 GLU A N 1
ATOM 2890 C CA . GLU A 1 359 ? 10.188 -1.547 16.196 1.00 93.19 359 GLU A CA 1
ATOM 2891 C C . GLU A 1 359 ? 10.661 -1.155 17.599 1.00 93.19 359 GLU A C 1
ATOM 2893 O O . GLU A 1 359 ? 10.105 -1.621 18.595 1.00 93.19 359 GLU A O 1
ATOM 2898 N N . LYS A 1 360 ? 11.630 -0.238 17.687 1.00 94.44 360 LYS A N 1
ATOM 2899 C CA . LYS A 1 360 ? 12.134 0.284 18.959 1.00 94.44 360 LYS A CA 1
ATOM 2900 C C . LYS A 1 360 ? 11.029 0.935 19.787 1.00 94.44 360 LYS A C 1
ATOM 2902 O O . LYS A 1 360 ? 10.880 0.592 20.955 1.00 94.44 360 LYS A O 1
ATOM 2907 N N . SER A 1 361 ? 10.237 1.834 19.197 1.00 94.94 361 SER A N 1
ATOM 2908 C CA . SER A 1 361 ? 9.117 2.480 19.897 1.00 94.94 361 SER A CA 1
ATOM 2909 C C . SER A 1 361 ? 8.055 1.477 20.349 1.00 94.94 361 SER A C 1
ATOM 2911 O O . SER A 1 361 ? 7.468 1.641 21.418 1.00 94.94 361 SER A O 1
ATOM 2913 N N . TRP A 1 362 ? 7.819 0.422 19.565 1.00 94.88 362 TRP A N 1
ATOM 2914 C CA . TRP A 1 362 ? 6.873 -0.625 19.933 1.00 94.88 362 TRP A CA 1
ATOM 2915 C C . TRP A 1 362 ? 7.369 -1.471 21.107 1.00 94.88 362 TRP A C 1
ATOM 2917 O O . TRP A 1 362 ? 6.612 -1.728 22.038 1.00 94.88 362 TRP A O 1
ATOM 2927 N N . LEU A 1 363 ? 8.646 -1.851 21.118 1.00 94.69 363 LEU A N 1
ATOM 2928 C CA . LEU A 1 363 ? 9.243 -2.591 22.233 1.00 94.69 363 LEU A CA 1
ATOM 2929 C C . LEU A 1 363 ? 9.369 -1.736 23.504 1.00 94.69 363 LEU A C 1
ATOM 2931 O O . LEU A 1 363 ? 9.111 -2.237 24.599 1.00 94.69 363 LEU A O 1
ATOM 2935 N N . GLU A 1 364 ? 9.663 -0.441 23.365 1.00 95.19 364 GLU A N 1
ATOM 2936 C CA . GLU A 1 364 ? 9.700 0.519 24.476 1.00 95.19 364 GLU A CA 1
ATOM 2937 C C . GLU A 1 364 ? 8.335 0.654 25.167 1.00 95.19 364 GLU A C 1
ATOM 2939 O O . GLU A 1 364 ? 8.273 0.677 26.395 1.00 95.19 364 GLU A O 1
ATOM 2944 N N . PHE A 1 365 ? 7.231 0.650 24.407 1.00 95.44 365 PHE A N 1
ATOM 2945 C CA . PHE A 1 365 ? 5.876 0.637 24.975 1.00 95.44 365 PHE A CA 1
ATOM 2946 C C . PHE A 1 365 ? 5.635 -0.569 25.901 1.00 95.44 365 PHE A C 1
ATOM 2948 O O . PHE A 1 365 ? 4.950 -0.445 26.916 1.00 95.44 365 PHE A O 1
ATOM 2955 N N . TRP A 1 366 ? 6.235 -1.718 25.586 1.00 94.88 366 TRP A N 1
ATOM 2956 C CA . TRP A 1 366 ? 6.172 -2.929 26.409 1.00 94.88 366 TRP A CA 1
ATOM 2957 C C . TRP A 1 366 ? 7.248 -2.993 27.503 1.00 94.88 366 TRP A C 1
ATOM 2959 O O . TRP A 1 366 ? 7.321 -3.987 28.223 1.00 94.88 366 TRP A O 1
ATOM 2969 N N . GLY A 1 367 ? 8.083 -1.959 27.648 1.00 94.81 367 GLY A N 1
ATOM 2970 C CA . GLY A 1 367 ? 9.184 -1.937 28.612 1.00 94.81 367 GLY A CA 1
ATOM 2971 C C . GLY A 1 367 ? 10.320 -2.907 28.273 1.00 94.81 367 GLY A C 1
ATOM 2972 O O . GLY A 1 367 ? 11.067 -3.312 29.163 1.00 94.81 367 GLY A O 1
ATOM 2973 N N . ILE A 1 368 ? 10.445 -3.310 27.006 1.00 94.62 368 ILE A N 1
ATOM 2974 C CA . ILE A 1 368 ? 11.480 -4.234 26.538 1.00 94.62 368 ILE A CA 1
ATOM 2975 C C . ILE A 1 368 ? 12.652 -3.419 25.995 1.00 94.62 368 ILE A C 1
ATOM 2977 O O . ILE A 1 368 ? 12.494 -2.626 25.069 1.00 94.62 368 ILE A O 1
ATOM 2981 N N . GLU A 1 369 ? 13.849 -3.637 26.547 1.00 91.56 369 GLU A N 1
ATOM 2982 C CA . GLU A 1 369 ? 15.065 -3.002 26.036 1.00 91.56 369 GLU A CA 1
ATOM 2983 C C . GLU A 1 369 ? 15.355 -3.454 24.602 1.00 91.56 369 GLU A C 1
ATOM 2985 O O . GLU A 1 369 ? 15.634 -4.629 24.331 1.00 91.56 369 GLU A O 1
ATOM 2990 N N . TYR A 1 370 ? 15.338 -2.492 23.680 1.00 85.19 370 TYR A N 1
ATOM 2991 C CA . TYR A 1 370 ? 15.799 -2.700 22.318 1.00 85.19 370 TYR A CA 1
ATOM 2992 C C . TYR A 1 370 ? 17.321 -2.837 22.324 1.00 85.19 370 TYR A C 1
ATOM 2994 O O . TYR A 1 370 ? 18.047 -1.860 22.514 1.00 85.19 370 TYR A O 1
ATOM 3002 N N . LYS A 1 371 ? 17.820 -4.061 22.139 1.00 81.12 371 LYS A N 1
ATOM 3003 C CA . LYS A 1 371 ? 19.243 -4.269 21.875 1.00 81.12 371 LYS A CA 1
ATOM 3004 C C . LYS A 1 371 ? 19.473 -3.941 20.410 1.00 81.12 371 LYS A C 1
ATOM 3006 O O . LYS A 1 371 ? 19.019 -4.706 19.563 1.00 81.12 371 LYS A O 1
ATOM 3011 N N . ASP A 1 372 ? 20.183 -2.846 20.146 1.00 69.38 372 ASP A N 1
ATOM 3012 C CA . ASP A 1 372 ? 20.746 -2.534 18.832 1.00 69.38 372 ASP A CA 1
ATOM 3013 C C . ASP A 1 372 ? 21.687 -3.686 18.441 1.00 69.38 372 ASP A C 1
ATOM 3015 O O . ASP A 1 372 ? 22.875 -3.696 18.756 1.00 69.38 372 ASP A O 1
ATOM 3019 N N . LYS A 1 373 ? 21.133 -4.744 17.856 1.00 56.38 373 LYS A N 1
ATOM 3020 C CA . LYS A 1 373 ? 21.888 -5.861 17.306 1.00 56.38 373 LYS A CA 1
ATOM 3021 C C . LYS A 1 373 ? 21.641 -5.870 15.807 1.00 56.38 373 LYS A C 1
ATOM 3023 O O . LYS A 1 373 ? 20.526 -6.136 15.377 1.00 56.38 373 LYS A O 1
ATOM 3028 N N . GLU A 1 374 ? 22.713 -5.562 15.075 1.00 50.03 374 GLU A N 1
ATOM 3029 C CA . GLU A 1 374 ? 22.912 -5.842 13.645 1.00 50.03 374 GLU A CA 1
ATOM 3030 C C . GLU A 1 374 ? 22.089 -5.011 12.647 1.00 50.03 374 GLU A C 1
ATOM 3032 O O . GLU A 1 374 ? 21.559 -5.532 11.676 1.00 50.03 374 GLU A O 1
ATOM 3037 N N . ALA A 1 375 ? 22.077 -3.685 12.810 1.00 46.91 375 ALA A N 1
ATOM 3038 C CA . ALA A 1 375 ? 21.843 -2.776 11.677 1.00 46.91 375 ALA A CA 1
ATOM 3039 C C . ALA A 1 375 ? 23.140 -2.430 10.902 1.00 46.91 375 ALA A C 1
ATOM 3041 O O . ALA A 1 375 ? 23.088 -1.688 9.930 1.00 46.91 375 ALA A O 1
ATOM 3042 N N . GLU A 1 376 ? 24.301 -2.955 11.316 1.00 42.88 376 GLU A N 1
ATOM 3043 C CA . GLU A 1 376 ? 25.617 -2.606 10.747 1.00 42.88 376 GLU A CA 1
ATOM 3044 C C . GLU A 1 376 ? 26.262 -3.692 9.856 1.00 42.88 376 GLU A C 1
ATOM 3046 O O . GLU A 1 376 ? 27.411 -3.513 9.464 1.00 42.88 376 GLU A O 1
ATOM 3051 N N . GLY A 1 377 ? 25.597 -4.810 9.511 1.00 44.22 377 GLY A N 1
ATOM 3052 C CA . GLY A 1 377 ? 26.365 -5.964 8.997 1.00 44.22 377 GLY A CA 1
ATOM 3053 C C . GLY A 1 377 ? 25.793 -6.939 7.967 1.00 44.22 377 GLY A C 1
ATOM 3054 O O . GLY A 1 377 ? 26.573 -7.771 7.523 1.00 44.22 377 GLY A O 1
ATOM 3055 N N . GLU A 1 378 ? 24.527 -6.887 7.544 1.00 38.38 378 GLU A N 1
ATOM 3056 C CA . GLU A 1 378 ? 24.028 -7.806 6.497 1.00 38.38 378 GLU A CA 1
ATOM 3057 C C . GLU A 1 378 ? 23.051 -7.107 5.538 1.00 38.38 378 GLU A C 1
ATOM 3059 O O . GLU A 1 378 ? 21.864 -7.408 5.468 1.00 38.38 378 GLU A O 1
ATOM 3064 N N . LEU A 1 379 ? 23.572 -6.153 4.769 1.00 41.34 379 LEU A N 1
ATOM 3065 C CA . LEU A 1 379 ? 23.050 -5.846 3.437 1.00 41.34 379 LEU A CA 1
ATOM 3066 C C . LEU A 1 379 ? 24.019 -6.504 2.445 1.00 41.34 379 LEU A C 1
ATOM 3068 O O . LEU A 1 379 ? 25.109 -5.981 2.217 1.00 41.34 379 LEU A O 1
ATOM 3072 N N . ILE A 1 380 ? 23.658 -7.694 1.948 1.00 35.06 380 ILE A N 1
ATOM 3073 C CA . ILE A 1 380 ? 24.301 -8.331 0.782 1.00 35.06 380 ILE A CA 1
ATOM 3074 C C . ILE A 1 380 ? 23.726 -7.716 -0.488 1.00 35.06 380 ILE A C 1
ATOM 3076 O O . ILE A 1 380 ? 22.478 -7.612 -0.559 1.00 35.06 380 ILE A O 1
#

Foldseek 3Di:
DDDDDDDDDDPDPDPVVPPDDPVNVVVVVVVVVVVVVVVVVVVVVVVVVVVVVVVVVVVVVVVVVVVVVVVVVVVVVVVVVVVVVVVVVVVVVVVVVVVVVVVVVVVVVVVVVVVVVVVVVVVVVPDDDDDDDDDDDDDDDDDDDDDDDDDDDDDDDDDDDDDDPPDPDPPDDDDDDDDDPDDDDDDDDDDDDDDDDDDDDDDDDDDDDDDDDDDDDDDDDDDDDDDDDDPPPPDPPDPPPPDQDDQDPLQVLLVVLVHHDPSRCPPPVNVVVVVVDDDDDPVVVVVVVVVVVVRHVLVVVLVVLLVVLVVQLVVLVVVLVVVVVCCVVPPVDPVVNVVSVVSNVVSVLVSVVSNLVSSCVNCVVSVHDDDPPDPPDDPD

Organism: NCBI:txid353542

Radius of gyration: 47.34 Å; chains: 1; bounding box: 110×74×162 Å

Secondary structure (DSSP, 8-state):
--PPPPPP-PPPP-HHHHHS-HHHHHHHHHHHHHHHHHHHHHHHHHHHHHHHHHHHHHHHHHHHHHHHHHHHHHHHHHHHHHHHHHHHHHHHHHHHHHHHHHHHHHHHHHHHHHHHHHHHHHHHHT-----------------------------------------------PPP-------------------------PPP----------------PPP----------PPPPPPP-PPPPPPPHHHHHHHHTT---HHHHTSHHHHHHHHHS----HHHHHHHHHHHHHHHHHHHHHHHHHHHHHHHHHHHHHHHHHHHHHHHHHT--HHHHHHHHHHHHHHHHHHHHHHHHHHHHHHHHTT------SSSS---

pLDDT: mean 72.89, std 23.17, range [29.44, 98.0]

Sequence (380 aa):
MSIPQQDPQTPAPCGICHERSTWDFLRDFYSRVEAAHGYARSLENDLDLVRFALLQCESSLNSSWERLNEERLEYRAAQEELVFERERHKETMDMLEKMFHEAMRSGQIADFLSGEIATLRAAMAVGDPRPLSEKPKSPNENPVPRAASILSSPRRNSGATQIEKKLCSPTGRAPPESKEREYVKLPVSTNSTEASAPRSDTPAYETRFKPTKNEWWNMSKPTTSRAPIRPKQSAPPIPPRTKPPGVNRLDHLIYLGNGSTSVLEFSPQRVQLAKQSHPLDLSVRVEELTRELGQLRQEIIFYRQGFENLQRLRETCYDVYQQLFLANYLDQNFDRLNELIIQLHHGLEDSVRREGKAEKSWLEFWGIEYKDKEAEGELI